Protein 7TOM (pdb70)

Foldseek 3Di:
DKDWDDKFWFADQPPRDIWIWTWIDDPQFIKIWTADPPPGIFIDGQGGGVVVVVVLVVLADFAAWDDWDWEDDPDPPPTFTPYRLFGAAAQEAEAAQKLAAPFQWLADLLLGPDPLWIFHDDPVLVLVLQVLQVPTVPRHQHYEYHHHALVLAPCVLVVLLSNVVSPHNAYEYEHCQQVLLPLVVVVSNVVSPHREYAHEAAAQDQFLCCRGGVGRCNVSVVSNLVSCVVVVQAHYEYEHAAWPPTCLLGLLVVVLVCLVSLSRYLEYEYEDRAPFHRHDPCRVVHTGDAQVNSQVSNCVNLVNLRHPVQKHFQSLCQLLQVLLCLVPVGHGRGRNAGSRFKIKWKWAQAPVRRTHTPVQFFVSVVLSVLSVVVSVVRDDCSLVVSLVCRVVRGHPVRDGPPDDPVLLSVLVSVVSNVPVVSVVVNSSRIYMYMYGYQYESSNGGSVRQSHANYWYRASVGGTHHPNCCSHPNVVVRSVVRIDRNVVQPVVAPSNSHD

Solvent-accessible surface area: 20817 Å² total

B-factor: mean 27.18, std 16.02, range [5.34, 131.53]

Nearest PDB structures (foldseek):
  7tom-assembly1_A  TM=1.002E+00  e=0.000E+00  Methanocaldococcus jannaschii
  7tol-assembly1_A  TM=9.954E-01  e=1.431E-102  Methanocaldococcus jannaschii
  1tv7-assembly1_B  TM=7.716E-01  e=1.392E-09  Staphylococcus aureus
  8hzv-assembly1_D  TM=6.331E-01  e=1.168E-07  Homo sapiens
  8hzy-assembly1_A  TM=6.184E-01  e=1.316E-06  Homo sapiens

Radius of gyration: 22.12 Å; Cα contacts (8 Å, |Δi|>4): 1072; chains: 1; bounding box: 54×65×56 Å

Sequence (498 aa):
GSHMEKKTLSLCPICLKRIPATILEEDGKIIIIKKTCPEHGEFKDIYWGDAELYKKFDKYEFIGKIEVTNTKVKNGCPYDCGLCPNHKSTTILANIDVTNRCNLNCPICFANANKSGKVYEPSFEDIKRMMENLRKEIPPTPAIQFAGGEPTVRSDLPELIKLARDMGFLHVQLATNGIKLKNINYLKKLKEAGLSTIYLQFDGISEKPYLVARGKNLLPIKQKVIENCKKVGFDSVVLVPTLVRGVNDNEVGGIIRYAAENVDVVRGINFQPVSFTGRVDEKTLLEGRITIPDFIKLVEEQTDGEITEEDFYPVPSVAPISVLVEKLTNDRKPTLSSHQHCGTSTYVFVDEDGKLIPITRFIDVEGFLEIVKEKIEEIDVKVLGEIALKLPSLIDLDKAPKSVNIKKIIDLILSVLKSDYSALAELHYHMLMISCMHFMDAYNFDVKRVMRCCCIIHYATPDDRIIPFCTYNTLHRQEVEEKFSSIPLEEWKRMHKIGGED

Secondary structure (DSSP, 8-state):
--EEEEEEEEE-TTT--EEEEEEEEETTEEEEEEEETTTEEEEEEEES-HHHHHHHHTT---------SS--SS-TTSS-BS-TT-----SEEEEE--S--S---SSBTT-TT-SSEEE---HHHHHHHHHHHHTSSSPP-EEEEESS-GGGSTTHHHHHHHHHHTT-SEEEEEE--GGGGSHHHHHHHHHHT--EEEEE---SSHHHHHHHHSS--HHHHHHHHHHHHHHT---EEEE-EE-TTTTGGGHHHHHHHHHHTTTTEEEEEEEE---SSB--HHHHHH----HHHHHHHHHHHTTTSS-GGG-EEGGGGHHHHHHHHHHHTS--------TTSEEEEEEEE-TT--EEEHHHHB-HHHHHHHHHHHHHT--TTHHHHHHHHHHHHB-TTSS-TTS-HHHHHHHHHHHHTT-HHHHHHHHHHSEEEEEE----TTT--HHHHTT--EEEE-TTS-EEEHHHIIIIIHHHHHHHTEEEHHHHHHHS-TTS--

Structure (mmCIF, N/CA/C/O backbone):
data_7TOM
#
_entry.id   7TOM
#
_cell.length_a   55.609
_cell.length_b   77.158
_cell.length_c   112.817
_cell.angle_alpha   90.000
_cell.angle_beta   90.000
_cell.angle_gamma   90.000
#
_symmetry.space_group_name_H-M   'P 21 21 21'
#
loop_
_entity.id
_entity.type
_entity.pdbx_description
1 polymer 'glycerol dibiphytanyl glycerol tetraether - macrocyclic archaeol synthase'
2 non-polymer 'FE (III) ION'
3 non-polymer 'IRON/SULFUR CLUSTER'
4 non-polymer "5'-DEOXYADENOSINE"
5 non-polymer METHIONINE
6 non-polymer 'THIOCYANATE ION'
7 non-polymer '2-(HEXADECANOYLOXY)-1-[(PHOSPHONOOXY)METHYL]ETHYL HEXADECANOATE'
8 water water
#
loop_
_atom_site.group_PDB
_atom_site.id
_atom_site.type_symbol
_atom_site.label_atom_id
_atom_site.label_alt_id
_atom_site.label_comp_id
_atom_site.label_asym_id
_atom_site.label_entity_id
_atom_site.label_seq_id
_atom_site.pdbx_PDB_ins_code
_atom_site.Cartn_x
_atom_site.Cartn_y
_atom_site.Cartn_z
_atom_site.occupancy
_atom_site.B_iso_or_equiv
_atom_site.auth_seq_id
_atom_site.auth_comp_id
_atom_site.auth_asym_id
_atom_site.auth_atom_id
_atom_site.pdbx_PDB_model_num
ATOM 1 N N . GLY A 1 18 ? 11.316 26.232 10.508 1.00 44.43 -2 GLY A N 1
ATOM 2 C CA . GLY A 1 18 ? 11.750 27.619 10.562 1.00 55.61 -2 GLY A CA 1
ATOM 3 C C . GLY A 1 18 ? 11.363 28.316 11.857 1.00 46.50 -2 GLY A C 1
ATOM 4 O O . GLY A 1 18 ? 11.965 28.100 12.909 1.00 51.14 -2 GLY A O 1
ATOM 5 N N . SER A 1 19 ? 10.354 29.168 11.769 1.00 37.85 -1 SER A N 1
ATOM 6 C CA . SER A 1 19 ? 9.832 29.886 12.921 1.00 33.40 -1 SER A CA 1
ATOM 7 C C . SER A 1 19 ? 8.786 29.047 13.641 1.00 35.57 -1 SER A C 1
ATOM 8 O O . SER A 1 19 ? 8.169 28.149 13.072 1.00 30.88 -1 SER A O 1
ATOM 11 N N . HIS A 1 20 ? 8.595 29.333 14.920 1.00 38.63 0 HIS A N 1
ATOM 12 C CA . HIS A 1 20 ? 7.432 28.759 15.572 1.00 37.45 0 HIS A CA 1
ATOM 13 C C . HIS A 1 20 ? 6.938 29.744 16.616 1.00 25.99 0 HIS A C 1
ATOM 14 O O . HIS A 1 20 ? 7.733 30.353 17.344 1.00 22.04 0 HIS A O 1
ATOM 21 N N . MET A 1 21 ? 5.628 29.945 16.619 1.00 24.46 1 MET A N 1
ATOM 22 C CA . MET A 1 21 ? 5.015 30.936 17.485 1.00 25.96 1 MET A CA 1
ATOM 23 C C . MET A 1 21 ? 5.177 30.554 18.951 1.00 25.44 1 MET A C 1
ATOM 24 O O . MET A 1 21 ? 4.942 29.401 19.343 1.00 22.62 1 MET A O 1
ATOM 29 N N . GLU A 1 22 ? 5.579 31.534 19.768 1.00 17.84 2 GLU A N 1
ATOM 30 C CA . GLU A 1 22 ? 5.629 31.388 21.213 1.00 19.55 2 GLU A CA 1
ATOM 31 C C . GLU A 1 22 ? 4.372 31.936 21.891 1.00 19.54 2 GLU A C 1
ATOM 32 O O . GLU A 1 22 ? 3.795 31.272 22.761 1.00 17.47 2 GLU A O 1
ATOM 38 N N . LYS A 1 23 ? 3.944 33.147 21.522 1.00 14.62 3 LYS A N 1
ATOM 39 C CA . LYS A 1 23 ? 2.847 33.857 22.185 1.00 17.20 3 LYS A CA 1
ATOM 40 C C . LYS A 1 23 ? 2.172 34.794 21.191 1.00 15.00 3 LYS A C 1
ATOM 41 O O . LYS A 1 23 ? 2.793 35.253 20.228 1.00 22.70 3 LYS A O 1
ATOM 47 N N . LYS A 1 24 ? 0.917 35.122 21.461 1.00 14.17 4 LYS A N 1
ATOM 48 C CA . LYS A 1 24 ? 0.283 36.298 20.857 1.00 19.48 4 LYS A CA 1
ATOM 49 C C . LYS A 1 24 ? 0.236 37.417 21.876 1.00 15.07 4 LYS A C 1
ATOM 50 O O . LYS A 1 24 ? 0.081 37.161 23.072 1.00 17.07 4 LYS A O 1
ATOM 56 N N . THR A 1 25 ? 0.346 38.666 21.411 1.00 11.53 5 THR A N 1
ATOM 57 C CA . THR A 1 25 ? 0.236 39.775 22.350 1.00 9.73 5 THR A CA 1
ATOM 58 C C . THR A 1 25 ? -0.272 41.021 21.608 1.00 16.57 5 THR A C 1
ATOM 59 O O . THR A 1 25 ? -0.780 40.951 20.478 1.00 14.20 5 THR A O 1
ATOM 63 N N . LEU A 1 26 ? -0.146 42.156 22.258 1.00 13.79 6 LEU A N 1
ATOM 64 C CA . LEU A 1 26 ? -0.513 43.443 21.691 1.00 12.24 6 LEU A CA 1
ATOM 65 C C . LEU A 1 26 ? 0.708 44.345 21.817 1.00 18.36 6 LEU A C 1
ATOM 66 O O . LEU A 1 26 ? 1.470 44.237 22.783 1.00 16.10 6 LEU A O 1
ATOM 71 N N . SER A 1 27 ? 0.922 45.201 20.829 1.00 13.68 7 SER A N 1
ATOM 72 C CA . SER A 1 27 ? 2.079 46.065 20.809 1.00 12.07 7 SER A CA 1
ATOM 73 C C . SER A 1 27 ? 1.622 47.447 20.368 1.00 11.78 7 SER A C 1
ATOM 74 O O . SER A 1 27 ? 0.428 47.736 20.322 1.00 13.58 7 SER A O 1
ATOM 77 N N . LEU A 1 28 ? 2.588 48.290 20.006 1.00 17.27 8 LEU A N 1
ATOM 78 C CA . LEU A 1 28 ? 2.307 49.622 19.487 1.00 12.92 8 LEU A CA 1
ATOM 79 C C . LEU A 1 28 ? 2.920 49.782 18.098 1.00 11.83 8 LEU A C 1
ATOM 80 O O . LEU A 1 28 ? 3.994 49.260 17.820 1.00 14.33 8 LEU A O 1
ATOM 85 N N . CYS A 1 29 ? 2.239 50.526 17.229 1.00 17.15 9 CYS A N 1
ATOM 86 C CA . CYS A 1 29 ? 2.883 50.941 15.981 1.00 20.64 9 CYS A CA 1
ATOM 87 C C . CYS A 1 29 ? 3.956 51.986 16.294 1.00 18.17 9 CYS A C 1
ATOM 88 O O . CYS A 1 29 ? 3.670 52.965 16.985 1.00 20.26 9 CYS A O 1
ATOM 91 N N . PRO A 1 30 ? 5.199 51.796 15.857 1.00 14.81 10 PRO A N 1
ATOM 92 C CA . PRO A 1 30 ? 6.236 52.795 16.171 1.00 25.71 10 PRO A CA 1
ATOM 93 C C . PRO A 1 30 ? 6.016 54.126 15.478 1.00 27.90 10 PRO A C 1
ATOM 94 O O . PRO A 1 30 ? 6.637 55.116 15.875 1.00 21.67 10 PRO A O 1
ATOM 98 N N . ILE A 1 31 ? 5.118 54.197 14.503 1.00 25.51 11 ILE A N 1
ATOM 99 C CA . ILE A 1 31 ? 4.867 55.422 13.750 1.00 25.66 11 ILE A CA 1
ATOM 100 C C . ILE A 1 31 ? 3.760 56.232 14.412 1.00 27.16 11 ILE A C 1
ATOM 101 O O . ILE A 1 31 ? 3.957 57.401 14.754 1.00 27.18 11 ILE A O 1
ATOM 106 N N . CYS A 1 32 ? 2.583 55.630 14.601 1.00 20.20 12 CYS A N 1
ATOM 107 C CA . CYS A 1 32 ? 1.438 56.346 15.147 1.00 21.26 12 CYS A CA 1
ATOM 108 C C . CYS A 1 32 ? 1.089 55.958 16.572 1.00 16.15 12 CYS A C 1
ATOM 109 O O . CYS A 1 32 ? 0.155 56.539 17.126 1.00 20.04 12 CYS A O 1
ATOM 112 N N . LEU A 1 33 ? 1.813 55.010 17.182 1.00 15.92 13 LEU A N 1
ATOM 113 C CA . LEU A 1 33 ? 1.618 54.628 18.597 1.00 18.77 13 LEU A CA 1
ATOM 114 C C . LEU A 1 33 ? 0.229 54.046 18.874 1.00 24.31 13 LEU A C 1
ATOM 115 O O . LEU A 1 33 ? -0.249 54.057 20.013 1.00 25.20 13 LEU A O 1
ATOM 120 N N . LYS A 1 34 ? -0.437 53.533 17.857 1.00 19.37 14 LYS A N 1
ATOM 121 C CA . LYS A 1 34 ? -1.692 52.838 18.066 1.00 25.60 14 LYS A CA 1
ATOM 122 C C . LYS A 1 34 ? -1.456 51.396 18.521 1.00 22.88 14 LYS A C 1
ATOM 123 O O . LYS A 1 34 ? -0.438 50.772 18.185 1.00 16.63 14 LYS A O 1
ATOM 129 N N . ARG A 1 35 ? -2.413 50.882 19.300 1.00 20.50 15 ARG A N 1
ATOM 130 C CA . ARG A 1 35 ? -2.380 49.503 19.777 1.00 18.98 15 ARG A CA 1
ATOM 131 C C . ARG A 1 35 ? -2.626 48.556 18.611 1.00 12.91 15 ARG A C 1
ATOM 132 O O . ARG A 1 35 ? -3.606 48.714 17.880 1.00 19.75 15 ARG A O 1
ATOM 140 N N . ILE A 1 36 ? -1.700 47.623 18.381 1.00 16.04 16 ILE A N 1
ATOM 141 C CA . ILE A 1 36 ? -1.794 46.713 17.229 1.00 17.90 16 ILE A CA 1
ATOM 142 C C . ILE A 1 36 ? -1.473 45.291 17.669 1.00 13.86 16 ILE A C 1
ATOM 143 O O . ILE A 1 36 ? -0.735 45.065 18.637 1.00 15.70 16 ILE A O 1
ATOM 148 N N . PRO A 1 37 ? -2.022 44.303 16.964 1.00 14.27 17 PRO A N 1
ATOM 149 C CA . PRO A 1 37 ? -1.713 42.905 17.291 1.00 16.44 17 PRO A CA 1
ATOM 150 C C . PRO A 1 37 ? -0.278 42.537 16.963 1.00 18.60 17 PRO A C 1
ATOM 151 O O . PRO A 1 37 ? 0.314 43.031 16.003 1.00 17.12 17 PRO A O 1
ATOM 155 N N . ALA A 1 38 ? 0.275 41.616 17.756 1.00 14.19 18 ALA A N 1
ATOM 156 C CA . ALA A 1 38 ? 1.670 41.213 17.596 1.00 13.44 18 ALA A CA 1
ATOM 157 C C . ALA A 1 38 ? 1.821 39.729 17.912 1.00 16.55 18 ALA A C 1
ATOM 158 O O . ALA A 1 38 ? 1.017 39.144 18.645 1.00 16.18 18 ALA A O 1
ATOM 160 N N . THR A 1 39 ? 2.845 39.125 17.301 1.00 13.92 19 THR A N 1
ATOM 161 C CA . THR A 1 39 ? 3.209 37.724 17.457 1.00 21.77 19 THR A CA 1
ATOM 162 C C . THR A 1 39 ? 4.649 37.647 17.946 1.00 18.96 19 THR A C 1
ATOM 163 O O . THR A 1 39 ? 5.517 38.337 17.419 1.00 16.21 19 THR A O 1
ATOM 167 N N . ILE A 1 40 ? 4.896 36.807 18.939 1.00 15.47 20 ILE A N 1
ATOM 168 C CA . ILE A 1 40 ? 6.239 36.552 19.437 1.00 11.99 20 ILE A CA 1
ATOM 169 C C . ILE A 1 40 ? 6.620 35.164 18.943 1.00 14.79 20 ILE A C 1
ATOM 170 O O . ILE A 1 40 ? 5.880 34.194 19.158 1.00 16.54 20 ILE A O 1
ATOM 175 N N . LEU A 1 41 ? 7.763 35.066 18.258 1.00 15.49 21 LEU A N 1
ATOM 176 C CA . LEU A 1 41 ? 8.134 33.855 17.535 1.00 15.11 21 LEU A CA 1
ATOM 177 C C . LEU A 1 41 ? 9.589 33.507 17.821 1.00 20.73 21 LEU A C 1
ATOM 178 O O . LEU A 1 41 ? 10.429 34.394 17.988 1.00 17.07 21 LEU A O 1
ATOM 183 N N . GLU A 1 42 ? 9.881 32.213 17.840 1.00 19.40 22 GLU A N 1
ATOM 184 C CA . GLU A 1 42 ? 11.259 31.758 17.860 1.00 19.97 22 GLU A CA 1
ATOM 185 C C . GLU A 1 42 ? 11.730 31.588 16.429 1.00 23.53 22 GLU A C 1
ATOM 186 O O . GLU A 1 42 ? 11.049 30.956 15.615 1.00 24.76 22 GLU A O 1
ATOM 192 N N . GLU A 1 43 ? 12.893 32.157 16.128 1.00 25.52 23 GLU A N 1
ATOM 193 C CA . GLU A 1 43 ? 13.420 32.168 14.766 1.00 33.63 23 GLU A CA 1
ATOM 194 C C . GLU A 1 43 ? 14.936 32.152 14.878 1.00 32.95 23 GLU A C 1
ATOM 195 O O . GLU A 1 43 ? 15.516 33.127 15.362 1.00 27.88 23 GLU A O 1
ATOM 201 N N . ASP A 1 44 ? 15.578 31.058 14.447 1.00 36.97 24 ASP A N 1
ATOM 202 C CA . ASP A 1 44 ? 17.046 30.981 14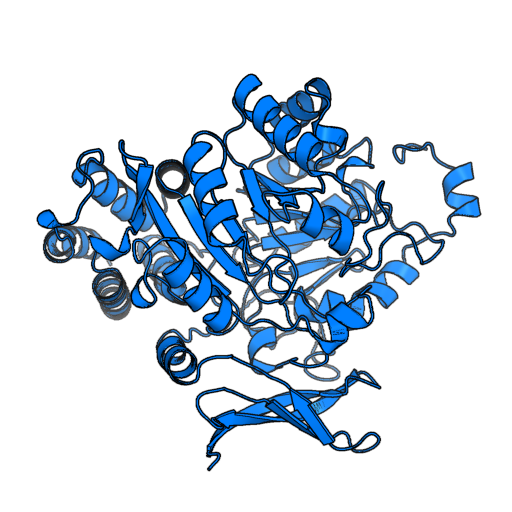.420 1.00 28.56 24 ASP A CA 1
ATOM 203 C C . ASP A 1 44 ? 17.653 31.288 15.793 1.00 17.83 24 ASP A C 1
ATOM 204 O O . ASP A 1 44 ? 18.578 32.091 15.922 1.00 27.37 24 ASP A O 1
ATOM 209 N N . GLY A 1 45 ? 17.103 30.652 16.823 1.00 20.87 25 GLY A N 1
ATOM 210 C CA . GLY A 1 45 ? 17.622 30.732 18.177 1.00 26.72 25 GLY A CA 1
ATOM 211 C C . GLY A 1 45 ? 17.333 32.023 18.907 1.00 22.19 25 GLY A C 1
ATOM 212 O O . GLY A 1 45 ? 17.809 32.202 20.042 1.00 19.45 25 GLY A O 1
ATOM 213 N N . LYS A 1 46 ? 16.589 32.931 18.299 1.00 17.66 26 LYS A N 1
ATOM 214 C CA . LYS A 1 46 ? 16.256 34.219 18.904 1.00 16.10 26 LYS A CA 1
ATOM 215 C C . LYS A 1 46 ? 14.744 34.349 19.004 1.00 19.19 26 LYS A C 1
ATOM 216 O O . LYS A 1 46 ? 14.000 33.625 18.345 1.00 20.32 26 LYS A O 1
ATOM 222 N N . ILE A 1 47 ? 14.300 35.318 19.807 1.00 17.65 27 ILE A N 1
ATOM 223 C CA . ILE A 1 47 ? 12.884 35.621 19.962 1.00 15.16 27 ILE A CA 1
ATOM 224 C C . ILE A 1 47 ? 12.636 36.952 19.269 1.00 16.61 27 ILE A C 1
ATOM 225 O O . ILE A 1 47 ? 13.248 37.972 19.625 1.00 15.87 27 ILE A O 1
ATOM 230 N N . ILE A 1 48 ? 11.735 36.931 18.285 1.00 15.16 28 ILE A N 1
ATOM 231 C CA A ILE A 1 48 ? 11.370 38.081 17.474 0.27 14.46 28 ILE A CA 1
ATOM 232 C CA B ILE A 1 48 ? 11.390 38.134 17.545 0.73 14.29 28 ILE A CA 1
ATOM 233 C C . ILE A 1 48 ? 9.930 38.478 17.792 1.00 16.50 28 ILE A C 1
ATOM 234 O O . ILE A 1 48 ? 9.106 37.651 18.201 1.00 17.23 28 ILE A O 1
ATOM 243 N N . ILE A 1 49 ? 9.608 39.737 17.543 1.00 12.42 29 ILE A N 1
ATOM 244 C CA . ILE A 1 49 ? 8.227 40.186 17.609 1.00 10.76 29 ILE A CA 1
ATOM 245 C C . ILE A 1 49 ? 7.868 40.784 16.255 1.00 15.16 29 ILE A C 1
ATOM 246 O O . ILE A 1 49 ? 8.619 41.600 15.716 1.00 16.93 29 ILE A O 1
ATOM 251 N N . LYS A 1 50 ? 6.762 40.308 15.677 1.00 16.36 30 LYS A N 1
ATOM 252 C CA . LYS A 1 50 ? 6.220 40.789 14.410 1.00 18.26 30 LYS A CA 1
ATOM 253 C C . LYS A 1 50 ? 4.872 41.428 14.690 1.00 23.68 30 LYS A C 1
ATOM 254 O O . LYS A 1 50 ? 4.107 40.922 15.515 1.00 18.70 30 LYS A O 1
ATOM 260 N N . LYS A 1 51 ? 4.574 42.526 13.997 1.00 12.02 31 LYS A N 1
ATOM 261 C CA . LYS A 1 51 ? 3.304 43.195 14.239 1.00 14.18 31 LYS A CA 1
ATOM 262 C C . LYS A 1 51 ? 2.889 43.910 12.961 1.00 21.57 31 LYS A C 1
ATOM 263 O O . LYS A 1 51 ? 3.713 44.154 12.076 1.00 17.75 31 LYS A O 1
ATOM 269 N N . THR A 1 52 ? 1.601 44.243 12.878 1.00 22.08 32 THR A N 1
ATOM 270 C CA . THR A 1 52 ? 1.017 44.865 11.694 1.00 24.01 32 THR A CA 1
ATOM 271 C C . THR A 1 52 ? 0.169 46.040 12.139 1.00 18.62 32 THR A C 1
ATOM 272 O O . THR A 1 52 ? -0.749 45.868 12.947 1.00 16.92 32 THR A O 1
ATOM 276 N N . CYS A 1 53 ? 0.479 47.221 11.613 1.00 17.95 33 CYS A N 1
ATOM 277 C CA . CYS A 1 53 ? -0.390 48.381 11.767 1.00 18.30 33 CYS A CA 1
ATOM 278 C C . CYS A 1 53 ? -1.324 48.474 10.562 1.00 24.81 33 CYS A C 1
ATOM 279 O O . CYS A 1 53 ? -0.848 48.384 9.419 1.00 22.99 33 CYS A O 1
ATOM 282 N N . PRO A 1 54 ? -2.645 48.622 10.775 1.00 25.67 34 PRO A N 1
ATOM 283 C CA . PRO A 1 54 ? -3.566 48.759 9.632 1.00 29.63 34 PRO A CA 1
ATOM 284 C C . PRO A 1 54 ? -3.145 49.849 8.654 1.00 28.52 34 PRO A C 1
ATOM 285 O O . PRO A 1 54 ? -3.334 49.689 7.443 1.00 32.68 34 PRO A O 1
ATOM 289 N N . GLU A 1 55 ? -2.559 50.937 9.143 1.00 28.44 35 GLU A N 1
ATOM 290 C CA . GLU A 1 55 ? -2.091 52.024 8.301 1.00 25.18 35 GLU A CA 1
ATOM 291 C C . GLU A 1 55 ? -0.642 51.846 7.871 1.00 29.03 35 GLU A C 1
ATOM 292 O O . GLU A 1 55 ? -0.324 52.054 6.701 1.00 32.72 35 GLU A O 1
ATOM 298 N N . HIS A 1 56 ? 0.273 51.499 8.781 1.00 26.93 36 HIS A N 1
ATOM 299 C CA . HIS A 1 56 ? 1.690 51.616 8.427 1.00 18.29 36 HIS A CA 1
ATOM 300 C C . HIS A 1 56 ? 2.370 50.283 8.111 1.00 28.39 36 HIS A C 1
ATOM 301 O O . HIS A 1 56 ? 3.563 50.278 7.773 1.00 23.32 36 HIS A O 1
ATOM 308 N N . GLY A 1 57 ? 1.637 49.165 8.158 1.00 21.97 37 GLY A N 1
ATOM 309 C CA . GLY A 1 57 ? 2.137 47.895 7.640 1.00 25.13 37 GLY A CA 1
ATOM 310 C C . GLY A 1 57 ? 2.949 47.047 8.608 1.00 25.59 37 GLY A C 1
ATOM 311 O O . GLY A 1 57 ? 2.749 47.115 9.827 1.00 20.46 37 GLY A O 1
ATOM 312 N N . GLU A 1 58 ? 3.901 46.276 8.090 1.00 21.62 38 GLU A N 1
ATOM 313 C CA . GLU A 1 58 ? 4.559 45.253 8.893 1.00 19.52 38 GLU A CA 1
ATOM 314 C C . GLU A 1 58 ? 5.792 45.793 9.615 1.00 27.68 38 GLU A C 1
ATOM 315 O O . GLU A 1 58 ? 6.512 46.658 9.109 1.00 21.65 38 GLU A O 1
ATOM 321 N N . PHE A 1 59 ? 6.038 45.250 10.815 1.00 21.76 39 PHE A N 1
ATOM 322 C CA . PHE A 1 59 ? 7.200 45.599 11.620 1.00 17.96 39 PHE A CA 1
ATOM 323 C C . PHE A 1 59 ? 7.770 44.319 12.202 1.00 24.62 39 PHE A C 1
ATOM 324 O O . PHE A 1 59 ? 7.037 43.362 12.468 1.00 19.24 39 PHE A O 1
ATOM 332 N N . LYS A 1 60 ? 9.091 44.284 12.334 1.00 17.33 40 LYS A N 1
ATOM 333 C CA . LYS A 1 60 ? 9.787 43.142 12.911 1.00 21.32 40 LYS A CA 1
ATOM 334 C C . LYS A 1 60 ? 10.907 43.684 13.797 1.00 30.33 40 LYS A C 1
ATOM 335 O O . LYS A 1 60 ? 11.657 44.550 13.354 1.00 28.45 40 LYS A O 1
ATOM 341 N N . ASP A 1 61 ? 11.010 43.213 15.046 1.00 19.34 41 ASP A N 1
ATOM 342 C CA . ASP A 1 61 ? 12.076 43.652 15.954 1.00 22.11 41 ASP A CA 1
ATOM 343 C C . ASP A 1 61 ? 12.612 42.461 16.742 1.00 22.25 41 ASP A C 1
ATOM 344 O O . ASP A 1 61 ? 11.943 41.443 16.887 1.00 16.49 41 ASP A O 1
ATOM 349 N N . ILE A 1 62 ? 13.831 42.600 17.274 1.00 16.46 42 ILE A N 1
ATOM 350 C CA . ILE A 1 62 ? 14.330 41.633 18.248 1.00 18.57 42 ILE A CA 1
ATOM 351 C C . ILE A 1 62 ? 13.606 41.833 19.570 1.00 14.49 42 ILE A C 1
ATOM 352 O O . ILE A 1 62 ? 13.537 42.950 20.087 1.00 24.58 42 ILE A O 1
ATOM 357 N N . TYR A 1 63 ? 13.054 40.758 20.121 1.00 14.49 43 TYR A N 1
ATOM 358 C CA . TYR A 1 63 ? 12.444 40.779 21.447 1.00 16.95 43 TYR A CA 1
ATOM 359 C C . TYR A 1 63 ? 13.429 40.295 22.510 1.00 16.27 43 TYR A C 1
ATOM 360 O O . TYR A 1 63 ? 13.689 41.012 23.482 1.00 15.05 43 TYR A O 1
ATOM 369 N N . TRP A 1 64 ? 13.976 39.077 22.343 1.00 14.08 44 TRP A N 1
ATOM 370 C CA . TRP A 1 64 ? 15.012 38.509 23.211 1.00 14.46 44 TRP A CA 1
ATOM 371 C C . TRP A 1 64 ? 16.070 37.845 22.342 1.00 18.64 44 TRP A C 1
ATOM 372 O O . TRP A 1 64 ? 15.736 37.111 21.410 1.00 16.59 44 TRP A O 1
ATOM 383 N N . GLY A 1 65 ? 17.351 38.063 22.677 1.00 17.01 45 GLY A N 1
ATOM 384 C CA . GLY A 1 65 ? 18.429 37.490 21.878 1.00 16.49 45 GLY A CA 1
ATOM 385 C C . GLY A 1 65 ? 18.621 35.973 22.002 1.00 23.03 45 GLY A C 1
ATOM 386 O O . GLY A 1 65 ? 19.375 35.406 21.202 1.00 24.67 45 GLY A O 1
ATOM 387 N N . ASP A 1 66 ? 17.998 35.297 22.962 1.00 19.09 46 ASP A N 1
ATOM 388 C CA . ASP A 1 66 ? 18.276 33.865 23.150 1.00 21.52 46 ASP A CA 1
ATOM 389 C C . ASP A 1 66 ? 16.986 33.126 23.462 1.00 19.58 46 ASP A C 1
ATOM 390 O O . ASP A 1 66 ? 16.393 33.341 24.527 1.00 21.97 46 ASP A O 1
ATOM 395 N N . ALA A 1 67 ? 16.560 32.245 22.551 1.00 17.32 47 ALA A N 1
ATOM 396 C CA . ALA A 1 67 ? 15.271 31.578 22.732 1.00 17.84 47 ALA A CA 1
ATOM 397 C C . ALA A 1 67 ? 15.295 30.586 23.893 1.00 20.94 47 ALA A C 1
ATOM 398 O O . ALA A 1 67 ? 14.268 30.373 24.553 1.00 18.71 47 ALA A O 1
ATOM 400 N N . GLU A 1 68 ? 16.454 29.995 24.189 1.00 18.37 48 GLU A N 1
ATOM 401 C CA . GLU A 1 68 ? 16.500 29.009 25.264 1.00 20.28 48 GLU A CA 1
ATOM 402 C C . GLU A 1 68 ? 16.313 29.673 26.626 1.00 21.28 48 GLU A C 1
ATOM 403 O O . GLU A 1 68 ? 15.521 29.206 27.462 1.00 18.26 48 GLU A O 1
ATOM 409 N N . LEU A 1 69 ? 17.040 30.759 26.875 1.00 18.02 49 LEU A N 1
ATOM 410 C CA . LEU A 1 69 ? 16.867 31.469 28.141 1.00 16.90 49 LEU A CA 1
ATOM 411 C C . LEU A 1 69 ? 15.472 32.091 28.247 1.00 17.21 49 LEU A C 1
ATOM 412 O O . LEU A 1 69 ? 14.891 32.152 29.346 1.00 17.06 49 LEU A O 1
ATOM 417 N N . TYR A 1 70 ? 14.920 32.545 27.115 1.00 14.80 50 TYR A N 1
ATOM 418 C CA . TYR A 1 70 ? 13.554 33.070 27.102 1.00 11.55 50 TYR A CA 1
ATOM 419 C C . TYR A 1 70 ? 12.558 32.045 27.648 1.00 14.76 50 TYR A C 1
ATOM 420 O O . TYR A 1 70 ? 11.707 32.353 28.498 1.00 15.14 50 TYR A O 1
ATOM 429 N N . LYS A 1 71 ? 12.649 30.809 27.168 1.00 14.65 51 LYS A N 1
ATOM 430 C CA . LYS A 1 71 ? 11.745 29.770 27.625 1.00 14.65 51 LYS A CA 1
ATOM 431 C C . LYS A 1 71 ? 12.031 29.384 29.069 1.00 13.28 51 LYS A C 1
ATOM 432 O O . LYS A 1 71 ? 11.100 29.145 29.846 1.00 17.17 51 LYS A O 1
ATOM 438 N N . LYS A 1 72 ? 13.308 29.355 29.450 1.00 16.93 52 LYS A N 1
ATOM 439 C CA . LYS A 1 72 ? 13.662 29.042 30.831 1.00 18.75 52 LYS A CA 1
ATOM 440 C C . LYS A 1 72 ? 13.012 30.019 31.811 1.00 22.39 52 LYS A C 1
ATOM 441 O O . LYS A 1 72 ? 12.508 29.610 32.861 1.00 17.01 52 LYS A O 1
ATOM 447 N N . PHE A 1 73 ? 12.978 31.309 31.464 1.00 14.23 53 PHE A N 1
ATOM 448 C CA . PHE A 1 73 ? 12.430 32.312 32.386 1.00 17.11 53 PHE A CA 1
ATOM 449 C C . PHE A 1 73 ? 10.901 32.252 32.495 1.00 18.08 53 PHE A C 1
ATOM 450 O O . PHE A 1 73 ? 10.339 32.713 33.501 1.00 14.63 53 PHE A O 1
ATOM 458 N N . ASP A 1 74 ? 10.200 31.701 31.490 1.00 19.53 54 ASP A N 1
ATOM 459 C CA . ASP A 1 74 ? 8.741 31.591 31.579 1.00 19.50 54 ASP A CA 1
ATOM 460 C C . ASP A 1 74 ? 8.282 30.845 32.829 1.00 23.83 54 ASP A C 1
ATOM 461 O O . ASP A 1 74 ? 7.153 31.050 33.297 1.00 26.00 54 ASP A O 1
ATOM 466 N N . LYS A 1 75 ? 9.108 29.960 33.371 1.00 19.21 55 LYS A N 1
ATOM 467 C CA . LYS A 1 75 ? 8.637 29.199 34.516 1.00 22.33 55 LYS A CA 1
ATOM 468 C C . LYS A 1 75 ? 8.492 30.047 35.767 1.00 29.24 55 LYS A C 1
ATOM 469 O O . LYS A 1 75 ? 7.869 29.581 36.732 1.00 20.52 55 LYS A O 1
ATOM 475 N N . TYR A 1 76 ? 9.020 31.275 35.787 1.00 18.23 56 TYR A N 1
ATOM 476 C CA . TYR A 1 76 ? 8.920 32.090 36.993 1.00 17.24 56 TYR A CA 1
ATOM 477 C C . TYR A 1 76 ? 7.816 33.118 36.921 1.00 18.50 56 TYR A C 1
ATOM 478 O O . TYR A 1 76 ? 7.785 34.041 37.749 1.00 17.41 56 TYR A O 1
ATOM 487 N N . GLU A 1 77 ? 6.919 32.983 35.954 1.00 17.86 57 GLU A N 1
ATOM 488 C CA . GLU A 1 77 ? 5.755 33.846 35.848 1.00 16.02 57 GLU A CA 1
ATOM 489 C C . GLU A 1 77 ? 4.994 33.920 37.176 1.00 26.51 57 GLU A C 1
ATOM 490 O O . GLU A 1 77 ? 4.708 32.893 37.813 1.00 16.08 57 GLU A O 1
ATOM 496 N N . PHE A 1 78 ? 4.673 35.140 37.599 1.00 15.28 58 PHE A N 1
ATOM 497 C CA . PHE A 1 78 ? 3.897 35.351 38.817 1.00 18.71 58 PHE A CA 1
ATOM 498 C C . PHE A 1 78 ? 2.937 36.503 38.579 1.00 22.09 58 PHE A C 1
ATOM 499 O O . PHE A 1 78 ? 3.381 37.608 38.252 1.00 15.06 58 PHE A O 1
ATOM 507 N N . ILE A 1 79 ? 1.628 36.256 38.728 1.00 19.52 59 ILE A N 1
ATOM 508 C CA . ILE A 1 79 ? 0.601 37.282 38.517 1.00 20.32 59 ILE A CA 1
ATOM 509 C C . ILE A 1 79 ? 0.186 37.872 39.861 1.00 26.07 59 ILE A C 1
ATOM 510 O O . ILE A 1 79 ? -0.297 37.152 40.748 1.00 15.08 59 ILE A O 1
ATOM 515 N N . GLY A 1 80 ? 0.367 39.187 40.003 1.00 18.94 60 GLY A N 1
ATOM 516 C CA . GLY A 1 80 ? 0.035 39.885 41.227 1.00 20.46 60 GLY A CA 1
ATOM 517 C C . GLY A 1 80 ? -1.410 40.337 41.230 1.00 17.50 60 GLY A C 1
ATOM 518 O O . GLY A 1 80 ? -2.207 39.988 40.354 1.00 15.82 60 GLY A O 1
ATOM 519 N N . LYS A 1 81 ? -1.741 41.174 42.218 1.00 17.37 61 LYS A N 1
ATOM 520 C CA . LYS A 1 81 ? -3.078 41.756 42.278 1.00 27.68 61 LYS A CA 1
ATOM 521 C C . LYS A 1 81 ? -3.016 43.167 42.846 1.00 19.20 61 LYS A C 1
ATOM 522 O O . LYS A 1 81 ? -2.106 43.509 43.614 1.00 24.13 61 LYS A O 1
ATOM 528 N N . ILE A 1 82 ? -3.961 44.008 42.456 1.00 14.62 62 ILE A N 1
ATOM 529 C CA . ILE A 1 82 ? -4.007 45.322 43.096 1.00 17.09 62 ILE A CA 1
ATOM 530 C C . ILE A 1 82 ? -5.377 45.514 43.726 1.00 17.66 62 ILE A C 1
ATOM 531 O O . ILE A 1 82 ? -6.352 44.882 43.340 1.00 24.77 62 ILE A O 1
ATOM 536 N N . GLU A 1 83 ? -5.438 46.391 44.710 1.00 19.15 63 GLU A N 1
ATOM 537 C CA . GLU A 1 83 ? -6.727 46.731 45.298 1.00 26.38 63 GLU A CA 1
ATOM 538 C C . GLU A 1 83 ? -7.090 48.197 45.178 1.00 23.01 63 GLU A C 1
ATOM 539 O O . GLU A 1 83 ? -8.272 48.506 45.075 1.00 31.25 63 GLU A O 1
ATOM 545 N N . VAL A 1 84 ? -6.113 49.099 45.175 1.00 15.38 64 VAL A N 1
ATOM 546 C CA . VAL A 1 84 ? -6.350 50.541 45.123 1.00 15.63 64 VAL A CA 1
ATOM 547 C C . VAL A 1 84 ? -6.048 51.020 43.707 1.00 24.14 64 VAL A C 1
ATOM 548 O O . VAL A 1 84 ? -4.939 50.812 43.204 1.00 15.39 64 VAL A O 1
ATOM 552 N N . THR A 1 85 ? -7.045 51.605 43.034 1.00 15.38 65 THR A N 1
ATOM 553 C CA . THR A 1 85 ? -6.899 52.074 41.654 1.00 15.60 65 THR A CA 1
ATOM 554 C C . THR A 1 85 ? -7.128 53.576 41.579 1.00 23.65 65 THR A C 1
ATOM 555 O O . THR A 1 85 ? -7.804 54.164 42.421 1.00 22.33 65 THR A O 1
ATOM 559 N N . ASN A 1 86 ? -6.645 54.182 40.504 1.00 16.37 66 ASN A N 1
ATOM 560 C CA . ASN A 1 86 ? -6.727 55.622 40.353 1.00 20.40 66 ASN A CA 1
ATOM 561 C C . ASN A 1 86 ? -7.470 56.046 39.115 1.00 22.04 66 ASN A C 1
ATOM 562 O O . ASN A 1 86 ? -7.920 57.197 39.053 1.00 20.37 66 ASN A O 1
ATOM 567 N N . THR A 1 87 ? -7.601 55.163 38.128 1.00 13.90 67 THR A N 1
ATOM 568 C CA . THR A 1 87 ? -8.269 55.456 36.864 1.00 17.04 67 THR A CA 1
ATOM 569 C C . THR A 1 87 ? -9.212 54.302 36.552 1.00 18.02 67 THR A C 1
ATOM 570 O O . THR A 1 87 ? -9.103 53.224 37.128 1.00 15.77 67 THR A O 1
ATOM 574 N N . LYS A 1 88 ? -10.132 54.534 35.623 1.00 15.36 68 LYS A N 1
ATOM 575 C CA . LYS A 1 88 ? -11.106 53.548 35.200 1.00 16.05 68 LYS A CA 1
ATOM 576 C C . LYS A 1 88 ? -10.733 52.985 33.828 1.00 20.80 68 LYS A C 1
ATOM 577 O O . LYS A 1 88 ? -9.932 53.559 33.090 1.00 18.98 68 LYS A O 1
ATOM 583 N N . VAL A 1 89 ? -11.320 51.839 33.509 1.00 16.50 69 VAL A N 1
ATOM 584 C CA . VAL A 1 89 ? -11.234 51.291 32.163 1.00 20.78 69 VAL A CA 1
ATOM 585 C C . VAL A 1 89 ? -11.969 52.221 31.205 1.00 23.12 69 VAL A C 1
ATOM 586 O O . VAL A 1 89 ? -13.115 52.614 31.450 1.00 26.94 69 VAL A O 1
ATOM 590 N N . LYS A 1 90 ? -11.319 52.584 30.110 1.00 20.06 70 LYS A N 1
ATOM 591 C CA . LYS A 1 90 ? -11.946 53.477 29.144 1.00 22.81 70 LYS A CA 1
ATOM 592 C C . LYS A 1 90 ? -11.573 53.061 27.737 1.00 23.38 70 LYS A C 1
ATOM 593 O O . LYS A 1 90 ? -12.440 52.767 26.915 1.00 22.68 70 LYS A O 1
ATOM 599 N N . ASN A 1 91 ? -10.272 53.034 27.449 1.00 18.29 71 ASN A N 1
ATOM 600 C CA . ASN A 1 91 ? -9.791 52.686 26.123 1.00 27.39 71 ASN A CA 1
ATOM 601 C C . ASN A 1 91 ? -9.009 51.381 26.093 1.00 23.35 71 ASN A C 1
ATOM 602 O O . ASN A 1 91 ? -8.546 50.975 25.026 1.00 23.00 71 ASN A O 1
ATOM 607 N N . GLY A 1 92 ? -8.894 50.698 27.214 1.00 21.14 72 GLY A N 1
ATOM 608 C CA . GLY A 1 92 ? -8.119 49.488 27.291 1.00 14.90 72 GLY A CA 1
ATOM 609 C C . GLY A 1 92 ? -6.635 49.779 27.417 1.00 12.79 72 GLY A C 1
ATOM 610 O O . GLY A 1 92 ? -6.152 50.883 27.160 1.00 16.76 72 GLY A O 1
ATOM 611 N N . CYS A 1 93 ? -5.903 48.748 27.809 1.00 15.36 73 CYS A N 1
ATOM 612 C CA . CYS A 1 93 ? -4.465 48.871 27.953 1.00 11.33 73 CYS A CA 1
ATOM 613 C C . CYS A 1 93 ? -3.807 49.050 26.581 1.00 15.56 73 CYS A C 1
ATOM 614 O O . CYS A 1 93 ? -4.208 48.395 25.604 1.00 18.32 73 CYS A O 1
ATOM 617 N N . PRO A 1 94 ? -2.741 49.876 26.474 1.00 15.43 74 PRO A N 1
ATOM 618 C CA . PRO A 1 94 ? -1.998 50.623 27.494 1.00 17.36 74 PRO A CA 1
ATOM 619 C C . PRO A 1 94 ? -2.416 52.092 27.565 1.00 16.61 74 PRO A C 1
ATOM 620 O O . PRO A 1 94 ? -1.581 52.968 27.792 1.00 17.33 74 PRO A O 1
ATOM 624 N N . TYR A 1 95 ? -3.699 52.373 27.352 1.00 12.19 75 TYR A N 1
ATOM 625 C CA . TYR A 1 95 ? -4.151 53.756 27.271 1.00 12.66 75 TYR A CA 1
ATOM 626 C C . TYR A 1 95 ? -4.821 54.259 28.535 1.00 16.34 75 TYR A C 1
ATOM 627 O O . TYR A 1 95 ? -5.182 55.434 28.586 1.00 18.69 75 TYR A O 1
ATOM 636 N N . ASP A 1 96 ? -5.058 53.405 29.521 1.00 11.94 76 ASP A N 1
ATOM 637 C CA . ASP A 1 96 ? -5.879 53.789 30.661 1.00 14.64 76 ASP A CA 1
ATOM 638 C C . ASP A 1 96 ? -5.045 54.043 31.910 1.00 16.57 76 ASP A C 1
ATOM 639 O O . ASP A 1 96 ? -5.614 54.077 33.006 1.00 18.08 76 ASP A O 1
ATOM 644 N N . CYS A 1 97 ? -3.722 54.199 31.783 1.00 10.25 77 CYS A N 1
ATOM 645 C CA . CYS A 1 97 ? -2.869 54.371 32.968 1.00 9.80 77 CYS A CA 1
ATOM 646 C C . CYS A 1 97 ? -3.220 55.659 33.715 1.00 11.29 77 CYS A C 1
ATOM 647 O O . CYS A 1 97 ? -3.501 56.691 33.107 1.00 13.80 77 CYS A O 1
ATOM 650 N N . GLY A 1 98 ? -3.234 55.611 35.038 1.00 10.34 78 GLY A N 1
ATOM 651 C CA . GLY A 1 98 ? -3.194 54.403 35.834 1.00 12.21 78 GLY A CA 1
ATOM 652 C C . GLY A 1 98 ? -3.286 54.864 37.295 1.00 16.47 78 GLY A C 1
ATOM 653 O O . GLY A 1 98 ? -3.301 56.061 37.595 1.00 12.89 78 GLY A O 1
ATOM 654 N N . LEU A 1 99 ? -3.321 53.921 38.211 1.00 9.33 79 LEU A N 1
ATOM 655 C CA . LEU A 1 99 ? -3.463 52.500 37.867 1.00 11.70 79 LEU A CA 1
ATOM 656 C C . LEU A 1 99 ? -4.922 52.167 37.586 1.00 11.57 79 LEU A C 1
ATOM 657 O O . LEU A 1 99 ? -5.786 52.492 38.406 1.00 14.53 79 LEU A O 1
ATOM 662 N N . CYS A 1 100 ? -5.213 51.500 36.463 1.00 12.55 80 CYS A N 1
ATOM 663 C CA . CYS A 1 100 ? -6.583 51.071 36.163 1.00 10.71 80 CYS A CA 1
ATOM 664 C C . CYS A 1 100 ? -6.855 49.721 36.809 1.00 12.48 80 CYS A C 1
ATOM 665 O O . CYS A 1 100 ? -5.948 49.066 37.346 1.00 12.95 80 CYS A O 1
ATOM 668 N N . PRO A 1 101 ? -8.118 49.276 36.810 1.00 15.92 81 PRO A N 1
ATOM 669 C CA . PRO A 1 101 ? -8.467 48.042 37.535 1.00 18.15 81 PRO A CA 1
ATOM 670 C C . PRO A 1 101 ? -7.828 46.796 36.974 1.00 13.84 81 PRO A C 1
ATOM 671 O O . PRO A 1 101 ? -7.821 45.767 37.652 1.00 16.63 81 PRO A O 1
ATOM 675 N N . ASN A 1 102 ? -7.318 46.843 35.756 1.00 12.92 82 ASN A N 1
ATOM 676 C CA . ASN A 1 102 ? -6.705 45.680 35.152 1.00 13.17 82 ASN A CA 1
ATOM 677 C C . ASN A 1 102 ? -5.195 45.604 35.361 1.00 15.98 82 ASN A C 1
ATOM 678 O O . ASN A 1 102 ? -4.594 44.617 34.934 1.00 13.23 82 ASN A O 1
ATOM 683 N N . HIS A 1 103 ? -4.571 46.569 36.032 1.00 13.19 83 HIS A N 1
ATOM 684 C CA . HIS A 1 103 ? -3.141 46.439 36.285 1.00 13.64 83 HIS A CA 1
ATOM 685 C C . HIS A 1 103 ? -2.895 45.309 37.289 1.00 17.57 83 HIS A C 1
ATOM 686 O O . HIS A 1 103 ? -3.723 45.027 38.147 1.00 15.42 83 HIS A O 1
ATOM 693 N N . LYS A 1 104 ? -1.752 44.630 37.171 1.00 9.61 84 LYS A N 1
ATOM 694 C CA . LYS A 1 104 ? -1.562 43.390 37.936 1.00 12.59 84 LYS A CA 1
ATOM 695 C C . LYS A 1 104 ? -0.475 43.471 39.001 1.00 15.85 84 LYS A C 1
ATOM 696 O O . LYS A 1 104 ? -0.105 42.429 39.551 1.00 13.22 84 LYS A O 1
ATOM 702 N N . SER A 1 105 ? 0.081 44.655 39.276 1.00 13.22 85 SER A N 1
ATOM 703 C CA . SER A 1 105 ? 1.159 44.811 40.248 1.00 11.76 85 SER A CA 1
ATOM 704 C C . SER A 1 105 ? 0.989 46.134 40.982 1.00 12.69 85 SER A C 1
ATOM 705 O O . SER A 1 105 ? 0.639 47.141 40.359 1.00 16.53 85 SER A O 1
ATOM 708 N N . THR A 1 106 ? 1.255 46.151 42.289 1.00 9.70 86 THR A N 1
ATOM 709 C CA . THR A 1 106 ? 1.258 47.458 42.944 1.00 12.39 86 THR A CA 1
ATOM 710 C C . THR A 1 106 ? 2.619 48.123 42.745 1.00 14.94 86 THR A C 1
ATOM 711 O O . THR A 1 106 ? 3.561 47.519 42.206 1.00 9.20 86 THR A O 1
ATOM 715 N N . THR A 1 107 ? 2.723 49.397 43.167 1.00 11.24 87 THR A N 1
ATOM 716 C CA . THR A 1 107 ? 3.992 50.108 43.027 1.00 14.63 87 THR A CA 1
ATOM 717 C C . THR A 1 107 ? 5.033 49.545 44.002 1.00 12.41 87 THR A C 1
ATOM 718 O O . THR A 1 107 ? 4.847 49.598 45.220 1.00 13.47 87 THR A O 1
ATOM 722 N N . ILE A 1 108 ? 6.130 49.028 43.474 1.00 7.40 88 ILE A N 1
ATOM 723 C CA . ILE A 1 108 ? 7.254 48.644 44.318 1.00 10.36 88 ILE A CA 1
ATOM 724 C C . ILE A 1 108 ? 8.251 49.777 44.421 1.00 11.22 88 ILE A C 1
ATOM 725 O O . ILE A 1 108 ? 8.644 50.168 45.521 1.00 10.93 88 ILE A O 1
ATOM 730 N N . LEU A 1 109 ? 8.668 50.334 43.278 1.00 10.05 89 LEU A N 1
ATOM 731 C CA . LEU A 1 109 ? 9.485 51.545 43.257 1.00 11.66 89 LEU A CA 1
ATOM 732 C C . LEU A 1 109 ? 8.739 52.634 42.504 1.00 11.23 89 LEU A C 1
ATOM 733 O O . LEU A 1 109 ? 8.433 52.479 41.310 1.00 9.94 89 LEU A O 1
ATOM 738 N N . ALA A 1 110 ? 8.430 53.718 43.201 1.00 10.45 90 ALA A N 1
ATOM 739 C CA . ALA A 1 110 ? 7.851 54.898 42.577 1.00 12.24 90 ALA A CA 1
ATOM 740 C C . ALA A 1 110 ? 8.957 55.801 42.058 1.00 9.09 90 ALA A C 1
ATOM 741 O O . ALA A 1 110 ? 10.045 55.874 42.638 1.00 11.35 90 ALA A O 1
ATOM 743 N N . ASN A 1 111 ? 8.652 56.510 40.977 1.00 10.21 91 ASN A N 1
ATOM 744 C CA . ASN A 1 111 ? 9.456 57.600 40.450 1.00 11.45 91 ASN A CA 1
ATOM 745 C C . ASN A 1 111 ? 8.651 58.881 40.608 1.00 11.19 91 ASN A C 1
ATOM 746 O O . ASN A 1 111 ? 7.465 58.916 40.263 1.00 9.92 91 ASN A O 1
ATOM 751 N N . ILE A 1 112 ? 9.281 59.929 41.095 1.00 9.09 92 ILE A N 1
ATOM 752 C CA . ILE A 1 112 ? 8.707 61.261 40.970 1.00 10.46 92 ILE A CA 1
ATOM 753 C C . ILE A 1 112 ? 9.699 62.114 40.189 1.00 9.90 92 ILE A C 1
ATOM 754 O O . ILE A 1 112 ? 10.836 62.325 40.639 1.00 13.23 92 ILE A O 1
ATOM 759 N N . ASP A 1 113 ? 9.286 62.608 39.029 1.00 12.11 93 ASP A N 1
ATOM 760 C CA . ASP A 1 113 ? 10.134 63.563 38.313 1.00 9.76 93 ASP A CA 1
ATOM 761 C C . ASP A 1 113 ? 10.020 64.918 38.992 1.00 10.84 93 ASP A C 1
ATOM 762 O O . ASP A 1 113 ? 8.978 65.571 38.905 1.00 15.10 93 ASP A O 1
ATOM 767 N N . VAL A 1 114 ? 11.105 65.366 39.635 1.00 10.64 94 VAL A N 1
ATOM 768 C CA . VAL A 1 114 ? 11.053 66.636 40.368 1.00 11.53 94 VAL A CA 1
ATOM 769 C C . VAL A 1 114 ? 11.373 67.825 39.450 1.00 13.58 94 VAL A C 1
ATOM 770 O O . VAL A 1 114 ? 11.119 68.970 39.830 1.00 14.54 94 VAL A O 1
ATOM 774 N N . THR A 1 115 ? 11.862 67.579 38.236 1.00 11.58 95 THR A N 1
ATOM 775 C CA . THR A 1 115 ? 12.155 68.645 37.296 1.00 10.66 95 THR A CA 1
ATOM 776 C C . THR A 1 115 ? 12.317 68.052 35.909 1.00 10.46 95 THR A C 1
ATOM 777 O O . THR A 1 115 ? 12.669 66.879 35.755 1.00 13.88 95 THR A O 1
ATOM 781 N N . ASN A 1 116 ? 12.106 68.874 34.884 1.00 12.02 96 ASN A N 1
ATOM 782 C CA . ASN A 1 116 ? 12.630 68.481 33.578 1.00 13.87 96 ASN A CA 1
ATOM 783 C C . ASN A 1 116 ? 13.857 69.288 33.172 1.00 14.15 96 ASN A C 1
ATOM 784 O O . ASN A 1 116 ? 14.337 69.141 32.035 1.00 15.50 96 ASN A O 1
ATOM 789 N N . ARG A 1 117 ? 14.374 70.152 34.047 1.00 14.58 97 ARG A N 1
ATOM 790 C CA . ARG A 1 117 ? 15.653 70.812 33.770 1.00 20.05 97 ARG A CA 1
ATOM 791 C C . ARG A 1 117 ? 16.809 69.845 33.990 1.00 21.23 97 ARG A C 1
ATOM 792 O O . ARG A 1 117 ? 16.735 68.937 34.814 1.00 13.87 97 ARG A O 1
ATOM 800 N N . CYS A 1 118 ? 17.900 70.072 33.270 1.00 13.81 98 CYS A N 1
ATOM 801 C CA . CYS A 1 118 ? 19.088 69.262 33.456 1.00 15.77 98 CYS A CA 1
ATOM 802 C C . CYS A 1 118 ? 20.301 70.126 33.208 1.00 21.48 98 CYS A C 1
ATOM 803 O O . CYS A 1 118 ? 20.274 70.983 32.325 1.00 19.73 98 CYS A O 1
ATOM 806 N N . ASN A 1 119 ? 21.383 69.847 33.942 1.00 18.51 99 ASN A N 1
ATOM 807 C CA . ASN A 1 119 ? 22.669 70.500 33.693 1.00 20.52 99 ASN A CA 1
ATOM 808 C C . ASN A 1 119 ? 23.536 69.762 32.661 1.00 23.93 99 ASN A C 1
ATOM 809 O O . ASN A 1 119 ? 24.715 70.093 32.522 1.00 23.41 99 ASN A O 1
ATOM 814 N N . LEU A 1 120 ? 23.009 68.752 31.980 1.00 15.61 100 LEU A N 1
ATOM 815 C CA . LEU A 1 120 ? 23.648 68.110 30.825 1.00 16.72 100 LEU A CA 1
ATOM 816 C C . LEU A 1 120 ? 22.719 68.199 29.622 1.00 22.53 100 LEU A C 1
ATOM 817 O O . LEU A 1 120 ? 21.578 68.655 29.731 1.00 21.21 100 LEU A O 1
ATOM 822 N N . ASN A 1 121 ? 23.201 67.710 28.472 1.00 21.89 101 ASN A N 1
ATOM 823 C CA . ASN A 1 121 ? 22.401 67.626 27.250 1.00 21.36 101 ASN A CA 1
ATOM 824 C C . ASN A 1 121 ? 22.695 66.311 26.500 1.00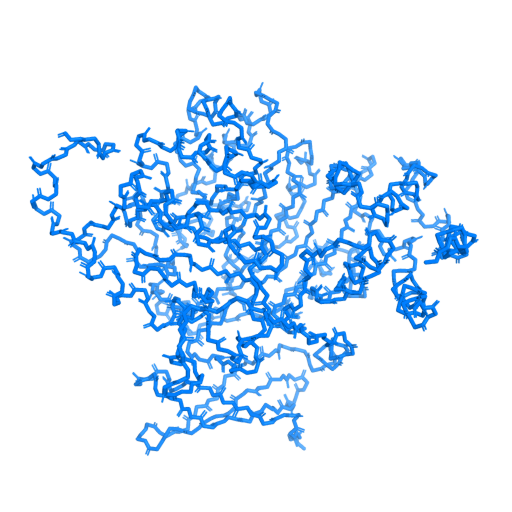 26.36 101 ASN A C 1
ATOM 825 O O . ASN A 1 121 ? 23.022 66.297 25.317 1.00 22.07 101 ASN A O 1
ATOM 830 N N . CYS A 1 122 ? 22.518 65.164 27.181 1.00 23.18 102 CYS A N 1
ATOM 831 C CA . CYS A 1 122 ? 23.017 63.879 26.667 1.00 16.56 102 CYS A CA 1
ATOM 832 C C . CYS A 1 122 ? 22.410 63.510 25.315 1.00 15.61 102 CYS A C 1
ATOM 833 O O . CYS A 1 122 ? 21.196 63.614 25.140 1.00 19.34 102 CYS A O 1
ATOM 836 N N . PRO A 1 123 ? 23.219 63.075 24.344 1.00 18.85 103 PRO A N 1
ATOM 837 C CA . PRO A 1 123 ? 22.652 62.511 23.100 1.00 20.07 103 PRO A CA 1
ATOM 838 C C . PRO A 1 123 ? 21.679 61.347 23.313 1.00 20.31 103 PRO A C 1
ATOM 839 O O . PRO A 1 123 ? 20.803 61.146 22.473 1.00 20.07 103 PRO A O 1
ATOM 843 N N . ILE A 1 124 ? 21.828 60.543 24.373 1.00 15.20 104 ILE A N 1
ATOM 844 C CA . ILE A 1 124 ? 20.882 59.474 24.700 1.00 17.20 104 ILE A CA 1
ATOM 845 C C . ILE A 1 124 ? 20.181 59.878 25.984 1.00 21.46 104 ILE A C 1
ATOM 846 O O . ILE A 1 124 ? 20.802 59.897 27.062 1.00 16.33 104 ILE A O 1
ATOM 851 N N . CYS A 1 125 ? 18.890 60.185 25.885 1.00 16.72 105 CYS A N 1
ATOM 852 C CA . CYS A 1 125 ? 18.149 60.637 27.065 1.00 19.10 105 CYS A CA 1
ATOM 853 C C . CYS A 1 125 ? 16.695 60.220 26.903 1.00 20.00 105 CYS A C 1
ATOM 854 O O . CYS A 1 125 ? 15.962 60.829 26.108 1.00 17.21 105 CYS A O 1
ATOM 857 N N . PHE A 1 126 ? 16.268 59.195 27.661 1.00 13.15 106 PHE A N 1
ATOM 858 C CA . PHE A 1 126 ? 14.908 58.690 27.467 1.00 18.75 106 PHE A CA 1
ATOM 859 C C . PHE A 1 126 ? 13.853 59.747 27.824 1.00 20.32 106 PHE A C 1
ATOM 860 O O . PHE A 1 126 ? 12.694 59.632 27.386 1.00 18.76 106 PHE A O 1
ATOM 868 N N . ALA A 1 127 ? 14.222 60.780 28.594 1.00 16.89 107 ALA A N 1
ATOM 869 C CA . ALA A 1 127 ? 13.286 61.832 28.994 1.00 17.69 107 ALA A CA 1
ATOM 870 C C . ALA A 1 127 ? 13.264 63.008 28.016 1.00 23.20 107 ALA A C 1
ATOM 871 O O . ALA A 1 127 ? 12.442 63.925 28.181 1.00 19.11 107 ALA A O 1
ATOM 873 N N . ASN A 1 128 ? 14.144 62.988 27.011 1.00 21.89 108 ASN A N 1
ATOM 874 C CA . ASN A 1 128 ? 14.385 64.104 26.079 1.00 21.78 108 ASN A CA 1
ATOM 875 C C . ASN A 1 128 ? 14.488 65.456 26.810 1.00 32.30 108 ASN A C 1
ATOM 876 O O . ASN A 1 128 ? 13.887 66.456 26.410 1.00 23.93 108 ASN A O 1
ATOM 881 N N . ALA A 1 129 ? 15.287 65.490 27.881 1.00 22.80 109 ALA A N 1
ATOM 882 C CA . ALA A 1 129 ? 15.378 66.681 28.720 1.00 25.16 109 ALA A CA 1
ATOM 883 C C . ALA A 1 129 ? 15.918 67.876 27.935 1.00 30.10 109 ALA A C 1
ATOM 884 O O . ALA A 1 129 ? 16.723 67.722 27.007 1.00 24.01 109 ALA A O 1
ATOM 886 N N . ASN A 1 130 ? 15.474 69.087 28.319 1.00 28.66 110 ASN A N 1
ATOM 887 C CA . ASN A 1 130 ? 16.044 70.357 27.794 1.00 26.93 110 ASN A CA 1
ATOM 888 C C . ASN A 1 130 ? 15.756 70.597 26.314 1.00 52.89 110 ASN A C 1
ATOM 889 O O . ASN A 1 130 ? 16.603 71.141 25.593 1.00 44.10 110 ASN A O 1
ATOM 894 N N . LYS A 1 131 ? 14.581 70.202 25.843 1.00 35.32 111 LYS A N 1
ATOM 895 C CA . LYS A 1 131 ? 14.222 70.496 24.464 1.00 39.82 111 LYS A CA 1
ATOM 896 C C . LYS A 1 131 ? 12.854 71.136 24.312 1.00 45.38 111 LYS A C 1
ATOM 897 O O . LYS A 1 131 ? 12.588 71.715 23.255 1.00 39.94 111 LYS A O 1
ATOM 903 N N . SER A 1 132 ? 11.981 71.060 25.309 1.00 37.62 112 SER A N 1
ATOM 904 C CA . SER A 1 132 ? 10.647 71.608 25.132 1.00 36.92 112 SER A CA 1
ATOM 905 C C . SER A 1 132 ? 10.605 73.127 25.237 1.00 39.60 112 SER A C 1
ATOM 906 O O . SER A 1 132 ? 9.586 73.726 24.876 1.00 36.17 112 SER A O 1
ATOM 909 N N . GLY A 1 133 ? 11.664 73.764 25.728 1.00 33.01 113 GLY A N 1
ATOM 910 C CA . GLY A 1 133 ? 11.557 75.171 26.056 1.00 31.98 113 GLY A CA 1
ATOM 911 C C . GLY A 1 133 ? 10.623 75.498 27.202 1.00 42.28 113 GLY A C 1
ATOM 912 O O . GLY A 1 133 ? 10.320 76.681 27.411 1.00 34.15 113 GLY A O 1
ATOM 913 N N . LYS A 1 134 ? 10.148 74.490 27.952 1.00 27.88 114 LYS A N 1
ATOM 914 C CA . LYS A 1 134 ? 9.229 74.693 29.068 1.00 23.84 114 LYS A CA 1
ATOM 915 C C . LYS A 1 134 ? 9.779 73.998 30.304 1.00 29.03 114 LYS A C 1
ATOM 916 O O . LYS A 1 134 ? 10.527 73.026 30.203 1.00 28.85 114 LYS A O 1
ATOM 922 N N . VAL A 1 135 ? 9.419 74.510 31.476 1.00 17.75 115 VAL A N 1
ATOM 923 C CA . VAL A 1 135 ? 9.965 74.002 32.727 1.00 15.23 115 VAL A CA 1
ATOM 924 C C . VAL A 1 135 ? 8.834 73.361 33.506 1.00 22.10 115 VAL A C 1
ATOM 925 O O . VAL A 1 135 ? 7.820 74.016 33.821 1.00 15.11 115 VAL A O 1
ATOM 929 N N . TYR A 1 136 ? 9.029 72.076 33.811 1.00 14.98 116 TYR A N 1
ATOM 930 C CA . TYR A 1 136 ? 8.143 71.271 34.629 1.00 15.80 116 TYR A CA 1
ATOM 931 C C . TYR A 1 136 ? 8.829 71.121 35.983 1.00 23.31 116 TYR A C 1
ATOM 932 O O . TYR A 1 136 ? 9.898 70.511 36.074 1.00 18.08 116 TYR A O 1
ATOM 941 N N . GLU A 1 137 ? 8.225 71.673 37.035 1.00 16.44 117 GLU A N 1
ATOM 942 C CA . GLU A 1 137 ? 8.818 71.611 38.366 1.00 14.59 117 GLU A CA 1
ATOM 943 C C . GLU A 1 137 ? 7.720 71.667 39.414 1.00 20.34 117 GLU A C 1
ATOM 944 O O . GLU A 1 137 ? 7.285 72.750 39.825 1.00 19.81 117 GLU A O 1
ATOM 950 N N . PRO A 1 138 ? 7.222 70.507 39.852 1.00 19.47 118 PRO A N 1
ATOM 951 C CA . PRO A 1 138 ? 6.168 70.482 40.865 1.00 17.30 118 PRO A CA 1
ATOM 952 C C . PRO A 1 138 ? 6.608 71.130 42.176 1.00 20.00 118 PRO A C 1
ATOM 953 O O . PRO A 1 138 ? 7.771 71.057 42.572 1.00 21.51 118 PRO A O 1
ATOM 957 N N . SER A 1 139 ? 5.657 71.766 42.854 1.00 21.67 119 SER A N 1
ATOM 958 C CA . SER A 1 139 ? 5.936 72.367 44.154 1.00 17.20 119 SER A CA 1
ATOM 959 C C . SER A 1 139 ? 6.148 71.280 45.213 1.00 22.82 119 SER A C 1
ATOM 960 O O . SER A 1 139 ? 5.759 70.118 45.039 1.00 15.92 119 SER A O 1
ATOM 963 N N . PHE A 1 140 ? 6.776 71.681 46.325 1.00 19.47 120 PHE A N 1
ATOM 964 C CA . PHE A 1 140 ? 6.891 70.807 47.492 1.00 22.54 120 PHE A CA 1
ATOM 965 C C . PHE A 1 140 ? 5.538 70.193 47.857 1.00 22.37 120 PHE A C 1
ATOM 966 O O . PHE A 1 140 ? 5.458 69.001 48.168 1.00 20.10 120 PHE A O 1
ATOM 974 N N . GLU A 1 141 ? 4.451 70.979 47.781 1.00 21.86 121 GLU A N 1
ATOM 975 C CA . GLU A 1 141 ? 3.136 70.453 48.165 1.00 27.52 121 GLU A CA 1
ATOM 976 C C . GLU A 1 141 ? 2.592 69.460 47.148 1.00 18.33 121 GLU A C 1
ATOM 977 O O . GLU A 1 141 ? 1.892 68.509 47.525 1.00 16.77 121 GLU A O 1
ATOM 983 N N . ASP A 1 142 ? 2.828 69.709 45.856 1.00 17.36 122 ASP A N 1
ATOM 984 C CA . ASP A 1 142 ? 2.437 68.750 44.817 1.00 16.74 122 ASP A CA 1
ATOM 985 C C . ASP A 1 142 ? 3.120 67.401 45.032 1.00 16.03 122 ASP A C 1
ATOM 986 O O . ASP A 1 142 ? 2.519 66.338 44.817 1.00 14.22 122 ASP A O 1
ATOM 991 N N . ILE A 1 143 ? 4.407 67.435 45.391 1.00 16.83 123 ILE A N 1
ATOM 992 C CA . ILE A 1 143 ? 5.173 66.204 45.581 1.00 16.15 123 ILE A CA 1
ATOM 993 C C . ILE A 1 143 ? 4.700 65.462 46.828 1.00 18.48 123 ILE A C 1
ATOM 994 O O . ILE A 1 143 ? 4.626 64.229 46.834 1.00 15.03 123 ILE A O 1
ATOM 999 N N . LYS A 1 144 ? 4.393 66.190 47.910 1.00 14.24 124 LYS A N 1
ATOM 1000 C CA . LYS A 1 144 ? 3.803 65.524 49.071 1.00 14.98 124 LYS A CA 1
ATOM 1001 C C . LYS A 1 144 ? 2.510 64.806 48.702 1.00 14.82 124 LYS A C 1
ATOM 1002 O O . LYS A 1 144 ? 2.268 63.680 49.151 1.00 17.37 124 LYS A O 1
ATOM 1008 N N . ARG A 1 145 ? 1.683 65.426 47.865 1.00 15.86 125 ARG A N 1
ATOM 1009 C CA . ARG A 1 145 ? 0.428 64.803 47.457 1.00 20.78 125 ARG A CA 1
ATOM 1010 C C . ARG A 1 145 ? 0.670 63.590 46.576 1.00 15.09 125 ARG A C 1
ATOM 1011 O O . ARG A 1 145 ? -0.023 62.577 46.705 1.00 14.42 125 ARG A O 1
ATOM 1019 N N . MET A 1 146 ? 1.626 63.670 45.649 1.00 12.97 126 MET A N 1
ATOM 1020 C CA . MET A 1 146 ? 1.985 62.472 44.889 1.00 14.07 126 MET A CA 1
ATOM 1021 C C . MET A 1 146 ? 2.456 61.339 45.807 1.00 18.51 126 MET A C 1
ATOM 1022 O O . MET A 1 146 ? 2.060 60.177 45.635 1.00 14.28 126 MET A O 1
ATOM 1027 N N . MET A 1 147 ? 3.272 61.661 46.807 1.00 11.27 127 MET A N 1
ATOM 1028 C CA . MET A 1 147 ? 3.678 60.657 47.779 1.00 17.26 127 MET A CA 1
ATOM 1029 C C . MET A 1 147 ? 2.490 60.061 48.539 1.00 16.47 127 MET A C 1
ATOM 1030 O O . MET A 1 147 ? 2.451 58.847 48.774 1.00 16.69 127 MET A O 1
ATOM 1035 N N . GLU A 1 148 ? 1.542 60.896 48.977 1.00 18.83 128 GLU A N 1
ATOM 1036 C CA . GLU A 1 148 ? 0.342 60.374 49.640 1.00 21.76 128 GLU A CA 1
ATOM 1037 C C . GLU A 1 148 ? -0.381 59.351 48.769 1.00 18.98 128 GLU A C 1
ATOM 1038 O O . GLU A 1 148 ? -0.826 58.309 49.270 1.00 15.44 128 GLU A O 1
ATOM 1044 N N . ASN A 1 149 ? -0.535 59.651 47.472 1.00 17.05 129 ASN A N 1
ATOM 1045 C CA . ASN A 1 149 ? -1.182 58.718 46.551 1.00 16.55 129 ASN A CA 1
ATOM 1046 C C . ASN A 1 149 ? -0.447 57.391 46.498 1.00 12.38 129 ASN A C 1
ATOM 1047 O O . ASN A 1 149 ? -1.080 56.330 46.516 1.00 15.75 129 ASN A O 1
ATOM 1052 N N . LEU A 1 150 ? 0.889 57.429 46.438 1.00 9.95 130 LEU A N 1
ATOM 1053 C CA . LEU A 1 150 ? 1.676 56.197 46.466 1.00 15.05 130 LEU A CA 1
ATOM 1054 C C . LEU A 1 150 ? 1.485 55.442 47.774 1.00 19.30 130 LEU A C 1
ATOM 1055 O O . LEU A 1 150 ? 1.447 54.205 47.796 1.00 13.05 130 LEU A O 1
ATOM 1060 N N . ARG A 1 151 ? 1.434 56.169 48.874 1.00 20.17 131 ARG A N 1
ATOM 1061 C CA . ARG A 1 151 ? 1.345 55.543 50.186 1.00 20.74 131 ARG A CA 1
ATOM 1062 C C . ARG A 1 151 ? -0.058 55.048 50.497 1.00 19.81 131 ARG A C 1
ATOM 1063 O O . ARG A 1 151 ? -0.225 54.299 51.465 1.00 20.59 131 ARG A O 1
ATOM 1071 N N . LYS A 1 152 ? -1.068 55.454 49.707 1.00 19.20 132 LYS A N 1
ATOM 1072 C CA . LYS A 1 152 ? -2.433 54.971 49.865 1.00 23.66 132 LYS A CA 1
ATOM 1073 C C . LYS A 1 152 ? -2.671 53.607 49.237 1.00 19.12 132 LYS A C 1
ATOM 1074 O O . LYS A 1 152 ? -3.740 53.036 49.456 1.00 15.84 132 LYS A O 1
ATOM 1080 N N . GLU A 1 153 ? -1.705 53.067 48.490 1.00 15.08 133 GLU A N 1
ATOM 1081 C CA . GLU A 1 153 ? -1.826 51.744 47.909 1.00 16.61 133 GLU A CA 1
ATOM 1082 C C . GLU A 1 153 ? -1.871 50.679 49.005 1.00 13.54 133 GLU A C 1
ATOM 1083 O O . GLU A 1 153 ? -1.421 50.890 50.122 1.00 17.30 133 GLU A O 1
ATOM 1089 N N . ILE A 1 154 ? -2.390 49.509 48.652 1.00 18.55 134 ILE A N 1
ATOM 1090 C CA . ILE A 1 154 ? -2.355 48.348 49.546 1.00 17.10 134 ILE A CA 1
ATOM 1091 C C . ILE A 1 154 ? -1.510 47.284 48.866 1.00 15.18 134 ILE A C 1
ATOM 1092 O O . ILE A 1 154 ? -1.904 46.815 47.786 1.00 17.11 134 ILE A O 1
ATOM 1097 N N . PRO A 1 155 ? -0.323 46.917 49.401 1.00 11.91 135 PRO A N 1
ATOM 1098 C CA . PRO A 1 155 ? 0.361 47.570 50.517 1.00 15.22 135 PRO A CA 1
ATOM 1099 C C . PRO A 1 155 ? 0.935 48.914 50.079 1.00 16.81 135 PRO A C 1
ATOM 1100 O O . PRO A 1 155 ? 1.050 49.122 48.876 1.00 16.81 135 PRO A O 1
ATOM 1104 N N . PRO A 1 156 ? 1.310 49.768 51.031 1.00 15.66 136 PRO A N 1
ATOM 1105 C CA . PRO A 1 156 ? 1.910 51.056 50.675 1.00 16.88 136 PRO A CA 1
ATOM 1106 C C . PRO A 1 156 ? 3.175 50.885 49.856 1.00 13.74 136 PRO A C 1
ATOM 1107 O O . PRO A 1 156 ? 3.975 49.986 50.103 1.00 14.32 136 PRO A O 1
ATOM 1111 N N . THR A 1 157 ? 3.362 51.784 48.893 1.00 16.50 137 THR A N 1
ATOM 1112 C CA . THR A 1 157 ? 4.580 51.815 48.094 1.00 13.93 137 THR A CA 1
ATOM 1113 C C . THR A 1 157 ? 5.799 51.928 49.011 1.00 14.29 137 THR A C 1
ATOM 1114 O O . THR A 1 157 ? 5.911 52.907 49.767 1.00 16.44 137 THR A O 1
ATOM 1118 N N . PRO A 1 158 ? 6.719 50.965 48.975 1.00 10.98 138 PRO A N 1
ATOM 1119 C CA . PRO A 1 158 ? 7.828 50.973 49.939 1.00 14.81 138 PRO A CA 1
ATOM 1120 C C . PRO A 1 158 ? 9.016 51.817 49.530 1.00 14.54 138 PRO A C 1
ATOM 1121 O O . PRO A 1 158 ? 9.765 52.238 50.422 1.00 14.72 138 PRO A O 1
ATOM 1125 N N . ALA A 1 159 ? 9.207 52.104 48.234 1.00 12.70 139 ALA A N 1
ATOM 1126 C CA . ALA A 1 159 ? 10.418 52.759 47.755 1.00 12.28 139 ALA A CA 1
ATOM 1127 C C . ALA A 1 159 ? 10.075 53.887 46.782 1.00 11.17 139 ALA A C 1
ATOM 1128 O O . ALA A 1 159 ? 9.119 53.796 46.000 1.00 13.33 139 ALA A O 1
ATOM 1130 N N . ILE A 1 160 ? 10.853 54.959 46.826 1.00 9.42 140 ILE A N 1
ATOM 1131 C CA . ILE A 1 160 ? 10.621 56.087 45.924 1.00 10.38 140 ILE A CA 1
ATOM 1132 C C . ILE A 1 160 ? 11.948 56.607 45.402 1.00 10.27 140 ILE A C 1
ATOM 1133 O O . ILE A 1 160 ? 12.950 56.638 46.127 1.00 14.49 140 ILE A O 1
ATOM 1138 N N . GLN A 1 161 ? 11.973 56.996 44.128 1.00 11.13 141 GLN A N 1
ATOM 1139 C CA . GLN A 1 161 ? 13.177 57.563 43.535 1.00 9.33 141 GLN A CA 1
ATOM 1140 C C . GLN A 1 161 ? 12.861 58.930 42.951 1.00 11.89 141 GLN A C 1
ATOM 1141 O O . GLN A 1 161 ? 11.849 59.084 42.269 1.00 13.00 141 GLN A O 1
ATOM 1147 N N . PHE A 1 162 ? 13.715 59.921 43.230 1.00 9.74 142 PHE A N 1
ATOM 1148 C CA . PHE A 1 162 ? 13.621 61.216 42.566 1.00 10.49 142 PHE A CA 1
ATOM 1149 C C . PHE A 1 162 ? 14.394 61.149 41.259 1.00 11.74 142 PHE A C 1
ATOM 1150 O O . PHE A 1 162 ? 15.550 60.713 41.248 1.00 9.03 142 PHE A O 1
ATOM 1158 N N . ALA A 1 163 ? 13.740 61.541 40.164 1.00 10.15 143 ALA A N 1
ATOM 1159 C CA . ALA A 1 163 ? 14.328 61.491 38.836 1.00 11.43 143 ALA A CA 1
ATOM 1160 C C . ALA A 1 163 ? 13.933 62.770 38.098 1.00 10.28 143 ALA A C 1
ATOM 1161 O O . ALA A 1 163 ? 13.455 63.735 38.696 1.00 11.41 143 ALA A O 1
ATOM 1163 N N . GLY A 1 164 ? 14.081 62.762 36.785 1.00 10.58 144 GLY A N 1
ATOM 1164 C CA . GLY A 1 164 ? 13.802 63.922 35.938 1.00 10.85 144 GLY A CA 1
ATOM 1165 C C . GLY A 1 164 ? 14.302 63.636 34.526 1.00 19.66 144 GLY A C 1
ATOM 1166 O O . GLY A 1 164 ? 14.155 62.494 34.063 1.00 14.98 144 GLY A O 1
ATOM 1167 N N . GLY A 1 165 ? 14.971 64.594 33.858 1.00 12.07 145 GLY A N 1
ATOM 1168 C CA . GLY A 1 165 ? 15.567 65.773 34.482 1.00 12.70 145 GLY A CA 1
ATOM 1169 C C . GLY A 1 165 ? 16.707 65.375 35.446 1.00 11.86 145 GLY A C 1
ATOM 1170 O O . GLY A 1 165 ? 16.914 64.188 35.742 1.00 11.34 145 GLY A O 1
ATOM 1171 N N . GLU A 1 166 ? 17.459 66.350 35.914 1.00 12.75 146 GLU A N 1
ATOM 1172 C CA . GLU A 1 166 ? 18.481 66.097 36.926 1.00 11.97 146 GLU A CA 1
ATOM 1173 C C . GLU A 1 166 ? 17.972 66.618 38.265 1.00 9.81 146 GLU A C 1
ATOM 1174 O O . GLU A 1 166 ? 17.817 67.839 38.433 1.00 11.98 146 GLU A O 1
ATOM 1180 N N . PRO A 1 167 ? 17.707 65.749 39.250 1.00 11.36 147 PRO A N 1
ATOM 1181 C CA . PRO A 1 167 ? 17.045 66.231 40.478 1.00 10.99 147 PRO A CA 1
ATOM 1182 C C . PRO A 1 167 ? 17.901 67.188 41.244 1.00 12.35 147 PRO A C 1
ATOM 1183 O O . PRO A 1 167 ? 17.356 68.085 41.906 1.00 12.86 147 PRO A O 1
ATOM 1187 N N . THR A 1 168 ? 19.234 67.019 41.177 1.00 13.79 148 THR A N 1
ATOM 1188 C CA . THR A 1 168 ? 20.131 67.903 41.936 1.00 18.08 148 THR A CA 1
ATOM 1189 C C . THR A 1 168 ? 20.106 69.357 41.462 1.00 16.88 148 THR A C 1
ATOM 1190 O O . THR A 1 168 ? 20.654 70.213 42.167 1.00 18.27 148 THR A O 1
ATOM 1194 N N . VAL A 1 169 ? 19.478 69.695 40.330 1.00 16.80 149 VAL A N 1
ATOM 1195 C CA . VAL A 1 169 ? 19.392 71.119 39.981 1.00 17.90 149 VAL A CA 1
ATOM 1196 C C . VAL A 1 169 ? 18.314 71.873 40.759 1.00 26.76 149 VAL A C 1
ATOM 1197 O O . VAL A 1 169 ? 18.250 73.103 40.651 1.00 22.77 149 VAL A O 1
ATOM 1201 N N . ARG A 1 170 ? 17.485 71.194 41.561 1.00 12.66 150 ARG A N 1
ATOM 1202 C CA . ARG A 1 170 ? 16.553 71.850 42.476 1.00 19.69 150 ARG A CA 1
ATOM 1203 C C . ARG A 1 170 ? 17.226 72.097 43.809 1.00 23.80 150 ARG A C 1
ATOM 1204 O O . ARG A 1 170 ? 17.723 71.156 44.429 1.00 24.30 150 ARG A O 1
ATOM 1212 N N . SER A 1 171 ? 17.158 73.338 44.306 1.00 20.45 151 SER A N 1
ATOM 1213 C CA . SER A 1 171 ? 17.817 73.612 45.576 1.00 23.04 151 SER A CA 1
ATOM 1214 C C . SER A 1 171 ? 17.110 72.935 46.744 1.00 22.73 151 SER A C 1
ATOM 1215 O O . SER A 1 171 ? 17.730 72.737 47.797 1.00 30.62 151 SER A O 1
ATOM 1218 N N . ASP A 1 172 ? 15.851 72.545 46.589 1.00 20.00 152 ASP A N 1
ATOM 1219 C CA . ASP A 1 172 ? 15.136 71.937 47.707 1.00 20.33 152 ASP A CA 1
ATOM 1220 C C . ASP A 1 172 ? 15.233 70.401 47.745 1.00 23.42 152 ASP A C 1
ATOM 1221 O O . ASP A 1 172 ? 14.559 69.778 48.568 1.00 22.49 152 ASP A O 1
ATOM 1226 N N . LEU A 1 173 ? 16.075 69.782 46.917 1.00 19.47 153 LEU A N 1
ATOM 1227 C CA . LEU A 1 173 ? 16.179 68.324 46.937 1.00 19.34 153 LEU A CA 1
ATOM 1228 C C . LEU A 1 173 ? 16.448 67.727 48.334 1.00 21.29 153 LEU A C 1
ATOM 1229 O O . LEU A 1 173 ? 15.792 66.730 48.680 1.00 18.94 153 LEU A O 1
ATOM 1234 N N . PRO A 1 174 ? 17.315 68.283 49.194 1.00 22.00 154 PRO A N 1
ATOM 1235 C CA . PRO A 1 174 ? 17.465 67.667 50.530 1.00 28.03 154 PRO A CA 1
ATOM 1236 C C . PRO A 1 174 ? 16.179 67.702 51.351 1.00 28.71 154 PRO A C 1
ATOM 1237 O O . PRO A 1 174 ? 15.880 66.730 52.058 1.00 22.57 154 PRO A O 1
ATOM 1241 N N . GLU A 1 175 ? 15.393 68.780 51.246 1.00 19.67 155 GLU A N 1
ATOM 1242 C CA . GLU A 1 175 ? 14.080 68.799 51.885 1.00 24.95 155 GLU A CA 1
ATOM 1243 C C . GLU A 1 175 ? 13.130 67.771 51.274 1.00 25.46 155 GLU A C 1
ATOM 1244 O O . GLU A 1 175 ? 12.277 67.246 51.983 1.00 20.26 155 GLU A O 1
ATOM 1250 N N . LEU A 1 176 ? 13.224 67.495 49.969 1.00 19.45 156 LEU A N 1
ATOM 1251 C CA . LEU A 1 176 ? 12.356 66.458 49.408 1.00 19.23 156 LEU A CA 1
ATOM 1252 C C . LEU A 1 176 ? 12.748 65.078 49.904 1.00 18.56 156 LEU A C 1
ATOM 1253 O O . LEU A 1 176 ? 11.888 64.190 50.013 1.00 19.04 156 LEU A O 1
ATOM 1258 N N . ILE A 1 177 ? 14.040 64.867 50.162 1.00 16.38 157 ILE A N 1
ATOM 1259 C CA . ILE A 1 177 ? 14.502 63.592 50.684 1.00 20.20 157 ILE A CA 1
ATOM 1260 C C . ILE A 1 177 ? 13.992 63.395 52.108 1.00 23.91 157 ILE A C 1
ATOM 1261 O O . ILE A 1 177 ? 13.507 62.309 52.466 1.00 17.30 157 ILE A O 1
ATOM 1266 N N . LYS A 1 178 ? 14.071 64.444 52.932 1.00 18.42 158 LYS A N 1
ATOM 1267 C CA . LYS A 1 178 ? 13.519 64.375 54.284 1.00 22.92 158 LYS A CA 1
ATOM 1268 C C . LYS A 1 178 ? 12.033 64.075 54.240 1.00 20.31 158 LYS A C 1
ATOM 1269 O O . LYS A 1 178 ? 11.539 63.239 55.008 1.00 19.65 158 LYS A O 1
ATOM 1275 N N . LEU A 1 179 ? 11.312 64.779 53.349 1.00 16.84 159 LEU A N 1
ATOM 1276 C CA . LEU A 1 179 ? 9.877 64.569 53.148 1.00 19.08 159 LEU A CA 1
ATOM 1277 C C . LEU A 1 179 ? 9.556 63.115 52.837 1.00 22.02 159 LEU A C 1
ATOM 1278 O O . LEU A 1 179 ? 8.631 62.541 53.425 1.00 18.71 159 LEU A O 1
ATOM 1283 N N . ALA A 1 180 ? 10.319 62.490 51.916 1.00 21.48 160 ALA A N 1
ATOM 1284 C CA . ALA A 1 180 ? 10.073 61.078 51.600 1.00 18.72 160 ALA A CA 1
ATOM 1285 C C . ALA A 1 180 ? 10.238 60.199 52.837 1.00 18.51 160 ALA A C 1
ATOM 1286 O O . ALA A 1 180 ? 9.434 59.289 53.077 1.00 20.48 160 ALA A O 1
ATOM 1288 N N . ARG A 1 181 ? 11.277 60.456 53.639 1.00 14.89 161 ARG A N 1
ATOM 1289 C CA . ARG A 1 181 ? 11.435 59.685 54.875 1.00 23.74 161 ARG A CA 1
ATOM 1290 C C . ARG A 1 181 ? 10.245 59.908 55.799 1.00 23.91 161 ARG A C 1
ATOM 1291 O O . ARG A 1 181 ? 9.651 58.948 56.312 1.00 20.87 161 ARG A O 1
ATOM 1299 N N . ASP A 1 182 ? 9.854 61.175 55.973 1.00 24.24 162 ASP A N 1
ATOM 1300 C CA . ASP A 1 182 ? 8.718 61.530 56.828 1.00 23.77 162 ASP A CA 1
ATOM 1301 C C . ASP A 1 182 ? 7.424 60.862 56.388 1.00 30.66 162 ASP A C 1
ATOM 1302 O O . ASP A 1 182 ? 6.536 60.626 57.217 1.00 35.68 162 ASP A O 1
ATOM 1307 N N . MET A 1 183 ? 7.256 60.638 55.088 1.00 25.87 163 MET A N 1
ATOM 1308 C CA . MET A 1 183 ? 6.051 60.018 54.559 1.00 26.99 163 MET A CA 1
ATOM 1309 C C . MET A 1 183 ? 6.039 58.495 54.750 1.00 22.70 163 MET A C 1
ATOM 1310 O O . MET A 1 183 ? 5.037 57.852 54.404 1.00 29.35 163 MET A O 1
ATOM 1315 N N . GLY A 1 184 ? 7.125 57.905 55.265 1.00 23.33 164 GLY A N 1
ATOM 1316 C CA . GLY A 1 184 ? 7.191 56.482 55.557 1.00 20.65 164 GLY A CA 1
ATOM 1317 C C . GLY A 1 184 ? 7.878 55.576 54.545 1.00 23.21 164 GLY A C 1
ATOM 1318 O O . GLY A 1 184 ? 7.860 54.358 54.744 1.00 18.38 164 GLY A O 1
ATOM 1319 N N . PHE A 1 185 ? 8.473 56.104 53.469 1.00 14.91 165 PHE A N 1
ATOM 1320 C CA . PHE A 1 185 ? 9.193 55.235 52.535 1.00 15.86 165 PHE A CA 1
ATOM 1321 C C . PHE A 1 185 ? 10.407 54.587 53.200 1.00 19.55 165 PHE A C 1
ATOM 1322 O O . PHE A 1 185 ? 11.213 55.264 53.847 1.00 23.55 165 PHE A O 1
ATOM 1330 N N . LEU A 1 186 ? 10.549 53.269 53.011 1.00 15.61 166 LEU A N 1
ATOM 1331 C CA . LEU A 1 186 ? 11.703 52.555 53.571 1.00 24.39 166 LEU A CA 1
ATOM 1332 C C . LEU A 1 186 ? 12.999 52.828 52.814 1.00 28.19 166 LEU A C 1
ATOM 1333 O O . LEU A 1 186 ? 14.094 52.603 53.343 1.00 25.12 166 LEU A O 1
ATOM 1338 N N . HIS A 1 187 ? 12.898 53.266 51.571 1.00 20.52 167 HIS A N 1
ATOM 1339 C CA . HIS A 1 187 ? 14.038 53.345 50.684 1.00 13.57 167 HIS A CA 1
ATOM 1340 C C . HIS A 1 187 ? 13.832 54.598 49.868 1.00 16.01 167 HIS A C 1
ATOM 1341 O O . HIS A 1 187 ? 12.802 54.711 49.204 1.00 17.28 167 HIS A O 1
ATOM 1348 N N . VAL A 1 188 ? 14.774 55.537 49.934 1.00 15.36 168 VAL A N 1
ATOM 1349 C CA . VAL A 1 188 ? 14.695 56.786 49.180 1.00 18.22 168 VAL A CA 1
ATOM 1350 C C . VAL A 1 188 ? 15.900 56.849 48.259 1.00 22.38 168 VAL A C 1
ATOM 1351 O O . VAL A 1 188 ? 17.049 56.790 48.718 1.00 14.95 168 VAL A O 1
ATOM 1355 N N . GLN A 1 189 ? 15.643 56.936 46.950 1.00 12.57 169 GLN A N 1
ATOM 1356 C CA . GLN A 1 189 ? 16.699 56.796 45.967 1.00 12.46 169 GLN A CA 1
ATOM 1357 C C . GLN A 1 189 ? 16.805 58.059 45.107 1.00 10.65 169 GLN A C 1
ATOM 1358 O O .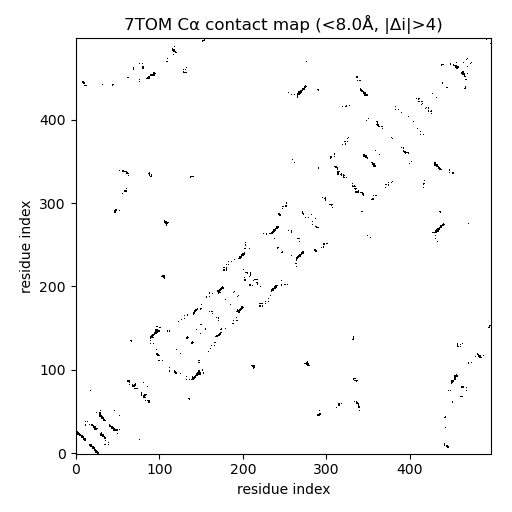 GLN A 1 189 ? 15.812 58.766 44.888 1.00 11.72 169 GLN A O 1
ATOM 1364 N N . LEU A 1 190 ? 18.020 58.366 44.661 1.00 13.51 170 LEU A N 1
ATOM 1365 C CA . LEU A 1 190 ? 18.279 59.531 43.811 1.00 11.40 170 LEU A CA 1
ATOM 1366 C C . LEU A 1 190 ? 18.900 59.051 42.504 1.00 11.57 170 LEU A C 1
ATOM 1367 O O . LEU A 1 190 ? 20.013 58.510 42.509 1.00 10.55 170 LEU A O 1
ATOM 1372 N N . ALA A 1 191 ? 18.193 59.247 41.385 1.00 7.63 171 ALA A N 1
ATOM 1373 C CA . ALA A 1 191 ? 18.760 58.963 40.077 1.00 8.59 171 ALA A CA 1
ATOM 1374 C C . ALA A 1 191 ? 19.426 60.255 39.614 1.00 11.58 171 ALA A C 1
ATOM 1375 O O . ALA A 1 191 ? 18.760 61.286 39.527 1.00 12.31 171 ALA A O 1
ATOM 1377 N N . THR A 1 192 ? 20.735 60.215 39.358 1.00 12.48 172 THR A N 1
ATOM 1378 C CA . THR A 1 192 ? 21.480 61.456 39.172 1.00 8.99 172 THR A CA 1
ATOM 1379 C C . THR A 1 192 ? 22.664 61.216 38.237 1.00 10.86 172 THR A C 1
ATOM 1380 O O . THR A 1 192 ? 23.240 60.118 38.193 1.00 9.76 172 THR A O 1
ATOM 1384 N N . ASN A 1 193 ? 23.009 62.248 37.463 1.00 12.00 173 ASN A N 1
ATOM 1385 C CA . ASN A 1 193 ? 24.255 62.191 36.704 1.00 10.01 173 ASN A CA 1
ATOM 1386 C C . ASN A 1 193 ? 25.460 62.445 37.594 1.00 11.84 173 ASN A C 1
ATOM 1387 O O . ASN A 1 193 ? 26.599 62.283 37.133 1.00 13.61 173 ASN A O 1
ATOM 1392 N N . GLY A 1 194 ? 25.235 62.816 38.863 1.00 10.87 174 GLY A N 1
ATOM 1393 C CA . GLY A 1 194 ? 26.306 62.940 39.832 1.00 14.35 174 GLY A CA 1
ATOM 1394 C C . GLY A 1 194 ? 27.152 64.203 39.755 1.00 14.61 174 GLY A C 1
ATOM 1395 O O . GLY A 1 194 ? 28.048 64.376 40.586 1.00 14.43 174 GLY A O 1
ATOM 1396 N N . ILE A 1 195 ? 26.932 65.082 38.779 1.00 12.05 175 ILE A N 1
ATOM 1397 C CA . ILE A 1 195 ? 27.874 66.185 38.578 1.00 12.76 175 ILE A CA 1
ATOM 1398 C C . ILE A 1 195 ? 27.949 67.064 39.821 1.00 22.17 175 ILE A C 1
ATOM 1399 O O . ILE A 1 195 ? 29.036 67.449 40.270 1.00 18.22 175 ILE A O 1
ATOM 1404 N N . LYS A 1 196 ? 26.800 67.380 40.411 1.00 15.39 176 LYS A N 1
ATOM 1405 C CA . LYS A 1 196 ? 26.845 68.228 41.596 1.00 22.33 176 LYS A CA 1
ATOM 1406 C C . LYS A 1 196 ? 27.432 67.513 42.790 1.00 20.22 176 LYS A C 1
ATOM 1407 O O . LYS A 1 196 ? 27.888 68.185 43.724 1.00 18.61 176 LYS A O 1
ATOM 1413 N N . LEU A 1 197 ? 27.432 66.178 42.781 1.00 15.54 177 LEU A N 1
ATOM 1414 C CA . LEU A 1 197 ? 27.998 65.400 43.880 1.00 17.39 177 LEU A CA 1
ATOM 1415 C C . LEU A 1 197 ? 29.520 65.406 43.861 1.00 17.38 177 LEU A C 1
ATOM 1416 O O . LEU A 1 197 ? 30.129 64.933 44.819 1.00 22.81 177 LEU A O 1
ATOM 1421 N N . LYS A 1 198 ? 30.156 65.918 42.794 1.00 21.47 178 LYS A N 1
ATOM 1422 C CA . LYS A 1 198 ? 31.605 66.118 42.848 1.00 22.46 178 LYS A CA 1
ATOM 1423 C C . LYS A 1 198 ? 32.004 67.120 43.927 1.00 26.36 178 LYS A C 1
ATOM 1424 O O . LYS A 1 198 ? 33.169 67.143 44.338 1.00 28.44 178 LYS A O 1
ATOM 1430 N N . ASN A 1 199 ? 31.065 67.930 44.400 1.00 22.91 179 ASN A N 1
ATOM 1431 C CA . ASN A 1 199 ? 31.283 68.821 45.528 1.00 27.43 179 ASN A CA 1
ATOM 1432 C C . ASN A 1 199 ? 30.927 68.065 46.801 1.00 25.78 179 ASN A C 1
ATOM 1433 O O . ASN A 1 199 ? 29.757 67.771 47.042 1.00 25.37 179 ASN A O 1
ATOM 1438 N N . ILE A 1 200 ? 31.921 67.792 47.646 1.00 24.41 180 ILE A N 1
ATOM 1439 C CA . ILE A 1 200 ? 31.660 66.905 48.777 1.00 23.11 180 ILE A CA 1
ATOM 1440 C C . ILE A 1 200 ? 30.660 67.506 49.772 1.00 18.26 180 ILE A C 1
ATOM 1441 O O . ILE A 1 200 ? 29.892 66.766 50.395 1.00 24.54 180 ILE A O 1
ATOM 1446 N N . ASN A 1 201 ? 30.622 68.837 49.934 1.00 20.77 181 ASN A N 1
ATOM 1447 C CA . ASN A 1 201 ? 29.662 69.423 50.873 1.00 24.61 181 ASN A CA 1
ATOM 1448 C C . ASN A 1 201 ? 28.229 69.211 50.405 1.00 25.09 181 ASN A C 1
ATOM 1449 O O . ASN A 1 201 ? 27.313 69.075 51.222 1.00 24.34 181 ASN A O 1
ATOM 1454 N N . TYR A 1 202 ? 28.009 69.211 49.097 1.00 23.19 182 TYR A N 1
ATOM 1455 C CA . TYR A 1 202 ? 26.677 68.880 48.605 1.00 23.86 182 TYR A CA 1
ATOM 1456 C C . TYR A 1 202 ? 26.331 67.416 48.906 1.00 23.75 182 TYR A C 1
ATOM 1457 O O . TYR A 1 202 ? 25.224 67.120 49.372 1.00 21.25 182 TYR A O 1
ATOM 1466 N N . LEU A 1 203 ? 27.277 66.495 48.677 1.00 20.81 183 LEU A N 1
ATOM 1467 C CA . LEU A 1 203 ? 27.042 65.097 49.017 1.00 21.63 183 LEU A CA 1
ATOM 1468 C C . LEU A 1 203 ? 26.727 64.940 50.494 1.00 27.69 183 LEU A C 1
ATOM 1469 O O . LEU A 1 203 ? 25.859 64.147 50.861 1.00 19.69 183 LEU A O 1
ATOM 1474 N N . LYS A 1 204 ? 27.431 65.687 51.359 1.00 22.12 184 LYS A N 1
ATOM 1475 C CA . LYS A 1 204 ? 27.145 65.633 52.786 1.00 21.99 184 LYS A CA 1
ATOM 1476 C C . LYS A 1 204 ? 25.688 65.988 53.089 1.00 24.95 184 LYS A C 1
ATOM 1477 O O . LYS A 1 204 ? 25.044 65.321 53.899 1.00 20.75 184 LYS A O 1
ATOM 1483 N N . LYS A 1 205 ? 25.140 67.028 52.447 1.00 24.24 185 LYS A N 1
ATOM 1484 C CA . LYS A 1 205 ? 23.757 67.384 52.746 1.00 21.28 185 LYS A CA 1
ATOM 1485 C C . LYS A 1 205 ? 22.776 66.279 52.335 1.00 25.86 185 LYS A C 1
ATOM 1486 O O . LYS A 1 205 ? 21.736 66.101 52.978 1.00 20.76 185 LYS A O 1
ATOM 1492 N N . LEU A 1 206 ? 23.077 65.531 51.270 1.00 20.55 186 LEU A N 1
ATOM 1493 C CA . LEU A 1 206 ? 22.195 64.433 50.876 1.00 19.48 186 LEU A CA 1
ATOM 1494 C C . LEU A 1 206 ? 22.232 63.313 51.899 1.00 22.29 186 LEU A C 1
ATOM 1495 O O . LEU A 1 206 ? 21.191 62.755 52.269 1.00 27.21 186 LEU A O 1
ATOM 1500 N N . LYS A 1 207 ? 23.437 62.928 52.322 1.00 28.30 187 LYS A N 1
ATOM 1501 C CA . LYS A 1 207 ? 23.556 61.914 53.364 1.00 26.04 187 LYS A CA 1
ATOM 1502 C C . LYS A 1 207 ? 22.800 62.352 54.608 1.00 35.95 187 LYS A C 1
ATOM 1503 O O . LYS A 1 207 ? 21.941 61.624 55.119 1.00 29.05 187 LYS A O 1
ATOM 1509 N N . GLU A 1 208 ? 23.070 63.580 55.067 1.00 29.60 188 GLU A N 1
ATOM 1510 C CA . GLU A 1 208 ? 22.440 64.096 56.278 1.00 29.71 188 GLU A CA 1
ATOM 1511 C C . GLU A 1 208 ? 20.927 64.107 56.169 1.00 28.93 188 GLU A C 1
ATOM 1512 O O . GLU A 1 208 ? 20.240 63.872 57.168 1.00 29.24 188 GLU A O 1
ATOM 1518 N N . ALA A 1 209 ? 20.381 64.334 54.959 1.00 24.72 189 ALA A N 1
ATOM 1519 C CA . ALA A 1 209 ? 18.931 64.345 54.775 1.00 27.53 189 ALA A CA 1
ATOM 1520 C C . ALA A 1 209 ? 18.308 62.950 54.804 1.00 28.91 189 ALA A C 1
ATOM 1521 O O . ALA A 1 209 ? 17.074 62.840 54.848 1.00 22.72 189 ALA A O 1
ATOM 1523 N N . GLY A 1 210 ? 19.118 61.900 54.760 1.00 26.47 190 GLY A N 1
ATOM 1524 C CA . GLY A 1 210 ? 18.631 60.547 54.844 1.00 30.36 190 GLY A CA 1
ATOM 1525 C C . GLY A 1 210 ? 18.508 59.796 53.532 1.00 31.20 190 GLY A C 1
ATOM 1526 O O . GLY A 1 210 ? 17.716 58.851 53.458 1.00 28.02 190 GLY A O 1
ATOM 1527 N N . LEU A 1 211 ? 19.267 60.172 52.503 1.00 19.46 191 LEU A N 1
ATOM 1528 C CA . LEU A 1 211 ? 19.219 59.441 51.239 1.00 17.47 191 LEU A CA 1
ATOM 1529 C C . LEU A 1 211 ? 19.653 57.991 51.442 1.00 20.68 191 LEU A C 1
ATOM 1530 O O . LEU A 1 211 ? 20.703 57.730 52.030 1.00 24.33 191 LEU A O 1
ATOM 1535 N N . SER A 1 212 ? 18.848 57.038 50.945 1.00 19.73 192 SER A N 1
ATOM 1536 C CA . SER A 1 212 ? 19.241 55.628 51.025 1.00 17.27 192 SER A CA 1
ATOM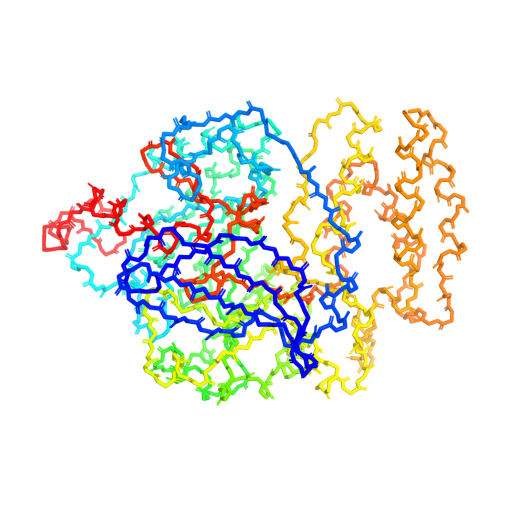 1537 C C . SER A 1 212 ? 20.293 55.273 49.986 1.00 22.86 192 SER A C 1
ATOM 1538 O O . SER A 1 212 ? 21.268 54.579 50.300 1.00 21.81 192 SER A O 1
ATOM 1541 N N . THR A 1 213 ? 20.103 55.699 48.733 1.00 14.96 193 THR A N 1
ATOM 1542 C CA . THR A 1 213 ? 20.905 55.134 47.652 1.00 15.60 193 THR A CA 1
ATOM 1543 C C . THR A 1 213 ? 21.066 56.152 46.541 1.00 13.09 193 THR A C 1
ATOM 1544 O O . THR A 1 213 ? 20.115 56.857 46.210 1.00 13.58 193 THR A O 1
ATOM 1548 N N . ILE A 1 214 ? 22.267 56.224 45.976 1.00 13.96 194 ILE A N 1
ATOM 1549 C CA . ILE A 1 214 ? 22.523 57.040 44.792 1.00 10.70 194 ILE A CA 1
ATOM 1550 C C . ILE A 1 214 ? 22.517 56.092 43.597 1.00 15.29 194 ILE A C 1
ATOM 1551 O O . ILE A 1 214 ? 23.327 55.161 43.534 1.00 13.00 194 ILE A O 1
ATOM 1556 N N . TYR A 1 215 ? 21.646 56.363 42.624 1.00 9.23 195 TYR A N 1
ATOM 1557 C CA . TYR A 1 215 ? 21.486 55.547 41.427 1.00 10.19 195 TYR A CA 1
ATOM 1558 C C . TYR A 1 215 ? 22.227 56.343 40.353 1.00 12.45 195 TYR A C 1
ATOM 1559 O O . TYR A 1 215 ? 21.689 57.270 39.741 1.00 10.43 195 TYR A O 1
ATOM 1568 N N . LEU A 1 216 ? 23.517 56.037 40.187 1.00 11.37 196 LEU A N 1
ATOM 1569 C CA . LEU A 1 216 ? 24.448 56.944 39.527 1.00 11.99 196 LEU A CA 1
ATOM 1570 C C . LEU A 1 216 ? 24.643 56.531 38.075 1.00 11.92 196 LEU A C 1
ATOM 1571 O O . LEU A 1 216 ? 25.157 55.435 37.790 1.00 10.43 196 LEU A O 1
ATOM 1576 N N . GLN A 1 217 ? 24.274 57.422 37.171 1.00 10.36 197 GLN A N 1
ATOM 1577 C CA . GLN A 1 217 ? 24.559 57.223 35.755 1.00 12.85 197 GLN A CA 1
ATOM 1578 C C . GLN A 1 217 ? 26.036 56.875 35.553 1.00 10.20 197 GLN A C 1
ATOM 1579 O O . GLN A 1 217 ? 26.928 57.581 36.034 1.00 11.94 197 GLN A O 1
ATOM 1585 N N . PHE A 1 218 ? 26.314 55.787 34.837 1.00 9.86 198 PHE A N 1
ATOM 1586 C CA . PHE A 1 218 ? 27.725 55.354 34.776 1.00 11.11 198 PHE A CA 1
ATOM 1587 C C . PHE A 1 218 ? 27.903 54.497 33.528 1.00 15.44 198 PHE A C 1
ATOM 1588 O O . PHE A 1 218 ? 27.626 53.300 33.568 1.00 11.51 198 PHE A O 1
ATOM 1596 N N . ASP A 1 219 ? 28.373 55.096 32.451 1.00 13.81 199 ASP A N 1
ATOM 1597 C CA . ASP A 1 219 ? 28.330 54.378 31.178 1.00 18.96 199 ASP A CA 1
ATOM 1598 C C . ASP A 1 219 ? 29.582 53.577 30.830 1.00 18.33 199 ASP A C 1
ATOM 1599 O O . ASP A 1 219 ? 29.551 52.834 29.845 1.00 17.12 199 ASP A O 1
ATOM 1604 N N . GLY A 1 220 ? 30.655 53.635 31.609 1.00 16.91 200 GLY A N 1
ATOM 1605 C CA . GLY A 1 220 ? 31.815 52.838 31.234 1.00 11.03 200 GLY A CA 1
ATOM 1606 C C . GLY A 1 220 ? 33.014 53.118 32.120 1.00 14.21 200 GLY A C 1
ATOM 1607 O O . GLY A 1 220 ? 32.959 53.925 33.046 1.00 13.74 200 GLY A O 1
ATOM 1608 N N . ILE A 1 221 ? 34.103 52.410 31.822 1.00 14.91 201 ILE A N 1
ATOM 1609 C CA . ILE A 1 221 ? 35.375 52.588 32.517 1.00 18.12 201 ILE A CA 1
ATOM 1610 C C . ILE A 1 221 ? 36.442 53.217 31.622 1.00 21.80 201 ILE A C 1
ATOM 1611 O O . ILE A 1 221 ? 37.611 53.264 32.000 1.00 22.66 201 ILE A O 1
ATOM 1616 N N . SER A 1 222 ? 36.071 53.689 30.439 1.00 19.85 202 SER A N 1
ATOM 1617 C CA . SER A 1 222 ? 36.929 54.530 29.613 1.00 24.06 202 SER A CA 1
ATOM 1618 C C . SER A 1 222 ? 36.099 55.722 29.169 1.00 23.08 202 SER A C 1
ATOM 1619 O O . SER A 1 222 ? 34.883 55.769 29.400 1.00 22.06 202 SER A O 1
ATOM 1622 N N . GLU A 1 223 ? 36.747 56.667 28.474 1.00 22.76 203 GLU A N 1
ATOM 1623 C CA . GLU A 1 223 ? 36.090 57.920 28.107 1.00 21.88 203 GLU A CA 1
ATOM 1624 C C . GLU A 1 223 ? 35.095 57.766 26.949 1.00 25.52 203 GLU A C 1
ATOM 1625 O O . GLU A 1 223 ? 34.151 58.560 26.854 1.00 22.87 203 GLU A O 1
ATOM 1631 N N . LYS A 1 224 ? 35.279 56.790 26.052 1.00 21.98 204 LYS A N 1
ATOM 1632 C CA . LYS A 1 224 ? 34.459 56.758 24.835 1.00 22.11 204 LYS A CA 1
ATOM 1633 C C . LYS A 1 224 ? 32.957 56.598 25.087 1.00 23.81 204 LYS A C 1
ATOM 1634 O O . LYS A 1 224 ? 32.167 57.319 24.445 1.00 21.32 204 LYS A O 1
ATOM 1640 N N . PRO A 1 225 ? 32.484 55.664 25.922 1.00 22.45 205 PRO A N 1
ATOM 1641 C CA . PRO A 1 225 ? 31.022 55.579 26.129 1.00 21.48 205 PRO A CA 1
ATOM 1642 C C . PRO A 1 225 ? 30.428 56.879 26.649 1.00 16.77 205 PRO A C 1
ATOM 1643 O O . PRO A 1 225 ? 29.278 57.185 26.333 1.00 20.64 205 PRO A O 1
ATOM 1647 N N . TYR A 1 226 ? 31.184 57.656 27.434 1.00 15.11 206 TYR A N 1
ATOM 1648 C CA . TYR A 1 226 ? 30.675 58.953 27.886 1.00 15.93 206 TYR A CA 1
ATOM 1649 C C . TYR A 1 226 ? 30.600 59.947 26.737 1.00 20.10 206 TYR A C 1
ATOM 1650 O O . TYR A 1 226 ? 29.625 60.704 26.626 1.00 24.04 206 TYR A O 1
ATOM 1659 N N . LEU A 1 227 ? 31.621 59.973 25.871 1.00 24.18 207 LEU A N 1
ATOM 1660 C CA . LEU A 1 227 ? 31.586 60.909 24.745 1.00 21.47 207 LEU A CA 1
ATOM 1661 C C . LEU A 1 227 ? 30.383 60.638 23.858 1.00 22.17 207 LEU A C 1
ATOM 1662 O O . LEU A 1 227 ? 29.712 61.574 23.414 1.00 23.95 207 LEU A O 1
ATOM 1667 N N . VAL A 1 228 ? 30.060 59.353 23.656 1.00 28.55 208 VAL A N 1
ATOM 1668 C CA . VAL A 1 228 ? 28.963 58.940 22.786 1.00 19.95 208 VAL A CA 1
ATOM 1669 C C . VAL A 1 228 ? 27.613 59.195 23.438 1.00 30.51 208 VAL A C 1
ATOM 1670 O O . VAL A 1 228 ? 26.722 59.804 22.838 1.00 24.11 208 VAL A O 1
ATOM 1674 N N . ALA A 1 229 ? 27.419 58.690 24.660 1.00 22.44 209 ALA A N 1
ATOM 1675 C CA . ALA A 1 229 ? 26.095 58.739 25.265 1.00 17.82 209 ALA A CA 1
ATOM 1676 C C . ALA A 1 229 ? 25.808 60.078 25.918 1.00 18.61 209 ALA A C 1
ATOM 1677 O O . ALA A 1 229 ? 24.636 60.453 26.079 1.00 19.27 209 ALA A O 1
ATOM 1679 N N . ARG A 1 230 ? 26.851 60.777 26.360 1.00 24.13 210 ARG A N 1
ATOM 1680 C CA . ARG A 1 230 ? 26.698 61.952 27.199 1.00 22.60 210 ARG A CA 1
ATOM 1681 C C . ARG A 1 230 ? 27.267 63.210 26.576 1.00 17.84 210 ARG A C 1
ATOM 1682 O O . ARG A 1 230 ? 26.978 64.300 27.076 1.00 26.99 210 ARG A O 1
ATOM 1690 N N . GLY A 1 231 ? 28.106 63.100 25.551 1.00 23.34 211 GLY A N 1
ATOM 1691 C CA . GLY A 1 231 ? 28.640 64.285 24.913 1.00 22.73 211 GLY A CA 1
ATOM 1692 C C . GLY A 1 231 ? 29.924 64.845 25.485 1.00 35.27 211 GLY A C 1
ATOM 1693 O O . GLY A 1 231 ? 30.447 65.817 24.930 1.00 27.10 211 GLY A O 1
ATOM 1694 N N . LYS A 1 232 ? 30.453 64.286 26.572 1.00 24.44 212 LYS A N 1
ATOM 1695 C CA . LYS A 1 232 ? 31.724 64.760 27.107 1.00 29.62 212 LYS A CA 1
ATOM 1696 C C . LYS A 1 232 ? 32.253 63.695 28.042 1.00 27.44 212 LYS A C 1
ATOM 1697 O O . LYS A 1 232 ? 31.518 62.790 28.434 1.00 24.60 212 LYS A O 1
ATOM 1703 N N . ASN A 1 233 ? 33.537 63.809 28.389 1.00 23.36 213 ASN A N 1
ATOM 1704 C CA . ASN A 1 233 ? 34.191 62.784 29.204 1.00 21.24 213 ASN A CA 1
ATOM 1705 C C . ASN A 1 233 ? 33.872 63.028 30.663 1.00 22.44 213 ASN A C 1
ATOM 1706 O O . ASN A 1 233 ? 34.571 63.764 31.359 1.00 22.99 213 ASN A O 1
ATOM 1711 N N . LEU A 1 234 ? 32.816 62.365 31.146 1.00 18.72 214 LEU A N 1
ATOM 1712 C CA . LEU A 1 234 ? 32.412 62.451 32.542 1.00 18.91 214 LEU A CA 1
ATOM 1713 C C . LEU A 1 234 ? 33.119 61.456 33.443 1.00 17.03 214 LEU A C 1
ATOM 1714 O O . LEU A 1 234 ? 32.873 61.462 34.652 1.00 18.95 214 LEU A O 1
ATOM 1719 N N . LEU A 1 235 ? 33.942 60.561 32.895 1.00 17.39 215 LEU A N 1
ATOM 1720 C CA . LEU A 1 235 ? 34.555 59.530 33.734 1.00 20.31 215 LEU A CA 1
ATOM 1721 C C . LEU A 1 235 ? 35.271 60.094 34.951 1.00 23.27 215 LEU A C 1
ATOM 1722 O O . LEU A 1 235 ? 35.037 59.591 36.065 1.00 16.47 215 LEU A O 1
ATOM 1727 N N . PRO A 1 236 ? 36.131 61.116 34.835 1.00 19.86 216 PRO A N 1
ATOM 1728 C CA . PRO A 1 236 ? 36.769 61.644 36.047 1.00 25.13 216 PRO A CA 1
ATOM 1729 C C . PRO A 1 236 ? 35.775 62.149 37.063 1.00 18.23 216 PRO A C 1
ATOM 1730 O O . PRO A 1 236 ? 36.009 62.000 38.267 1.00 17.66 216 PRO A O 1
ATOM 1734 N N . ILE A 1 237 ? 34.645 62.696 36.625 1.00 18.60 217 ILE A N 1
ATOM 1735 C CA . ILE A 1 237 ? 33.652 63.174 37.573 1.00 20.87 217 ILE A CA 1
ATOM 1736 C C . ILE A 1 237 ? 32.976 62.013 38.283 1.00 19.22 217 ILE A C 1
ATOM 1737 O O . ILE A 1 237 ? 32.719 62.080 39.491 1.00 17.52 217 ILE A O 1
ATOM 1742 N N . LYS A 1 238 ? 32.642 60.943 37.545 1.00 16.32 218 LYS A N 1
ATOM 1743 C CA . LYS A 1 238 ? 32.093 59.757 38.193 1.00 16.80 218 LYS A CA 1
ATOM 1744 C C . LYS A 1 238 ? 33.054 59.219 39.236 1.00 18.23 218 LYS A C 1
ATOM 1745 O O . LYS A 1 238 ? 32.642 58.848 40.336 1.00 19.26 218 LYS A O 1
ATOM 1751 N N . GLN A 1 239 ? 34.343 59.165 38.888 1.00 14.88 219 GLN A N 1
ATOM 1752 C CA . GLN A 1 239 ? 35.360 58.689 39.817 1.00 22.23 219 GLN A CA 1
ATOM 1753 C C . GLN A 1 239 ? 35.424 59.577 41.052 1.00 23.51 219 GLN A C 1
ATOM 1754 O O . GLN A 1 239 ? 35.533 59.076 42.182 1.00 21.58 219 GLN A O 1
ATOM 1760 N N . LYS A 1 240 ? 35.326 60.901 40.858 1.00 19.54 220 LYS A N 1
ATOM 1761 C CA . LYS A 1 240 ? 35.313 61.818 41.994 1.00 19.27 220 LYS A CA 1
ATOM 1762 C C . LYS A 1 240 ? 34.127 61.532 42.901 1.00 18.27 220 LYS A C 1
ATOM 1763 O O . LYS A 1 240 ? 34.262 61.527 44.137 1.00 18.08 220 LYS A O 1
ATOM 1769 N N . VAL A 1 241 ? 32.951 61.294 42.310 1.00 21.15 221 VAL A N 1
ATOM 1770 C CA . VAL A 1 241 ? 31.768 61.026 43.126 1.00 13.80 221 VAL A CA 1
ATOM 1771 C C . VAL A 1 241 ? 31.994 59.789 43.969 1.00 18.31 221 VAL A C 1
ATOM 1772 O O . VAL A 1 241 ? 31.610 59.740 45.149 1.00 17.46 221 VAL A O 1
ATOM 1776 N N . ILE A 1 242 ? 32.597 58.755 43.371 1.00 13.87 222 ILE A N 1
ATOM 1777 C CA . ILE A 1 242 ? 32.864 57.532 44.122 1.00 14.96 222 ILE A CA 1
ATOM 1778 C C . ILE A 1 242 ? 33.852 57.816 45.261 1.00 13.84 222 ILE A C 1
ATOM 1779 O O . ILE A 1 242 ? 33.627 57.422 46.410 1.00 18.29 222 ILE A O 1
ATOM 1784 N N . GLU A 1 243 ? 34.937 58.537 44.958 1.00 21.70 223 GLU A N 1
ATOM 1785 C CA . GLU A 1 243 ? 35.908 58.895 45.997 1.00 22.00 223 GLU A CA 1
ATOM 1786 C C . GLU A 1 243 ? 35.270 59.761 47.082 1.00 27.06 223 GLU A C 1
ATOM 1787 O O . GLU A 1 243 ? 35.556 59.571 48.271 1.00 25.32 223 GLU A O 1
ATOM 1793 N N . ASN A 1 244 ? 34.364 60.685 46.703 1.00 20.75 224 ASN A N 1
ATOM 1794 C CA . ASN A 1 244 ? 33.645 61.471 47.715 1.00 24.94 224 ASN A CA 1
ATOM 1795 C C . ASN A 1 244 ? 32.777 60.579 48.605 1.00 21.35 224 ASN A C 1
ATOM 1796 O O . ASN A 1 244 ? 32.691 60.802 49.817 1.00 26.76 224 ASN A O 1
ATOM 1801 N N . CYS A 1 245 ? 32.096 59.578 48.024 1.00 19.91 225 CYS A N 1
ATOM 1802 C CA . CYS A 1 245 ? 31.302 58.670 48.848 1.00 20.21 225 CYS A CA 1
ATOM 1803 C C . CYS A 1 245 ? 32.185 57.928 49.851 1.00 18.44 225 CYS A C 1
ATOM 1804 O O . CYS A 1 245 ? 31.798 57.747 51.011 1.00 22.96 225 CYS A O 1
ATOM 1807 N N . LYS A 1 246 ? 33.370 57.503 49.427 1.00 20.57 226 LYS A N 1
ATOM 1808 C CA . LYS A 1 246 ? 34.298 56.881 50.370 1.00 27.31 226 LYS A CA 1
ATOM 1809 C C . LYS A 1 246 ? 34.681 57.856 51.483 1.00 37.27 226 LYS A C 1
ATOM 1810 O O . LYS A 1 246 ? 34.665 57.488 52.661 1.00 32.58 226 LYS A O 1
ATOM 1816 N N . LYS A 1 247 ? 34.985 59.118 51.136 1.00 36.96 227 LYS A N 1
ATOM 1817 C CA . LYS A 1 247 ? 35.405 60.079 52.165 1.00 31.89 227 LYS A CA 1
ATOM 1818 C C . LYS A 1 247 ? 34.322 60.302 53.217 1.00 40.90 227 LYS A C 1
ATOM 1819 O O . LYS A 1 247 ? 34.633 60.411 54.406 1.00 46.26 227 LYS A O 1
ATOM 1825 N N . VAL A 1 248 ? 33.051 60.383 52.817 1.00 24.21 228 VAL A N 1
ATOM 1826 C CA . VAL A 1 248 ? 31.992 60.693 53.771 1.00 24.24 228 VAL A CA 1
ATOM 1827 C C . VAL A 1 248 ? 31.314 59.442 54.316 1.00 29.35 228 VAL A C 1
ATOM 1828 O O . VAL A 1 248 ? 30.300 59.561 55.011 1.00 28.92 228 VAL A O 1
ATOM 1832 N N . GLY A 1 249 ? 31.811 58.249 53.975 1.00 30.11 229 GLY A N 1
ATOM 1833 C CA . GLY A 1 249 ? 31.176 57.000 54.376 1.00 26.96 229 GLY A CA 1
ATOM 1834 C C . GLY A 1 249 ? 29.777 56.753 53.837 1.00 36.94 229 GLY A C 1
ATOM 1835 O O . GLY A 1 249 ? 28.950 56.156 54.534 1.00 32.87 229 GLY A O 1
ATOM 1836 N N . PHE A 1 250 ? 29.474 57.209 52.617 1.00 33.30 230 PHE A N 1
ATOM 1837 C CA . PHE A 1 250 ? 28.201 56.904 51.977 1.00 26.81 230 PHE A CA 1
ATOM 1838 C C . PHE A 1 250 ? 28.411 55.633 51.172 1.00 26.73 230 PHE A C 1
ATOM 1839 O O . PHE A 1 250 ? 29.167 55.633 50.197 1.00 24.39 230 PHE A O 1
ATOM 1847 N N . ASP A 1 251 ? 27.767 54.545 51.580 1.00 23.90 231 ASP A N 1
ATOM 1848 C CA . ASP A 1 251 ? 28.164 53.217 51.107 1.00 22.36 231 ASP A CA 1
ATOM 1849 C C . ASP A 1 251 ? 27.074 52.524 50.299 1.00 24.91 231 ASP A C 1
ATOM 1850 O O . ASP A 1 251 ? 27.014 51.294 50.265 1.00 21.56 231 ASP A O 1
ATOM 1855 N N . SER A 1 252 ? 26.200 53.286 49.623 1.00 20.33 232 SER A N 1
ATOM 1856 C CA . SER A 1 252 ? 25.115 52.656 48.885 1.00 17.25 232 SER A CA 1
ATOM 1857 C C . SER A 1 252 ? 24.942 53.351 47.521 1.00 21.68 232 SER A C 1
ATOM 1858 O O . SER A 1 252 ? 24.020 54.142 47.321 1.00 18.52 232 SER A O 1
ATOM 1861 N N . VAL A 1 253 ? 25.836 53.036 46.587 1.00 16.78 233 VAL A N 1
ATOM 1862 C CA . VAL A 1 253 ? 25.797 53.568 45.221 1.00 16.76 233 VAL A CA 1
ATOM 1863 C C . VAL A 1 253 ? 25.488 52.396 44.306 1.00 16.19 233 VAL A C 1
ATOM 1864 O O . VAL A 1 253 ? 26.081 51.317 44.452 1.00 16.95 233 VAL A O 1
ATOM 1868 N N . VAL A 1 254 ? 24.574 52.606 43.372 1.00 11.02 234 VAL A N 1
ATOM 1869 C CA . VAL A 1 254 ? 24.327 51.669 42.284 1.00 10.42 234 VAL A CA 1
ATOM 1870 C C . VAL A 1 254 ? 24.774 52.349 40.992 1.00 11.48 234 VAL A C 1
ATOM 1871 O O . VAL A 1 254 ? 24.392 53.491 40.727 1.00 11.97 234 VAL A O 1
ATOM 1875 N N . LEU A 1 255 ? 25.650 51.687 40.247 1.00 12.84 235 LEU A N 1
ATOM 1876 C CA . LEU A 1 255 ? 26.113 52.224 38.978 1.00 11.91 235 LEU A CA 1
ATOM 1877 C C . LEU A 1 255 ? 25.102 51.833 37.913 1.00 9.58 235 LEU A C 1
ATOM 1878 O O . LEU A 1 255 ? 24.601 50.700 37.917 1.00 11.23 235 LEU A O 1
ATOM 1883 N N . VAL A 1 256 ? 24.803 52.763 37.006 1.00 11.39 236 VAL A N 1
ATOM 1884 C CA . VAL A 1 256 ? 23.701 52.539 36.051 1.00 13.34 236 VAL A CA 1
ATOM 1885 C C . VAL A 1 256 ? 24.199 52.784 34.635 1.00 9.90 236 VAL A C 1
ATOM 1886 O O . VAL A 1 256 ? 24.167 53.934 34.169 1.00 9.42 236 VAL A O 1
ATOM 1890 N N . PRO A 1 257 ? 24.699 51.758 33.945 1.00 10.51 237 PRO A N 1
ATOM 1891 C CA . PRO A 1 257 ? 25.137 51.937 32.560 1.00 10.49 237 PRO A CA 1
ATOM 1892 C C . PRO A 1 257 ? 23.967 51.844 31.608 1.00 12.40 237 PRO A C 1
ATOM 1893 O O . PRO A 1 257 ? 23.159 50.925 31.703 1.00 11.85 237 PRO A O 1
ATOM 1897 N N . THR A 1 258 ? 23.921 52.758 30.654 1.00 7.50 238 THR A N 1
ATOM 1898 C CA . THR A 1 258 ? 23.029 52.628 29.502 1.00 8.32 238 THR A CA 1
ATOM 1899 C C . THR A 1 258 ? 23.772 51.786 28.455 1.00 13.42 238 THR A C 1
ATOM 1900 O O . THR A 1 258 ? 24.767 52.231 27.876 1.00 12.48 238 THR A O 1
ATOM 1904 N N . LEU A 1 259 ? 23.329 50.552 28.262 1.00 9.83 239 LEU A N 1
ATOM 1905 C CA . LEU A 1 259 ? 24.102 49.559 27.509 1.00 10.52 239 LEU A CA 1
ATOM 1906 C C . LEU A 1 259 ? 23.708 49.652 26.040 1.00 14.36 239 LEU A C 1
ATOM 1907 O O . LEU A 1 259 ? 22.538 49.482 25.702 1.00 14.48 239 LEU A O 1
ATOM 1912 N N . VAL A 1 260 ? 24.685 49.929 25.177 1.00 16.51 240 VAL A N 1
ATOM 1913 C CA . VAL A 1 260 ? 24.469 50.209 23.766 1.00 19.00 240 VAL A CA 1
ATOM 1914 C C . VAL A 1 260 ? 25.409 49.316 22.972 1.00 19.49 240 VAL A C 1
ATOM 1915 O O . VAL A 1 260 ? 26.636 49.390 23.147 1.00 15.36 240 VAL A O 1
ATOM 1919 N N . ARG A 1 261 ? 24.847 48.472 22.116 1.00 18.72 241 ARG A N 1
ATOM 1920 C CA . ARG A 1 261 ? 25.700 47.641 21.274 1.00 25.06 241 ARG A CA 1
ATOM 1921 C C . ARG A 1 261 ? 26.609 48.520 20.438 1.00 19.57 241 ARG A C 1
ATOM 1922 O O . ARG A 1 261 ? 26.156 49.449 19.768 1.00 22.07 241 ARG A O 1
ATOM 1930 N N . GLY A 1 262 ? 27.899 48.211 20.469 1.00 27.58 242 GLY A N 1
ATOM 1931 C CA . GLY A 1 262 ? 28.874 48.975 19.729 1.00 23.57 242 GLY A CA 1
ATOM 1932 C C . GLY A 1 262 ? 29.517 50.107 20.496 1.00 29.36 242 GLY A C 1
ATOM 1933 O O . GLY A 1 262 ? 30.367 50.800 19.940 1.00 25.16 242 GLY A O 1
ATOM 1934 N N . VAL A 1 263 ? 29.137 50.323 21.752 1.00 17.08 243 VAL A N 1
ATOM 1935 C CA . VAL A 1 263 ? 29.639 51.469 22.502 1.00 23.42 243 VAL A CA 1
ATOM 1936 C C . VAL A 1 263 ? 30.244 50.988 23.808 1.00 19.99 243 VAL A C 1
ATOM 1937 O O . VAL A 1 263 ? 31.417 51.257 24.094 1.00 24.76 243 VAL A O 1
ATOM 1941 N N . ASN A 1 264 ? 29.454 50.276 24.619 1.00 13.63 244 ASN A N 1
ATOM 1942 C CA . ASN A 1 264 ? 30.007 49.799 25.881 1.00 12.40 244 ASN A CA 1
ATOM 1943 C C . ASN A 1 264 ? 29.622 48.355 26.169 1.00 15.01 244 ASN A C 1
ATOM 1944 O O . ASN A 1 264 ? 29.767 47.907 27.306 1.00 16.29 244 ASN A O 1
ATOM 1949 N N . ASP A 1 265 ? 29.158 47.597 25.164 1.00 12.62 245 ASP A N 1
ATOM 1950 C CA . ASP A 1 265 ? 28.991 46.157 25.352 1.00 16.15 245 ASP A CA 1
ATOM 1951 C C . ASP A 1 265 ? 30.317 45.463 25.607 1.00 22.66 245 ASP A C 1
ATOM 1952 O O . ASP A 1 265 ? 30.344 44.404 26.255 1.00 20.89 245 ASP A O 1
ATOM 1957 N N . ASN A 1 266 ? 31.419 46.068 25.158 1.00 16.46 246 ASN A N 1
ATOM 1958 C CA . ASN A 1 266 ? 32.752 45.550 25.459 1.00 17.18 246 ASN A CA 1
ATOM 1959 C C . ASN A 1 266 ? 33.247 45.919 26.858 1.00 20.82 246 ASN A C 1
ATOM 1960 O O . ASN A 1 266 ? 34.338 45.490 27.236 1.00 20.79 246 ASN A O 1
ATOM 1965 N N . GLU A 1 267 ? 32.496 46.699 27.642 1.00 17.12 247 GLU A N 1
ATOM 1966 C CA . GLU A 1 267 ? 32.955 47.134 28.959 1.00 17.74 247 GLU A CA 1
ATOM 1967 C C . GLU A 1 267 ? 32.091 46.589 30.091 1.00 16.07 247 GLU A C 1
ATOM 1968 O O . GLU A 1 267 ? 32.184 47.082 31.217 1.00 16.39 247 GLU A O 1
ATOM 1974 N N . VAL A 1 268 ? 31.256 45.587 29.807 1.00 13.37 248 VAL A N 1
ATOM 1975 C CA . VAL A 1 268 ? 30.396 44.996 30.831 1.00 12.64 248 VAL A CA 1
ATOM 1976 C C . VAL A 1 268 ? 31.237 44.415 31.948 1.00 15.98 248 VAL A C 1
ATOM 1977 O O . VAL A 1 268 ? 31.031 44.736 33.124 1.00 13.10 248 VAL A O 1
ATOM 1981 N N . GLY A 1 269 ? 32.215 43.565 31.600 1.00 12.96 249 GLY A N 1
ATOM 1982 C CA . GLY A 1 269 ? 33.089 43.017 32.625 1.00 17.28 249 GLY A CA 1
ATOM 1983 C C . GLY A 1 269 ? 33.885 44.096 33.340 1.00 18.47 249 GLY A C 1
ATOM 1984 O O . GLY A 1 269 ? 34.029 44.071 34.569 1.00 18.57 249 GLY A O 1
ATOM 1985 N N . GLY A 1 270 ? 34.382 45.074 32.584 1.00 16.45 250 GLY A N 1
ATOM 1986 C CA . GLY A 1 270 ? 35.147 46.157 33.187 1.00 22.29 250 GLY A CA 1
ATOM 1987 C C . GLY A 1 270 ? 34.359 46.950 34.210 1.00 20.70 250 GLY A C 1
ATOM 1988 O O . GLY A 1 270 ? 34.885 47.297 35.265 1.00 14.09 250 GLY A O 1
ATOM 1989 N N . ILE A 1 271 ? 33.086 47.257 33.910 1.00 14.00 251 ILE A N 1
ATOM 1990 C CA . ILE A 1 271 ? 32.241 47.955 34.874 1.00 18.89 251 ILE A CA 1
ATOM 1991 C C . ILE A 1 271 ? 32.050 47.110 36.122 1.00 16.69 251 ILE A C 1
ATOM 1992 O O . ILE A 1 271 ? 32.073 47.614 37.256 1.00 13.80 251 ILE A O 1
ATOM 1997 N N . ILE A 1 272 ? 31.839 45.812 35.932 1.00 13.53 252 ILE A N 1
ATOM 1998 C CA . ILE A 1 272 ? 31.615 44.935 37.069 1.00 16.41 252 ILE A CA 1
ATOM 1999 C C . ILE A 1 272 ? 32.873 44.869 37.927 1.00 19.21 252 ILE A C 1
ATOM 2000 O O . ILE A 1 272 ? 32.811 44.980 39.158 1.00 17.10 252 ILE A O 1
ATOM 2005 N N . ARG A 1 273 ? 34.034 44.743 37.286 1.00 13.14 253 ARG A N 1
ATOM 2006 C CA . ARG A 1 273 ? 35.289 44.726 38.039 1.00 18.14 253 ARG A CA 1
ATOM 2007 C C . ARG A 1 273 ? 35.492 46.036 38.793 1.00 21.53 253 ARG A C 1
ATOM 2008 O O . ARG A 1 273 ? 35.990 46.037 39.922 1.00 20.67 253 ARG A O 1
ATOM 2016 N N . TYR A 1 274 ? 35.129 47.167 38.179 1.00 16.08 254 TYR A N 1
ATOM 2017 C CA . TYR A 1 274 ? 35.289 48.441 38.880 1.00 16.73 254 TYR A CA 1
ATOM 2018 C C . TYR A 1 274 ? 34.380 48.519 40.109 1.00 17.26 254 TYR A C 1
ATOM 2019 O O . TYR A 1 274 ? 34.803 48.983 41.179 1.00 17.50 254 TYR A O 1
ATOM 2028 N N . ALA A 1 275 ? 33.135 48.054 39.981 1.00 16.69 255 ALA A N 1
ATOM 2029 C CA . ALA A 1 275 ? 32.252 47.987 41.134 1.00 12.45 255 ALA A CA 1
ATOM 2030 C C . ALA A 1 275 ? 32.831 47.083 42.213 1.00 16.58 255 ALA A C 1
ATOM 2031 O O . ALA A 1 275 ? 32.788 47.421 43.405 1.00 20.88 255 ALA A O 1
ATOM 2033 N N . ALA A 1 276 ? 33.366 45.925 41.824 1.00 12.77 256 ALA A N 1
ATOM 2034 C CA . ALA A 1 276 ? 33.904 44.994 42.819 1.00 18.09 256 ALA A CA 1
ATOM 2035 C C . ALA A 1 276 ? 35.116 45.583 43.542 1.00 20.57 256 ALA A C 1
ATOM 2036 O O . ALA A 1 276 ? 35.278 45.379 44.754 1.00 17.47 256 ALA A O 1
ATOM 2038 N N . GLU A 1 277 ? 35.986 46.290 42.811 1.00 19.07 257 GLU A N 1
ATOM 2039 C CA . GLU A 1 277 ? 37.090 47.041 43.410 1.00 23.81 257 GLU A CA 1
ATOM 2040 C C . GLU A 1 277 ? 36.614 48.121 44.367 1.00 29.22 257 GLU A C 1
ATOM 2041 O O . GLU A 1 277 ? 37.391 48.571 45.219 1.00 22.70 257 GLU A O 1
ATOM 2047 N N . ASN A 1 278 ? 35.362 48.555 44.243 1.00 19.09 258 ASN A N 1
ATOM 2048 C CA . ASN A 1 278 ? 34.830 49.647 45.044 1.00 18.29 258 ASN A CA 1
ATOM 2049 C C . ASN A 1 278 ? 33.611 49.195 45.820 1.00 24.98 258 ASN A C 1
ATOM 2050 O O . ASN A 1 278 ? 32.700 49.980 46.101 1.00 20.39 258 ASN A O 1
ATOM 2055 N N . VAL A 1 279 ? 33.595 47.912 46.173 1.00 21.94 259 VAL A N 1
ATOM 2056 C CA . VAL A 1 279 ? 32.430 47.313 46.793 1.00 19.26 259 VAL A CA 1
ATOM 2057 C C . VAL A 1 279 ? 32.154 47.898 48.171 1.00 20.98 259 VAL A C 1
ATOM 2058 O O . VAL A 1 279 ? 31.056 47.728 48.706 1.00 23.46 259 VAL A O 1
ATOM 2062 N N . ASP A 1 280 ? 33.110 48.632 48.746 1.00 23.59 260 ASP A N 1
ATOM 2063 C CA . ASP A 1 280 ? 32.841 49.302 50.016 1.00 21.05 260 ASP A CA 1
ATOM 2064 C C . ASP A 1 280 ? 31.745 50.365 49.886 1.00 28.76 260 ASP A C 1
ATOM 2065 O O . ASP A 1 280 ? 31.015 50.632 50.852 1.00 30.63 260 ASP A O 1
ATOM 2070 N N . VAL A 1 281 ? 31.587 50.970 48.713 1.00 21.42 261 VAL A N 1
ATOM 2071 C CA . VAL A 1 281 ? 30.505 51.926 48.520 1.00 19.37 261 VAL A CA 1
ATOM 2072 C C . VAL A 1 281 ? 29.525 51.534 47.423 1.00 15.16 261 VAL A C 1
ATOM 2073 O O . VAL A 1 281 ? 28.407 52.064 47.421 1.00 17.43 261 VAL A O 1
ATOM 2077 N N . VAL A 1 282 ? 29.904 50.680 46.469 1.00 19.83 262 VAL A N 1
ATOM 2078 C CA . VAL A 1 282 ? 29.022 50.294 45.362 1.00 17.88 262 VAL A CA 1
ATOM 2079 C C . VAL A 1 282 ? 28.310 48.997 45.734 1.00 17.12 262 VAL A C 1
ATOM 2080 O O . VAL A 1 282 ? 28.951 47.964 45.976 1.00 20.94 262 VAL A O 1
ATOM 2084 N N . ARG A 1 283 ? 26.994 49.058 45.811 1.00 13.70 263 ARG A N 1
ATOM 2085 C CA . ARG A 1 283 ? 26.153 47.916 46.164 1.00 15.87 263 ARG A CA 1
ATOM 2086 C C . ARG A 1 283 ? 25.612 47.174 44.944 1.00 16.72 263 ARG A C 1
ATOM 2087 O O . ARG A 1 283 ? 25.096 46.057 45.087 1.00 16.34 263 ARG A O 1
ATOM 2095 N N . GLY A 1 284 ? 25.700 47.751 43.761 1.00 13.21 264 GLY A N 1
ATOM 2096 C CA . GLY A 1 284 ? 25.126 47.098 42.598 1.00 13.69 264 GLY A CA 1
ATOM 2097 C C . GLY A 1 284 ? 25.458 47.821 41.311 1.00 13.72 264 GLY A C 1
ATOM 2098 O O . GLY A 1 284 ? 25.912 48.972 41.302 1.00 10.39 264 GLY A O 1
ATOM 2099 N N . ILE A 1 285 ? 25.278 47.102 40.214 1.00 12.74 265 ILE A N 1
ATOM 2100 C CA . ILE A 1 285 ? 25.251 47.699 38.885 1.00 10.42 265 ILE A CA 1
ATOM 2101 C C . ILE A 1 285 ? 23.932 47.283 38.251 1.00 13.23 265 ILE A C 1
ATOM 2102 O O . ILE A 1 285 ? 23.633 46.081 38.170 1.00 18.44 265 ILE A O 1
ATOM 2107 N N . ASN A 1 286 ? 23.175 48.238 37.760 1.00 9.99 266 ASN A N 1
ATOM 2108 C CA . ASN A 1 286 ? 21.899 47.922 37.115 1.00 9.68 266 ASN A CA 1
ATOM 2109 C C . ASN A 1 286 ? 22.032 48.364 35.660 1.00 13.81 266 ASN A C 1
ATOM 2110 O O . ASN A 1 286 ? 21.861 49.539 35.343 1.00 10.86 266 ASN A O 1
ATOM 2115 N N . PHE A 1 287 ? 22.353 47.423 34.786 1.00 8.24 267 PHE A N 1
ATOM 2116 C CA . PHE A 1 287 ? 22.490 47.730 33.377 1.00 11.54 267 PHE A CA 1
ATOM 2117 C C . PHE A 1 287 ? 21.129 47.986 32.754 1.00 11.63 267 PHE A C 1
ATOM 2118 O O . PHE A 1 287 ? 20.157 47.269 33.011 1.00 10.82 267 PHE A O 1
ATOM 2126 N N . GLN A 1 288 ? 21.062 48.993 31.888 1.00 6.43 268 GLN A N 1
ATOM 2127 C CA . GLN A 1 288 ? 19.820 49.364 31.213 1.00 6.27 268 GLN A CA 1
ATOM 2128 C C . GLN A 1 288 ? 20.087 49.312 29.722 1.00 9.89 268 GLN A C 1
ATOM 2129 O O . GLN A 1 288 ? 20.554 50.298 29.144 1.00 9.18 268 GLN A O 1
ATOM 2135 N N . PRO A 1 289 ? 19.810 48.186 29.065 1.00 11.95 269 PRO A N 1
ATOM 2136 C CA . PRO A 1 289 ? 19.874 48.159 27.599 1.00 16.14 269 PRO A CA 1
ATOM 2137 C C . PRO A 1 289 ? 19.114 49.343 27.041 1.00 13.93 269 PRO A C 1
ATOM 2138 O O . PRO A 1 289 ? 17.996 49.664 27.483 1.00 12.67 269 PRO A O 1
ATOM 2142 N N . VAL A 1 290 ? 19.736 50.008 26.077 1.00 11.32 270 VAL A N 1
ATOM 2143 C CA . VAL A 1 290 ? 19.182 51.264 25.603 1.00 13.94 270 VAL A CA 1
ATOM 2144 C C . VAL A 1 290 ? 17.743 51.076 25.106 1.00 24.78 270 VAL A C 1
ATOM 2145 O O . VAL A 1 290 ? 17.398 50.081 24.448 1.00 13.78 270 VAL A O 1
ATOM 2149 N N . SER A 1 291 ? 16.889 52.026 25.478 1.00 19.91 271 SER A N 1
ATOM 2150 C CA . SER A 1 291 ? 15.467 52.022 25.161 1.00 15.16 271 SER A CA 1
ATOM 2151 C C . SER A 1 291 ? 15.233 53.150 24.178 1.00 18.81 271 SER A C 1
ATOM 2152 O O . SER A 1 291 ? 15.637 54.293 24.439 1.00 21.04 271 SER A O 1
ATOM 2155 N N . PHE A 1 292 ? 14.646 52.834 23.029 1.00 19.84 272 PHE A N 1
ATOM 2156 C CA . PHE A 1 292 ? 14.516 53.871 22.015 1.00 18.72 272 PHE A CA 1
ATOM 2157 C C . PHE A 1 292 ? 13.290 54.751 22.277 1.00 24.68 272 PHE A C 1
ATOM 2158 O O . PHE A 1 292 ? 12.402 54.874 21.426 1.00 23.39 272 PHE A O 1
ATOM 2166 N N . THR A 1 293 ? 13.217 55.347 23.459 1.00 24.47 273 THR A N 1
ATOM 2167 C CA . THR A 1 293 ? 12.241 56.390 23.768 1.00 22.06 273 THR A CA 1
ATOM 2168 C C . THR A 1 293 ? 12.980 57.713 23.941 1.00 24.25 273 THR A C 1
ATOM 2169 O O . THR A 1 293 ? 14.190 57.740 24.191 1.00 18.76 273 THR A O 1
ATOM 2173 N N . GLY A 1 294 ? 12.240 58.810 23.823 1.00 21.98 274 GLY A N 1
ATOM 2174 C CA . GLY A 1 294 ? 12.838 60.104 24.137 1.00 22.34 274 GLY A CA 1
ATOM 2175 C C . GLY A 1 294 ? 13.817 60.506 23.054 1.00 22.55 274 GLY A C 1
ATOM 2176 O O . GLY A 1 294 ? 13.507 60.457 21.857 1.00 25.60 274 GLY A O 1
ATOM 2177 N N . ARG A 1 295 ? 15.029 60.858 23.465 1.00 17.67 275 ARG A N 1
ATOM 2178 C CA . ARG A 1 295 ? 16.073 61.323 22.548 1.00 18.61 275 ARG A CA 1
ATOM 2179 C C . ARG A 1 295 ? 17.103 60.222 22.301 1.00 22.90 275 ARG A C 1
ATOM 2180 O O . ARG A 1 295 ? 17.739 59.734 23.251 1.00 23.83 275 ARG A O 1
ATOM 2188 N N . VAL A 1 296 ? 17.277 59.832 21.034 1.00 21.29 276 VAL A N 1
ATOM 2189 C CA . VAL A 1 296 ? 18.277 58.836 20.644 1.00 25.96 276 VAL A CA 1
ATOM 2190 C C . VAL A 1 296 ? 18.857 59.261 19.305 1.00 22.00 276 VAL A C 1
ATOM 2191 O O . VAL A 1 296 ? 18.128 59.742 18.436 1.00 27.49 276 VAL A O 1
ATOM 2195 N N . ASP A 1 297 ? 20.168 59.097 19.145 1.00 28.89 277 ASP A N 1
ATOM 2196 C CA . ASP A 1 297 ? 20.788 59.415 17.868 1.00 32.76 277 ASP A CA 1
ATOM 2197 C C . ASP A 1 297 ? 20.574 58.264 16.883 1.00 44.42 277 ASP A C 1
ATOM 2198 O O . ASP A 1 297 ? 20.282 57.128 17.272 1.00 27.72 277 ASP A O 1
ATOM 2203 N N . GLU A 1 298 ? 20.731 58.578 15.591 1.00 33.19 278 GLU A N 1
ATOM 2204 C CA . GLU A 1 298 ? 20.313 57.671 14.524 1.00 39.33 278 GLU A CA 1
ATOM 2205 C C . GLU A 1 298 ? 21.124 56.374 14.516 1.00 29.20 278 GLU A C 1
ATOM 2206 O O . GLU A 1 298 ? 20.589 55.303 14.215 1.00 34.86 278 GLU A O 1
ATOM 2212 N N . LYS A 1 299 ? 22.421 56.452 14.816 1.00 32.39 279 LYS A N 1
ATOM 2213 C CA . LYS A 1 299 ? 23.245 55.244 14.842 1.00 30.54 279 LYS A CA 1
ATOM 2214 C C . LYS A 1 299 ? 22.826 54.319 15.983 1.00 31.38 279 LYS A C 1
ATOM 2215 O O . LYS A 1 299 ? 22.718 53.099 15.799 1.00 26.24 279 LYS A O 1
ATOM 2221 N N . THR A 1 300 ? 22.587 54.884 17.169 1.00 28.84 280 THR A N 1
ATOM 2222 C CA . THR A 1 300 ? 22.050 54.096 18.279 1.00 29.43 280 THR A CA 1
ATOM 2223 C C . THR A 1 300 ? 20.745 53.421 17.890 1.00 31.81 280 THR A C 1
ATOM 2224 O O . THR A 1 300 ? 20.554 52.222 18.134 1.00 26.96 280 THR A O 1
ATOM 2228 N N . LEU A 1 301 ? 19.827 54.174 17.279 1.00 30.26 281 LEU A N 1
ATOM 2229 C CA . LEU A 1 301 ? 18.552 53.589 16.878 1.00 26.39 281 LEU A CA 1
ATOM 2230 C C . LEU A 1 301 ? 18.758 52.392 15.949 1.00 32.62 281 LEU A C 1
ATOM 2231 O O . LEU A 1 301 ? 18.082 51.363 16.078 1.00 29.48 281 LEU A O 1
ATOM 2236 N N . LEU A 1 302 ? 19.699 52.502 15.020 1.00 31.64 282 LEU A N 1
ATOM 2237 C CA . LEU A 1 302 ? 19.844 51.502 13.973 1.00 30.28 282 LEU A CA 1
ATOM 2238 C C . LEU A 1 302 ? 20.698 50.311 14.384 1.00 36.49 282 LEU A C 1
ATOM 2239 O O . LEU A 1 302 ? 20.393 49.184 13.971 1.00 33.41 282 LEU A O 1
ATOM 2244 N N . GLU A 1 303 ? 21.745 50.532 15.204 1.00 26.21 283 GLU A N 1
ATOM 2245 C CA . GLU A 1 303 ? 22.767 49.533 15.474 1.00 26.37 283 GLU A CA 1
ATOM 2246 C C . GLU A 1 303 ? 22.909 49.147 16.941 1.00 24.96 283 GLU A C 1
ATOM 2247 O O . GLU A 1 303 ? 23.663 48.213 17.235 1.00 26.30 283 GLU A O 1
ATOM 2253 N N . GLY A 1 304 ? 22.235 49.827 17.867 1.00 23.47 284 GLY A N 1
ATOM 2254 C CA . GLY A 1 304 ? 22.542 49.679 19.278 1.00 21.33 284 GLY A CA 1
ATOM 2255 C C . GLY A 1 304 ? 21.727 48.687 20.067 1.00 23.44 284 GLY A C 1
ATOM 2256 O O . GLY A 1 304 ? 21.998 48.521 21.263 1.00 22.85 284 GLY A O 1
ATOM 2257 N N . ARG A 1 305 ? 20.749 48.022 19.448 1.00 18.48 285 ARG A N 1
ATOM 2258 C CA . ARG A 1 305 ? 19.791 47.209 20.197 1.00 24.59 285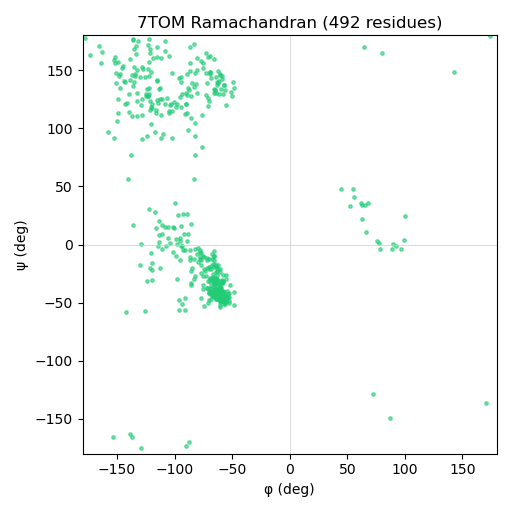 ARG A CA 1
ATOM 2259 C C . ARG A 1 305 ? 20.504 46.041 20.870 1.00 23.86 285 ARG A C 1
ATOM 2260 O O . ARG A 1 305 ? 21.350 45.362 20.262 1.00 18.61 285 ARG A O 1
ATOM 2268 N N . ILE A 1 306 ? 20.198 45.842 22.147 1.00 13.82 286 ILE A N 1
ATOM 2269 C CA . ILE A 1 306 ? 20.793 44.756 22.928 1.00 11.98 286 ILE A CA 1
ATOM 2270 C C . ILE A 1 306 ? 19.763 44.289 23.957 1.00 14.66 286 ILE A C 1
ATOM 2271 O O . ILE A 1 306 ? 18.957 45.086 24.449 1.00 14.15 286 ILE A O 1
ATOM 2276 N N . THR A 1 307 ? 19.738 42.985 24.251 1.00 13.26 287 THR A N 1
ATOM 2277 C CA . THR A 1 307 ? 18.670 42.457 25.109 1.00 13.09 287 THR A CA 1
ATOM 2278 C C . THR A 1 307 ? 19.250 41.787 26.358 1.00 10.52 287 THR A C 1
ATOM 2279 O O . THR A 1 307 ? 20.456 41.539 26.459 1.00 10.86 287 THR A O 1
ATOM 2283 N N . ILE A 1 308 ? 18.350 41.488 27.312 1.00 11.82 288 ILE A N 1
ATOM 2284 C CA . ILE A 1 308 ? 18.747 40.820 28.560 1.00 15.14 288 ILE A CA 1
ATOM 2285 C C . ILE A 1 308 ? 19.635 39.594 28.329 1.00 13.22 288 ILE A C 1
ATOM 2286 O O . ILE A 1 308 ? 20.717 39.522 28.924 1.00 16.06 288 ILE A O 1
ATOM 2291 N N . PRO A 1 309 ? 19.267 38.629 27.490 1.00 12.93 289 PRO A N 1
ATOM 2292 C CA . PRO A 1 309 ? 20.159 37.479 27.333 1.00 12.73 289 PRO A CA 1
ATOM 2293 C C . PRO A 1 309 ? 21.454 37.820 26.609 1.00 17.74 289 PRO A C 1
ATOM 2294 O O . PRO A 1 309 ? 22.462 37.139 26.822 1.00 16.20 289 PRO A O 1
ATOM 2298 N N . ASP A 1 310 ? 21.460 38.815 25.722 1.00 14.22 290 ASP A N 1
ATOM 2299 C CA . ASP A 1 310 ? 22.742 39.286 25.200 1.00 11.67 290 ASP A CA 1
ATOM 2300 C C . ASP A 1 310 ? 23.624 39.793 26.325 1.00 11.82 290 ASP A C 1
ATOM 2301 O O . ASP A 1 310 ? 24.838 39.547 26.343 1.00 17.38 290 ASP A O 1
ATOM 2306 N N . PHE A 1 311 ? 23.027 40.533 27.270 1.00 13.28 291 PHE A N 1
ATOM 2307 C CA . PHE A 1 311 ? 23.790 41.044 28.397 1.00 10.37 291 PHE A CA 1
ATOM 2308 C C . PHE A 1 311 ? 24.333 39.907 29.239 1.00 14.83 291 PHE A C 1
ATOM 2309 O O . PHE A 1 311 ? 25.486 39.946 29.670 1.00 16.66 291 PHE A O 1
ATOM 2317 N N . ILE A 1 312 ? 23.514 38.886 29.483 1.00 15.00 292 ILE A N 1
ATOM 2318 C CA . ILE A 1 312 ? 23.969 37.766 30.306 1.00 14.63 292 ILE A CA 1
ATOM 2319 C C . ILE A 1 312 ? 25.173 37.105 29.650 1.00 13.09 292 ILE A C 1
ATOM 2320 O O . ILE A 1 312 ? 26.174 36.796 30.314 1.00 17.53 292 ILE A O 1
ATOM 2325 N N . LYS A 1 313 ? 25.123 36.935 28.331 1.00 16.01 293 LYS A N 1
ATOM 2326 C CA . LYS A 1 313 ? 26.260 36.330 27.618 1.00 13.67 293 LYS A CA 1
ATOM 2327 C C . LYS A 1 313 ? 27.530 37.165 27.794 1.00 22.80 293 LYS A C 1
ATOM 2328 O O . LYS A 1 313 ? 28.620 36.618 28.047 1.00 20.96 293 LYS A O 1
ATOM 2334 N N . LEU A 1 314 ? 27.407 38.494 27.660 1.00 18.32 294 LEU A N 1
ATOM 2335 C CA . LEU A 1 314 ? 28.543 39.393 27.874 1.00 15.84 294 LEU A CA 1
ATOM 2336 C C . LEU A 1 314 ? 29.129 39.234 29.271 1.00 21.68 294 LEU A C 1
ATOM 2337 O O . LEU A 1 314 ? 30.359 39.244 29.437 1.00 17.76 294 LEU A O 1
ATOM 2342 N N . VAL A 1 315 ? 28.273 39.117 30.297 1.00 15.55 295 VAL A N 1
ATOM 2343 C CA . VAL A 1 315 ? 28.786 38.950 31.659 1.00 14.47 295 VAL A CA 1
ATOM 2344 C C . VAL A 1 315 ? 29.639 37.686 31.736 1.00 17.05 295 VAL A C 1
ATOM 2345 O O . VAL A 1 315 ? 30.746 37.691 32.281 1.00 19.96 295 VAL A O 1
ATOM 2349 N N . GLU A 1 316 ? 29.126 36.582 31.193 1.00 20.32 296 GLU A N 1
ATOM 2350 C CA . GLU A 1 316 ? 29.875 35.329 31.223 1.00 22.67 296 GLU A CA 1
ATOM 2351 C C . GLU A 1 316 ? 31.200 35.474 30.485 1.00 20.82 296 GLU A C 1
ATOM 2352 O O . GLU A 1 316 ? 32.257 35.088 30.999 1.00 22.83 296 GLU A O 1
ATOM 2358 N N . GLU A 1 317 ? 31.175 36.070 29.303 1.00 19.85 297 GLU A N 1
ATOM 2359 C CA . GLU A 1 317 ? 32.415 36.210 28.540 1.00 25.71 297 GLU A CA 1
ATOM 2360 C C . GLU A 1 317 ? 33.420 37.109 29.240 1.00 28.15 297 GLU A C 1
ATOM 2361 O O . GLU A 1 317 ? 34.627 36.826 29.229 1.00 27.78 297 GLU A O 1
ATOM 2367 N N . GLN A 1 318 ? 32.964 38.194 29.850 1.00 19.74 298 GLN A N 1
ATOM 2368 C CA . GLN A 1 318 ? 33.899 39.221 30.297 1.00 23.08 298 GLN A CA 1
ATOM 2369 C C . GLN A 1 318 ? 34.259 39.129 31.773 1.00 21.87 298 GLN A C 1
ATOM 2370 O O . GLN A 1 318 ? 35.033 39.953 32.258 1.00 28.84 298 GLN A O 1
ATOM 2376 N N . THR A 1 319 ? 33.722 38.155 32.500 1.00 22.11 299 THR A N 1
ATOM 2377 C CA . THR A 1 319 ? 34.228 37.825 33.822 1.00 30.19 299 THR A CA 1
ATOM 2378 C C . THR A 1 319 ? 34.910 36.465 33.825 1.00 35.35 299 THR A C 1
ATOM 2379 O O . THR A 1 319 ? 35.054 35.858 34.889 1.00 28.90 299 THR A O 1
ATOM 2383 N N . ASP A 1 320 ? 35.256 35.950 32.637 1.00 36.39 300 ASP A N 1
ATOM 2384 C CA . ASP A 1 320 ? 35.988 34.692 32.484 1.00 35.66 300 ASP A CA 1
ATOM 2385 C C . ASP A 1 320 ? 35.277 33.526 33.182 1.00 38.45 300 ASP A C 1
ATOM 2386 O O . ASP A 1 320 ? 35.898 32.668 33.816 1.00 33.67 300 ASP A O 1
ATOM 2391 N N . GLY A 1 321 ? 33.960 33.488 33.055 1.00 26.18 301 GLY A N 1
ATOM 2392 C CA . GLY A 1 321 ? 33.192 32.388 33.583 1.00 31.48 301 GLY A CA 1
ATOM 2393 C C . GLY A 1 321 ? 32.963 32.401 35.080 1.00 25.23 301 GLY A C 1
ATOM 2394 O O . GLY A 1 321 ? 32.358 31.445 35.593 1.00 25.63 301 GLY A O 1
ATOM 2395 N N . GLU A 1 322 ? 33.447 33.428 35.800 1.00 26.44 302 GLU A N 1
ATOM 2396 C CA . GLU A 1 322 ? 33.144 33.569 37.232 1.00 23.20 302 GLU A CA 1
ATOM 2397 C C . GLU A 1 322 ? 31.646 33.708 37.475 1.00 21.74 302 GLU A C 1
ATOM 2398 O O . GLU A 1 322 ? 31.121 33.211 38.487 1.00 24.06 302 GLU A O 1
ATOM 2404 N N . ILE A 1 323 ? 30.947 34.413 36.581 1.00 20.30 303 ILE A N 1
ATOM 2405 C CA . ILE A 1 323 ? 29.493 34.518 36.584 1.00 18.03 303 ILE A CA 1
ATOM 2406 C C . ILE A 1 323 ? 28.976 33.858 35.312 1.00 19.57 303 ILE A C 1
ATOM 2407 O O . ILE A 1 323 ? 29.338 34.268 34.205 1.00 25.02 303 ILE A O 1
ATOM 2412 N N . THR A 1 324 ? 28.100 32.891 35.470 1.00 18.14 304 THR A N 1
ATOM 2413 C CA . THR A 1 324 ? 27.598 32.108 34.354 1.00 24.70 304 THR A CA 1
ATOM 2414 C C . THR A 1 324 ? 26.107 32.351 34.170 1.00 30.54 304 THR A C 1
ATOM 2415 O O . THR A 1 324 ? 25.428 32.900 35.036 1.00 18.98 304 THR A O 1
ATOM 2419 N N . GLU A 1 325 ? 25.593 31.845 33.048 1.00 23.21 305 GLU A N 1
ATOM 2420 C CA . GLU A 1 325 ? 24.198 32.066 32.686 1.00 24.40 305 GLU A CA 1
ATOM 2421 C C . GLU A 1 325 ? 23.237 31.598 33.768 1.00 22.61 305 GLU A C 1
ATOM 2422 O O . GLU A 1 325 ? 22.288 32.312 34.098 1.00 20.03 305 GLU A O 1
ATOM 2428 N N . GLU A 1 326 ? 23.482 30.418 34.356 1.00 19.35 306 GLU A N 1
ATOM 2429 C CA . GLU A 1 326 ? 22.614 29.839 35.388 1.00 22.92 306 GLU A CA 1
ATOM 2430 C C . GLU A 1 326 ? 22.598 30.643 36.683 1.00 19.44 306 GLU A C 1
ATOM 2431 O O . GLU A 1 326 ? 21.796 30.340 37.569 1.00 20.91 306 GLU A O 1
ATOM 2437 N N . ASP A 1 327 ? 23.478 31.627 36.833 1.00 15.05 307 ASP A N 1
ATOM 2438 C CA . ASP A 1 327 ? 23.492 32.467 38.036 1.00 11.30 307 ASP A CA 1
ATOM 2439 C C . ASP A 1 327 ? 22.417 33.557 38.002 1.00 14.40 307 ASP A C 1
ATOM 2440 O O . ASP A 1 327 ? 22.096 34.146 39.044 1.00 16.20 307 ASP A O 1
ATOM 2445 N N . PHE A 1 328 ? 21.830 33.821 36.844 1.00 15.01 308 PHE A N 1
ATOM 2446 C CA . PHE A 1 328 ? 20.815 34.867 36.717 1.00 15.07 308 PHE A CA 1
ATOM 2447 C C . PHE A 1 328 ? 19.390 34.321 36.862 1.00 17.41 308 PHE A C 1
ATOM 2448 O O . PHE A 1 328 ? 19.055 33.254 36.332 1.00 16.10 308 PHE A O 1
ATOM 2456 N N . TYR A 1 329 ? 18.542 35.078 37.565 1.00 12.48 309 TYR A N 1
ATOM 2457 C CA . TYR A 1 329 ? 17.127 34.780 37.732 1.00 11.57 309 TYR A CA 1
ATOM 2458 C C . TYR A 1 329 ? 16.273 35.980 37.347 1.00 13.89 309 TYR A C 1
ATOM 2459 O O . TYR A 1 329 ? 16.706 37.127 37.509 1.00 13.66 309 TYR A O 1
ATOM 2468 N N . PRO A 1 330 ? 15.046 35.746 36.881 1.00 11.16 310 PRO A N 1
ATOM 2469 C CA . PRO A 1 330 ? 14.138 36.857 36.577 1.00 13.24 310 PRO A CA 1
ATOM 2470 C C . PRO A 1 330 ? 13.581 37.439 37.858 1.00 14.94 310 PRO A C 1
ATOM 2471 O O . PRO A 1 330 ? 13.510 36.793 38.903 1.00 12.80 310 PRO A O 1
ATOM 2475 N N . VAL A 1 331 ? 13.185 38.682 37.766 1.00 13.61 311 VAL A N 1
ATOM 2476 C CA . VAL A 1 331 ? 12.743 39.396 38.964 1.00 10.91 311 VAL A CA 1
ATOM 2477 C C . VAL A 1 331 ? 11.615 38.671 39.692 1.00 11.06 311 VAL A C 1
ATOM 2478 O O . VAL A 1 331 ? 11.719 38.489 40.917 1.00 18.08 311 VAL A O 1
ATOM 2482 N N . PRO A 1 332 ? 10.541 38.213 39.032 1.00 10.46 312 PRO A N 1
ATOM 2483 C CA . PRO A 1 332 ? 9.453 37.580 39.808 1.00 7.99 312 PRO A CA 1
ATOM 2484 C C . PRO A 1 332 ? 9.854 36.275 40.470 1.00 14.83 312 PRO A C 1
ATOM 2485 O O . PRO A 1 332 ? 9.024 35.718 41.181 1.00 15.18 312 PRO A O 1
ATOM 2489 N N . SER A 1 333 ? 11.063 35.737 40.245 1.00 16.04 313 SER A N 1
ATOM 2490 C CA . SER A 1 333 ? 11.420 34.514 40.972 1.00 12.53 313 SER A CA 1
ATOM 2491 C C . SER A 1 333 ? 11.339 34.736 42.479 1.00 15.07 313 SER A C 1
ATOM 2492 O O . SER A 1 333 ? 11.116 33.783 43.232 1.00 16.41 313 SER A O 1
ATOM 2495 N N . VAL A 1 334 ? 11.506 35.980 42.949 1.00 14.26 314 VAL A N 1
ATOM 2496 C CA . VAL A 1 334 ? 11.393 36.228 44.384 1.00 16.06 314 VAL A CA 1
ATOM 2497 C C . VAL A 1 334 ? 10.005 36.693 44.803 1.00 15.42 314 VAL A C 1
ATOM 2498 O O . VAL A 1 334 ? 9.810 36.962 45.992 1.00 16.56 314 VAL A O 1
ATOM 2502 N N . ALA A 1 335 ? 9.030 36.782 43.893 1.00 13.14 315 ALA A N 1
ATOM 2503 C CA . ALA A 1 335 ? 7.667 37.090 44.358 1.00 15.85 315 ALA A CA 1
ATOM 2504 C C . ALA A 1 335 ? 7.172 36.152 45.470 1.00 22.32 315 ALA A C 1
ATOM 2505 O O . ALA A 1 335 ? 6.605 36.651 46.469 1.00 16.00 315 ALA A O 1
ATOM 2507 N N . PRO A 1 336 ? 7.357 34.827 45.383 1.00 19.81 316 PRO A N 1
ATOM 2508 C CA . PRO A 1 336 ? 6.864 33.938 46.452 1.00 14.13 316 PRO A CA 1
ATOM 2509 C C . PRO A 1 336 ? 7.465 34.218 47.816 1.00 19.55 316 PRO A C 1
ATOM 2510 O O . PRO A 1 336 ? 6.847 33.864 48.826 1.00 21.74 316 PRO A O 1
ATOM 2514 N N . ILE A 1 337 ? 8.653 34.826 47.894 1.00 18.30 317 ILE A N 1
ATOM 2515 C CA . ILE A 1 337 ? 9.203 35.171 49.207 1.00 19.47 317 ILE A CA 1
ATOM 2516 C C . ILE A 1 337 ? 8.307 36.180 49.911 1.00 22.73 317 ILE A C 1
ATOM 2517 O O . ILE A 1 337 ? 8.035 36.058 51.118 1.00 20.71 317 ILE A O 1
ATOM 2522 N N . SER A 1 338 ? 7.840 37.200 49.181 1.00 19.99 318 SER A N 1
ATOM 2523 C CA . SER A 1 338 ? 6.922 38.174 49.778 1.00 22.51 318 SER A CA 1
ATOM 2524 C C . SER A 1 338 ? 5.614 37.514 50.163 1.00 18.59 318 SER A C 1
ATOM 2525 O O . SER A 1 338 ? 5.030 37.831 51.206 1.00 21.02 318 SER A O 1
ATOM 2528 N N . VAL A 1 339 ? 5.130 36.603 49.331 1.00 19.33 319 VAL A N 1
ATOM 2529 C CA . VAL A 1 339 ? 3.861 35.940 49.623 1.00 19.31 319 VAL A CA 1
ATOM 2530 C C . VAL A 1 339 ? 3.973 35.149 50.925 1.00 23.43 319 VAL A C 1
ATOM 2531 O O . VAL A 1 339 ? 3.096 35.212 51.798 1.00 24.11 319 VAL A O 1
ATOM 2535 N N . LEU A 1 340 ? 5.058 34.381 51.059 1.00 17.49 320 LEU A N 1
ATOM 2536 C CA . LEU A 1 340 ? 5.270 33.593 52.266 1.00 17.49 320 LEU A CA 1
ATOM 2537 C C . LEU A 1 340 ? 5.349 34.492 53.499 1.00 20.51 320 LEU A C 1
ATOM 2538 O O . LEU A 1 340 ? 4.662 34.251 54.498 1.00 25.14 320 LEU A O 1
ATOM 2543 N N . VAL A 1 341 ? 6.171 35.545 53.439 1.00 19.16 321 VAL A N 1
ATOM 2544 C CA . VAL A 1 341 ? 6.320 36.473 54.563 1.00 24.22 321 VAL A CA 1
ATOM 2545 C C . VAL A 1 341 ? 4.982 37.109 54.936 1.00 26.15 321 VAL A C 1
ATOM 2546 O O . VAL A 1 341 ? 4.647 37.234 56.122 1.00 26.23 321 VAL A O 1
ATOM 2550 N N . GLU A 1 342 ? 4.206 37.530 53.934 1.00 20.64 322 GLU A N 1
ATOM 2551 C CA . GLU A 1 342 ? 2.842 38.011 54.171 1.00 26.38 322 GLU A CA 1
ATOM 2552 C C . GLU A 1 342 ? 1.975 36.985 54.915 1.00 29.61 322 GLU A C 1
ATOM 2553 O O . GLU A 1 342 ? 1.235 37.349 55.845 1.00 25.63 322 GLU A O 1
ATOM 2559 N N . LYS A 1 343 ? 2.018 35.711 54.502 1.00 24.37 323 LYS A N 1
ATOM 2560 C CA . LYS A 1 343 ? 1.220 34.682 55.181 1.00 33.22 323 LYS A CA 1
ATOM 2561 C C . LYS A 1 343 ? 1.714 34.429 56.602 1.00 36.92 323 LYS A C 1
ATOM 2562 O O . LYS A 1 343 ? 0.909 34.242 57.520 1.00 36.53 323 LYS A O 1
ATOM 2568 N N . LEU A 1 344 ? 3.033 34.389 56.799 1.00 25.40 324 LEU A N 1
ATOM 2569 C CA . LEU A 1 344 ? 3.585 34.168 58.132 1.00 30.14 324 LEU A CA 1
ATOM 2570 C C . LEU A 1 344 ? 3.234 35.287 59.113 1.00 38.20 324 LEU A C 1
ATOM 2571 O O . LEU A 1 344 ? 3.130 35.030 60.315 1.00 34.78 324 LEU A O 1
ATOM 2576 N N . THR A 1 345 ? 3.063 36.524 58.645 1.00 27.53 325 THR A N 1
ATOM 2577 C CA . THR A 1 345 ? 2.935 37.674 59.535 1.00 34.26 325 THR A CA 1
ATOM 2578 C C . THR A 1 345 ? 1.570 38.348 59.500 1.00 38.01 325 THR A C 1
ATOM 2579 O O . THR A 1 345 ? 1.377 39.343 60.208 1.00 39.05 325 THR A O 1
ATOM 2583 N N . ASN A 1 346 ? 0.639 37.877 58.671 1.00 33.02 326 ASN A N 1
ATOM 2584 C CA . ASN A 1 346 ? -0.652 38.543 58.484 1.00 42.25 326 ASN A CA 1
ATOM 2585 C C . ASN A 1 346 ? -0.526 40.039 58.142 1.00 34.56 326 ASN A C 1
ATOM 2586 O O . ASN A 1 346 ? -1.388 40.838 58.503 1.00 39.67 326 ASN A O 1
ATOM 2591 N N . ASP A 1 347 ? 0.519 40.450 57.425 1.00 24.39 327 ASP A N 1
ATOM 2592 C CA . ASP A 1 347 ? 0.666 41.848 57.010 1.00 23.52 327 ASP A CA 1
ATOM 2593 C C . ASP A 1 347 ? 1.031 41.889 55.538 1.00 25.89 327 ASP A C 1
ATOM 2594 O O . ASP A 1 347 ? 1.956 41.188 55.118 1.00 24.62 327 ASP A O 1
ATOM 2599 N N . ARG A 1 348 ? 0.309 42.709 54.766 1.00 23.27 328 ARG A N 1
ATOM 2600 C CA . ARG A 1 348 ? 0.478 42.733 53.312 1.00 21.61 328 ARG A CA 1
ATOM 2601 C C . ARG A 1 348 ? 1.876 43.199 52.964 1.00 20.28 328 ARG A C 1
ATOM 2602 O O . ARG A 1 348 ? 2.337 44.233 53.461 1.00 19.84 328 ARG A O 1
ATOM 2610 N N . LYS A 1 349 ? 2.553 42.447 52.098 1.00 22.82 329 LYS A N 1
ATOM 2611 C CA . LYS A 1 349 ? 3.918 42.823 51.759 1.00 18.65 329 LYS A CA 1
ATOM 2612 C C . LYS A 1 349 ? 4.049 43.213 50.292 1.00 18.64 329 LYS A C 1
ATOM 2613 O O . LYS A 1 349 ? 3.462 42.551 49.419 1.00 12.86 329 LYS A O 1
ATOM 2619 N N . PRO A 1 350 ? 4.839 44.243 49.977 1.00 16.95 330 PRO A N 1
ATOM 2620 C CA . PRO A 1 350 ? 5.125 44.526 48.567 1.00 15.97 330 PRO A CA 1
ATOM 2621 C C . PRO A 1 350 ? 5.719 43.286 47.898 1.00 18.69 330 PRO A C 1
ATOM 2622 O O . PRO A 1 350 ? 6.625 42.637 48.434 1.00 18.81 330 PRO A O 1
ATOM 2626 N N . THR A 1 351 ? 5.192 42.953 46.733 1.00 15.62 331 THR A N 1
ATOM 2627 C CA . THR A 1 351 ? 5.555 41.720 46.038 1.00 14.29 331 THR A CA 1
ATOM 2628 C C . THR A 1 351 ? 6.078 42.036 44.642 1.00 14.08 331 THR A C 1
ATOM 2629 O O . THR A 1 351 ? 5.387 42.704 43.864 1.00 11.90 331 THR A O 1
ATOM 2633 N N . LEU A 1 352 ? 7.263 41.511 44.304 1.00 15.01 332 LEU A N 1
ATOM 2634 C CA . LEU A 1 352 ? 7.922 41.831 43.023 1.00 17.13 332 LEU A CA 1
ATOM 2635 C C . LEU A 1 352 ? 7.345 40.969 41.901 1.00 13.66 332 LEU A C 1
ATOM 2636 O O . LEU A 1 352 ? 7.968 40.024 41.418 1.00 18.28 332 LEU A O 1
ATOM 2641 N N . SER A 1 353 ? 6.152 41.343 41.452 1.00 9.80 333 SER A N 1
ATOM 2642 C CA . SER A 1 353 ? 5.353 40.563 40.514 1.00 12.86 333 SER A CA 1
ATOM 2643 C C . SER A 1 353 ? 5.518 41.045 39.062 1.00 11.51 333 SER A C 1
ATOM 2644 O O . SER A 1 353 ? 4.643 40.809 38.233 1.00 11.47 333 SER A O 1
ATOM 2647 N N . SER A 1 354 ? 6.642 41.671 38.737 1.00 8.78 334 SER A N 1
ATOM 2648 C CA . SER A 1 354 ? 6.824 42.123 37.366 1.00 9.54 334 SER A CA 1
ATOM 2649 C C . SER A 1 354 ? 7.000 40.924 36.430 1.00 9.84 334 SER A C 1
ATOM 2650 O O . SER A 1 354 ? 7.291 39.803 36.861 1.00 12.92 334 SER A O 1
ATOM 2653 N N . HIS A 1 355 ? 6.802 41.174 35.140 1.00 9.02 335 HIS A N 1
ATOM 2654 C CA . HIS A 1 355 ? 6.884 40.111 34.133 1.00 11.09 335 HIS A CA 1
ATOM 2655 C C . HIS A 1 355 ? 8.277 39.479 34.105 1.00 11.93 335 HIS A C 1
ATOM 2656 O O . HIS A 1 355 ? 9.293 40.151 34.299 1.00 9.24 335 HIS A O 1
ATOM 2663 N N . GLN A 1 356 ? 8.315 38.166 33.824 1.00 11.44 336 GLN A N 1
ATOM 2664 C CA . GLN A 1 356 ? 9.573 37.435 33.851 1.00 10.55 336 GLN A CA 1
ATOM 2665 C C . GLN A 1 356 ? 10.562 37.872 32.771 1.00 12.61 336 GLN A C 1
ATOM 2666 O O . GLN A 1 356 ? 11.748 37.559 32.886 1.00 12.67 336 GLN A O 1
ATOM 2672 N N . HIS A 1 357 ? 10.118 38.530 31.707 1.00 7.25 337 HIS A N 1
ATOM 2673 C CA . HIS A 1 357 ? 11.036 38.986 30.667 1.00 8.19 337 HIS A CA 1
ATOM 2674 C C . HIS A 1 357 ? 11.363 40.465 30.763 1.00 12.06 337 HIS A C 1
ATOM 2675 O O . HIS A 1 357 ? 11.932 41.016 29.822 1.00 11.60 337 HIS A O 1
ATOM 2682 N N . CYS A 1 358 ? 11.075 41.114 31.889 1.00 11.26 338 CYS A N 1
ATOM 2683 C CA . CYS A 1 358 ? 11.483 42.506 32.041 1.00 7.80 338 CYS A CA 1
ATOM 2684 C C . CYS A 1 358 ? 12.913 42.686 32.557 1.00 12.50 338 CYS A C 1
ATOM 2685 O O . CYS A 1 358 ? 13.581 43.684 32.211 1.00 11.91 338 CYS A O 1
ATOM 2688 N N . GLY A 1 359 ? 13.395 41.782 33.400 1.00 11.48 339 GLY A N 1
ATOM 2689 C CA . GLY A 1 359 ? 14.689 42.044 34.015 1.00 17.97 339 GLY A CA 1
ATOM 2690 C C . GLY A 1 359 ? 15.260 40.802 34.653 1.00 20.02 339 GLY A C 1
ATOM 2691 O O . GLY A 1 359 ? 14.586 39.780 34.795 1.00 19.26 339 GLY A O 1
ATOM 2692 N N . THR A 1 360 ? 16.515 40.915 35.072 1.00 14.48 340 THR A N 1
ATOM 2693 C CA . THR A 1 360 ? 17.198 39.772 35.639 1.00 12.02 340 THR A CA 1
ATOM 2694 C C . THR A 1 360 ? 18.200 40.269 36.664 1.00 14.36 340 THR A C 1
ATOM 2695 O O . THR A 1 360 ? 18.621 41.431 36.647 1.00 10.25 340 THR A O 1
ATOM 2699 N N . SER A 1 361 ? 18.560 39.394 37.596 1.00 12.20 341 SER A N 1
ATOM 2700 C CA . SER A 1 361 ? 19.606 39.799 38.512 1.00 11.35 341 SER A CA 1
ATOM 2701 C C . SER A 1 361 ? 20.340 38.566 39.008 1.00 15.45 341 SER A C 1
ATOM 2702 O O . SER A 1 361 ? 19.819 37.442 38.961 1.00 12.85 341 SER A O 1
ATOM 2705 N N . THR A 1 362 ? 21.562 38.801 39.480 1.00 10.89 342 THR A N 1
ATOM 2706 C CA . THR A 1 362 ? 22.276 37.854 40.325 1.00 10.89 342 THR A CA 1
ATOM 2707 C C . THR A 1 362 ? 22.913 38.669 41.450 1.00 18.08 342 THR A C 1
ATOM 2708 O O . THR A 1 362 ? 22.815 39.905 41.486 1.00 16.39 342 THR A O 1
ATOM 2712 N N . TYR A 1 363 ? 23.540 37.966 42.387 1.00 14.44 343 TYR A N 1
ATOM 2713 C CA . TYR A 1 363 ? 24.262 38.569 43.502 1.00 14.59 343 TYR A CA 1
ATOM 2714 C C . TYR A 1 363 ? 25.587 37.856 43.649 1.00 16.20 343 TYR A C 1
ATOM 2715 O O . TYR A 1 363 ? 25.631 36.627 43.558 1.00 15.59 343 TYR A O 1
ATOM 2724 N N . VAL A 1 364 ? 26.657 38.607 43.927 1.00 16.97 344 VAL A N 1
ATOM 2725 C CA . VAL A 1 364 ? 27.972 37.989 44.053 1.00 18.05 344 VAL A CA 1
ATOM 2726 C C . VAL A 1 364 ? 28.671 38.492 45.304 1.00 22.94 344 VAL A C 1
ATOM 2727 O O . VAL A 1 364 ? 28.425 39.605 45.779 1.00 18.03 344 VAL A O 1
ATOM 2731 N N . PHE A 1 365 ? 29.519 37.633 45.856 1.00 15.34 345 PHE A N 1
ATOM 2732 C CA . PHE A 1 365 ? 30.499 38.006 46.863 1.00 19.10 345 PHE A CA 1
ATOM 2733 C C . PHE A 1 365 ? 31.824 38.318 46.192 1.00 21.75 345 PHE A C 1
ATOM 2734 O O . PHE A 1 365 ? 32.187 37.691 45.198 1.00 22.10 345 PHE A O 1
ATOM 2742 N N . VAL A 1 366 ? 32.539 39.294 46.732 1.00 23.01 346 VAL A N 1
ATOM 2743 C CA . VAL A 1 366 ? 33.872 39.638 46.268 1.00 25.30 346 VAL A CA 1
ATOM 2744 C C . VAL A 1 366 ? 34.854 39.035 47.270 1.00 30.63 346 VAL A C 1
ATOM 2745 O O . VAL A 1 366 ? 34.866 39.428 48.438 1.00 34.21 346 VAL A O 1
ATOM 2749 N N . ASP A 1 367 ? 35.673 38.078 46.852 1.00 37.69 347 ASP A N 1
ATOM 2750 C CA . ASP A 1 367 ? 36.546 37.455 47.843 1.00 55.23 347 ASP A CA 1
ATOM 2751 C C . ASP A 1 367 ? 37.869 38.224 47.922 1.00 52.73 347 ASP A C 1
ATOM 2752 O O . ASP A 1 367 ? 38.030 39.285 47.316 1.00 55.39 347 ASP A O 1
ATOM 2757 N N . GLU A 1 368 ? 38.831 37.693 48.686 1.00 68.55 348 GLU A N 1
ATOM 2758 C CA . GLU A 1 368 ? 40.076 38.421 48.930 1.00 70.99 348 GLU A CA 1
ATOM 2759 C C . GLU A 1 368 ? 40.866 38.623 47.644 1.00 64.66 348 GLU A C 1
ATOM 2760 O O . GLU A 1 368 ? 41.379 39.718 47.385 1.00 60.42 348 GLU A O 1
ATOM 2766 N N . ASP A 1 369 ? 40.976 37.577 46.824 1.00 61.26 349 ASP A N 1
ATOM 2767 C CA . ASP A 1 369 ? 41.654 37.688 45.540 1.00 54.08 349 ASP A CA 1
ATOM 2768 C C . ASP A 1 369 ? 40.913 38.579 44.548 1.00 63.46 349 ASP A C 1
ATOM 2769 O O . ASP A 1 369 ? 41.468 38.882 43.486 1.00 62.85 349 ASP A O 1
ATOM 2774 N N . GLY A 1 370 ? 39.689 39.008 44.861 1.00 48.53 350 GLY A N 1
ATOM 2775 C CA . GLY A 1 370 ? 38.901 39.801 43.949 1.00 37.97 350 GLY A CA 1
ATOM 2776 C C . GLY A 1 370 ? 38.024 38.999 43.011 1.00 49.49 350 GLY A C 1
ATOM 2777 O O . GLY A 1 370 ? 37.318 39.596 42.181 1.00 32.94 350 GLY A O 1
ATOM 2778 N N . LYS A 1 371 ? 38.045 37.670 43.107 1.00 40.32 351 LYS A N 1
ATOM 2779 C CA . LYS A 1 371 ? 37.174 36.844 42.283 1.00 41.15 351 LYS A CA 1
ATOM 2780 C C . LYS A 1 371 ? 35.726 37.020 42.722 1.00 30.90 351 LYS A C 1
ATOM 2781 O O . LYS A 1 371 ? 35.433 37.229 43.901 1.00 28.10 351 LYS A O 1
ATOM 2787 N N . LEU A 1 372 ? 34.822 36.941 41.757 1.00 22.92 352 LEU A N 1
ATOM 2788 C CA . LEU A 1 372 ? 33.403 37.103 42.022 1.00 19.41 352 LEU A CA 1
ATOM 2789 C C . LEU A 1 372 ? 32.807 35.723 42.214 1.00 24.30 352 LEU A C 1
ATOM 2790 O O . LEU A 1 372 ? 32.991 34.846 41.368 1.00 24.19 352 LEU A O 1
ATOM 2795 N N . ILE A 1 373 ? 32.115 35.519 43.322 1.00 20.38 353 ILE A N 1
ATOM 2796 C CA . ILE A 1 373 ? 31.492 34.239 43.610 1.00 20.99 353 ILE A CA 1
ATOM 2797 C C . ILE A 1 373 ? 29.991 34.463 43.761 1.00 17.61 353 ILE A C 1
ATOM 2798 O O . ILE A 1 373 ? 29.533 34.992 44.770 1.00 17.39 353 ILE A O 1
ATOM 2803 N N . PRO A 1 374 ? 29.193 34.101 42.756 1.00 19.57 354 PRO A N 1
ATOM 2804 C CA . PRO A 1 374 ? 27.745 34.303 42.861 1.00 20.53 354 PRO A CA 1
ATOM 2805 C C . PRO A 1 374 ? 27.165 33.465 43.979 1.00 24.95 354 PRO A C 1
ATOM 2806 O O . PRO A 1 374 ? 27.596 32.335 44.219 1.00 20.15 354 PRO A O 1
ATOM 2810 N N . ILE A 1 375 ? 26.164 34.033 44.656 1.00 17.24 355 ILE A N 1
ATOM 2811 C CA . ILE A 1 375 ? 25.524 33.334 45.770 1.00 25.02 355 ILE A CA 1
ATOM 2812 C C . ILE A 1 375 ? 24.897 32.034 45.291 1.00 24.71 355 ILE A C 1
ATOM 2813 O O . ILE A 1 375 ? 24.847 31.045 46.032 1.00 26.44 355 ILE A O 1
ATOM 2818 N N . THR A 1 376 ? 24.444 32.009 44.037 1.00 23.76 356 THR A N 1
ATOM 2819 C CA . THR A 1 376 ? 23.888 30.819 43.399 1.00 25.74 356 THR A CA 1
ATOM 2820 C C . THR A 1 376 ? 24.925 29.743 43.158 1.00 31.84 356 THR A C 1
ATOM 2821 O O . THR A 1 376 ? 24.556 28.585 42.925 1.00 32.89 356 THR A O 1
ATOM 2825 N N . ARG A 1 377 ? 26.210 30.098 43.184 1.00 34.98 357 ARG A N 1
ATOM 2826 C CA . ARG A 1 377 ? 27.256 29.083 43.060 1.00 34.12 357 ARG A CA 1
ATOM 2827 C C . ARG A 1 377 ? 27.286 28.159 44.269 1.00 39.37 357 ARG A C 1
ATOM 2828 O O . ARG A 1 377 ? 27.684 26.996 44.145 1.00 41.66 357 ARG A O 1
ATOM 2836 N N . PHE A 1 378 ? 26.874 28.638 45.445 1.00 31.23 358 PHE A N 1
ATOM 2837 C CA . PHE A 1 378 ? 26.962 27.815 46.640 1.00 25.55 358 PHE A CA 1
ATOM 2838 C C . PHE A 1 378 ? 25.674 27.725 47.453 1.00 39.68 358 PHE A C 1
ATOM 2839 O O . PHE A 1 378 ? 25.660 27.043 48.485 1.00 36.74 358 PHE A O 1
ATOM 2847 N N . ILE A 1 379 ? 24.599 28.370 47.023 1.00 27.35 359 ILE A N 1
ATOM 2848 C CA . ILE A 1 379 ? 23.273 28.169 47.597 1.00 31.56 359 ILE A CA 1
ATOM 2849 C C . ILE A 1 379 ? 22.341 27.734 46.477 1.00 31.90 359 ILE A C 1
ATOM 2850 O O . ILE A 1 379 ? 22.310 28.371 45.419 1.00 24.64 359 ILE A O 1
ATOM 2855 N N . ASP A 1 380 ? 21.596 26.645 46.699 1.00 26.10 360 ASP A N 1
ATOM 2856 C CA . ASP A 1 380 ? 20.658 26.128 45.689 1.00 32.54 360 ASP A CA 1
ATOM 2857 C C . ASP A 1 380 ? 19.420 27.025 45.683 1.00 28.63 360 ASP A C 1
ATOM 2858 O O . ASP A 1 380 ? 18.399 26.732 46.308 1.00 24.66 360 ASP A O 1
ATOM 2863 N N . VAL A 1 381 ? 19.518 28.137 44.943 1.00 29.76 361 VAL A N 1
ATOM 2864 C CA . V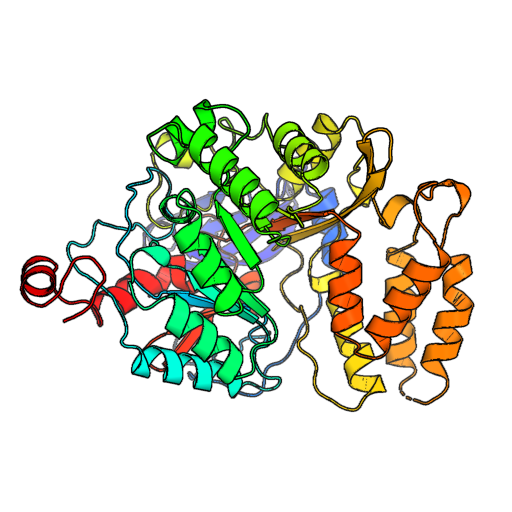AL A 1 381 ? 18.455 29.141 44.962 1.00 24.84 361 VAL A CA 1
ATOM 2865 C C . VAL A 1 381 ? 17.191 28.559 44.360 1.00 29.90 361 VAL A C 1
ATOM 2866 O O . VAL A 1 381 ? 16.081 28.791 44.854 1.00 25.52 361 VAL A O 1
ATOM 2870 N N . GLU A 1 382 ? 17.343 27.771 43.295 1.00 24.43 362 GLU A N 1
ATOM 2871 C CA . GLU A 1 382 ? 16.192 27.096 42.711 1.00 31.19 362 GLU A CA 1
ATOM 2872 C C . GLU A 1 382 ? 15.482 26.237 43.753 1.00 30.95 362 GLU A C 1
ATOM 2873 O O . GLU A 1 382 ? 14.258 26.319 43.924 1.00 30.97 362 GLU A O 1
ATOM 2879 N N . GLY A 1 383 ? 16.247 25.417 44.476 1.00 28.97 363 GLY A N 1
ATOM 2880 C CA . GLY A 1 383 ? 15.654 24.579 45.497 1.00 31.65 363 GLY A CA 1
ATOM 2881 C C . GLY A 1 383 ? 15.068 25.371 46.646 1.00 29.44 363 GLY A C 1
ATOM 2882 O O . GLY A 1 383 ? 14.078 24.944 47.254 1.00 28.35 363 GLY A O 1
ATOM 2883 N N . PHE A 1 384 ? 15.680 26.513 46.975 1.00 23.79 364 PHE A N 1
ATOM 2884 C CA . PHE A 1 384 ? 15.156 27.367 48.039 1.00 29.13 364 PHE A CA 1
ATOM 2885 C C . PHE A 1 384 ? 13.788 27.913 47.660 1.00 23.63 364 PHE A C 1
ATOM 2886 O O . PHE A 1 384 ? 12.835 27.876 48.455 1.00 24.09 364 PHE A O 1
ATOM 2894 N N . LEU A 1 385 ? 13.672 28.415 46.438 1.00 21.35 365 LEU A N 1
ATOM 2895 C CA . LEU A 1 385 ? 12.392 28.941 45.978 1.00 24.61 365 LEU A CA 1
ATOM 2896 C C . LEU A 1 385 ? 11.334 27.855 45.892 1.00 21.71 365 LEU A C 1
ATOM 2897 O O . LEU A 1 385 ? 10.153 28.131 46.130 1.00 26.61 365 LEU A O 1
ATOM 2902 N N . GLU A 1 386 ? 11.731 26.617 45.565 1.00 26.88 366 GLU A N 1
ATOM 2903 C CA . GLU A 1 386 ? 10.772 25.514 45.531 1.00 33.80 366 GLU A CA 1
ATOM 2904 C C . GLU A 1 386 ? 10.201 25.232 46.916 1.00 26.06 366 GLU A C 1
ATOM 2905 O O . GLU A 1 386 ? 8.990 25.036 47.065 1.00 29.30 366 GLU A O 1
ATOM 2911 N N . ILE A 1 387 ? 11.057 25.213 47.944 1.00 26.80 367 ILE A N 1
ATOM 2912 C CA . ILE A 1 387 ? 10.569 24.999 49.305 1.00 27.39 367 ILE A CA 1
ATOM 2913 C C . ILE A 1 387 ? 9.645 26.142 49.712 1.00 29.01 367 ILE A C 1
ATOM 2914 O O . ILE A 1 387 ? 8.612 25.927 50.355 1.00 28.81 367 ILE A O 1
ATOM 2919 N N . VAL A 1 388 ? 10.000 27.376 49.342 1.00 19.20 368 VAL A N 1
ATOM 2920 C CA . VAL A 1 388 ? 9.151 28.511 49.686 1.00 23.84 368 VAL A CA 1
ATOM 2921 C C . VAL A 1 388 ? 7.759 28.338 49.085 1.00 30.53 368 VAL A C 1
ATOM 2922 O O . VAL A 1 388 ? 6.735 28.524 49.764 1.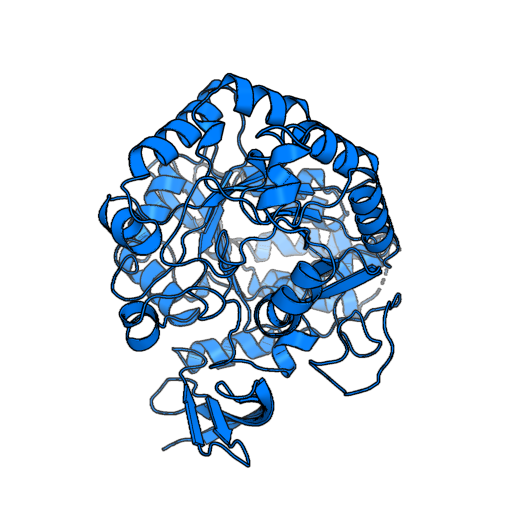00 25.90 368 VAL A O 1
ATOM 2926 N N . LYS A 1 389 ? 7.702 28.003 47.792 1.00 32.61 369 LYS A N 1
ATOM 2927 C CA . LYS A 1 389 ? 6.415 27.808 47.133 1.00 28.94 369 LYS A CA 1
ATOM 2928 C C . LYS A 1 389 ? 5.661 26.629 47.731 1.00 28.23 369 LYS A C 1
ATOM 2929 O O . LYS A 1 389 ? 4.433 26.677 47.847 1.00 38.13 369 LYS A O 1
ATOM 2935 N N . GLU A 1 390 ? 6.374 25.596 48.175 1.00 34.16 370 GLU A N 1
ATOM 2936 C CA . GLU A 1 390 ? 5.698 24.469 48.810 1.00 38.44 370 GLU A CA 1
ATOM 2937 C C . GLU A 1 390 ? 5.083 24.864 50.146 1.00 47.24 370 GLU A C 1
ATOM 2938 O O . GLU A 1 390 ? 3.954 24.461 50.451 1.00 39.66 370 GLU A O 1
ATOM 2944 N N . LYS A 1 391 ? 5.800 25.657 50.959 1.00 36.00 371 LYS A N 1
ATOM 2945 C CA . LYS A 1 391 ? 5.288 25.982 52.291 1.00 38.20 371 LYS A CA 1
ATOM 2946 C C . LYS A 1 391 ? 4.128 26.966 52.225 1.00 38.54 371 LYS A C 1
ATOM 2947 O O . LYS A 1 391 ? 3.292 26.997 53.131 1.00 38.41 371 LYS A O 1
ATOM 2953 N N . ILE A 1 392 ? 4.076 27.795 51.185 1.00 32.67 372 ILE A N 1
ATOM 2954 C CA . ILE A 1 392 ? 2.882 28.596 50.945 1.00 41.73 372 ILE A CA 1
ATOM 2955 C C . ILE A 1 392 ? 1.669 27.691 50.762 1.00 54.33 372 ILE A C 1
ATOM 2956 O O . ILE A 1 392 ? 0.605 27.933 51.344 1.00 39.50 372 ILE A O 1
ATOM 2961 N N . GLU A 1 393 ? 1.815 26.629 49.955 1.00 56.17 373 GLU A N 1
ATOM 2962 C CA . GLU A 1 393 ? 0.735 25.658 49.777 1.00 69.76 373 GLU A CA 1
ATOM 2963 C C . GLU A 1 393 ? 0.323 25.018 51.097 1.00 66.40 373 GLU A C 1
ATOM 2964 O O . GLU A 1 393 ? -0.843 24.650 51.268 1.00 60.60 373 GLU A O 1
ATOM 2970 N N . GLU A 1 394 ? 1.259 24.875 52.037 1.00 72.71 374 GLU A N 1
ATOM 2971 C CA . GLU A 1 394 ? 0.975 24.313 53.352 1.00 70.04 374 GLU A CA 1
ATOM 2972 C C . GLU A 1 394 ? 0.553 25.367 54.366 1.00 74.66 374 GLU A C 1
ATOM 2973 O O . GLU A 1 394 ? 0.764 25.174 55.570 1.00 87.38 374 GLU A O 1
ATOM 2979 N N . ILE A 1 395 ? -0.024 26.479 53.920 1.00 65.33 375 ILE A N 1
ATOM 2980 C CA . ILE A 1 395 ? -0.483 27.514 54.839 1.00 70.18 375 ILE A CA 1
ATOM 2981 C C . ILE A 1 395 ? -1.883 27.957 54.441 1.00 68.81 375 ILE A C 1
ATOM 2982 O O . ILE A 1 395 ? -2.538 27.300 53.635 1.00 76.47 375 ILE A O 1
ATOM 2987 N N . ASP A 1 402 ? 1.294 29.661 60.023 1.00 71.55 382 ASP A N 1
ATOM 2988 C CA . ASP A 1 402 ? 1.474 28.491 60.880 1.00 76.83 382 ASP A CA 1
ATOM 2989 C C . ASP A 1 402 ? 2.836 28.536 61.601 1.00 70.45 382 ASP A C 1
ATOM 2990 O O . ASP A 1 402 ? 3.822 29.052 61.069 1.00 51.36 382 ASP A O 1
ATOM 2995 N N . VAL A 1 403 ? 2.884 27.982 62.814 1.00 59.67 383 VAL A N 1
ATOM 2996 C CA . VAL A 1 403 ? 4.057 28.156 63.668 1.00 72.05 383 VAL A CA 1
ATOM 2997 C C . VAL A 1 403 ? 5.253 27.283 63.269 1.00 64.47 383 VAL A C 1
ATOM 2998 O O . VAL A 1 403 ? 6.389 27.577 63.668 1.00 54.98 383 VAL A O 1
ATOM 3002 N N . LYS A 1 404 ? 5.057 26.233 62.480 1.00 52.90 384 LYS A N 1
ATOM 3003 C CA . LYS A 1 404 ? 6.129 25.273 62.247 1.00 59.69 384 LYS A CA 1
ATOM 3004 C C . LYS A 1 404 ? 6.883 25.490 60.938 1.00 56.52 384 LYS A C 1
ATOM 3005 O O . LYS A 1 404 ? 7.951 24.892 60.756 1.00 44.69 384 LYS A O 1
ATOM 3011 N N . VAL A 1 405 ? 6.384 26.362 60.056 1.00 62.60 385 VAL A N 1
ATOM 3012 C CA . VAL A 1 405 ? 6.952 26.516 58.713 1.00 60.00 385 VAL A CA 1
ATOM 3013 C C . VAL A 1 405 ? 8.414 26.960 58.782 1.00 51.63 385 VAL A C 1
ATOM 3014 O O . VAL A 1 405 ? 9.307 26.325 58.203 1.00 35.96 385 VAL A O 1
ATOM 3018 N N . LEU A 1 406 ? 8.679 28.057 59.499 1.00 54.07 386 LEU A N 1
ATOM 3019 C CA . LEU A 1 406 ? 10.023 28.628 59.533 1.00 48.14 386 LEU A CA 1
ATOM 3020 C C . LEU A 1 406 ? 11.049 27.609 59.994 1.00 49.84 386 LEU A C 1
ATOM 3021 O O . LEU A 1 406 ? 12.095 27.436 59.357 1.00 44.98 386 LEU A O 1
ATOM 3026 N N . GLY A 1 407 ? 10.763 26.925 61.107 1.00 47.12 387 GLY A N 1
ATOM 3027 C CA . GLY A 1 407 ? 11.677 25.911 61.598 1.00 42.23 387 GLY A CA 1
ATOM 3028 C C . GLY A 1 407 ? 11.938 24.819 60.579 1.00 44.68 387 GLY A C 1
ATOM 3029 O O . GLY A 1 407 ? 13.077 24.371 60.415 1.00 39.87 387 GLY A O 1
ATOM 3030 N N . GLU A 1 408 ? 10.881 24.370 59.893 1.00 42.93 388 GLU A N 1
ATOM 3031 C CA . GLU A 1 408 ? 11.032 23.389 58.823 1.00 55.36 388 GLU A CA 1
ATOM 3032 C C . GLU A 1 408 ? 11.972 23.894 57.733 1.00 46.05 388 GLU A C 1
ATOM 3033 O O . GLU A 1 408 ? 12.859 23.163 57.276 1.00 37.92 388 GLU A O 1
ATOM 3039 N N . ILE A 1 409 ? 11.775 25.141 57.283 1.00 38.04 389 ILE A N 1
ATOM 3040 C CA . ILE A 1 409 ? 12.658 25.698 56.261 1.00 38.57 389 ILE A CA 1
ATOM 3041 C C . ILE A 1 409 ? 14.076 25.841 56.805 1.00 48.05 389 ILE A C 1
ATOM 3042 O O . ILE A 1 409 ? 15.054 25.530 56.116 1.00 40.32 389 ILE A O 1
ATOM 3047 N N . ALA A 1 410 ? 14.212 26.304 58.056 1.00 39.77 390 ALA A N 1
ATOM 3048 C CA . ALA A 1 410 ? 15.538 26.366 58.672 1.00 45.75 390 ALA A CA 1
ATOM 3049 C C . ALA A 1 410 ? 16.201 24.991 58.726 1.00 52.31 390 ALA A C 1
ATOM 3050 O O . ALA A 1 410 ? 17.435 24.894 58.641 1.00 39.49 390 ALA A O 1
ATOM 3052 N N . LEU A 1 411 ? 15.403 23.919 58.850 1.00 55.25 391 LEU A N 1
ATOM 3053 C CA . LEU A 1 411 ? 15.960 22.564 58.859 1.00 59.27 391 LEU A CA 1
ATOM 3054 C C . LEU A 1 411 ? 16.519 22.179 57.497 1.00 51.74 391 LEU A C 1
ATOM 3055 O O . LEU A 1 411 ? 17.522 21.460 57.418 1.00 45.22 391 LEU A O 1
ATOM 3060 N N . LYS A 1 412 ? 15.871 22.627 56.417 1.00 54.69 392 LYS A N 1
ATOM 3061 C CA . LYS A 1 412 ? 16.261 22.238 55.068 1.00 60.24 392 LYS A CA 1
ATOM 3062 C C . LYS A 1 412 ? 17.381 23.093 54.483 1.00 53.12 392 LYS A C 1
ATOM 3063 O O . LYS A 1 412 ? 18.060 22.644 53.553 1.00 40.25 392 LYS A O 1
ATOM 3069 N N . LEU A 1 413 ? 17.601 24.297 55.006 1.00 44.21 393 LEU A N 1
ATOM 3070 C CA . LEU A 1 413 ? 18.595 25.180 54.396 1.00 55.89 393 LEU A CA 1
ATOM 3071 C C . LEU A 1 413 ? 19.984 24.550 54.259 1.00 54.89 393 LEU A C 1
ATOM 3072 O O . LEU A 1 413 ? 20.620 24.758 53.210 1.00 37.70 393 LEU A O 1
ATOM 3077 N N . PRO A 1 414 ? 20.507 23.781 55.226 1.00 59.90 394 PRO A N 1
ATOM 3078 C CA . PRO A 1 414 ? 21.854 23.207 55.021 1.00 64.58 394 PRO A CA 1
ATOM 3079 C C . PRO A 1 414 ? 21.964 22.294 53.799 1.00 52.47 394 PRO A C 1
ATOM 3080 O O . PRO A 1 414 ? 22.992 22.319 53.108 1.00 47.79 394 PRO A O 1
ATOM 3084 N N . SER A 1 415 ? 20.926 21.504 53.493 1.00 43.42 395 SER A N 1
ATOM 3085 C CA . SER A 1 415 ? 20.957 20.651 52.304 1.00 45.37 395 SER A CA 1
ATOM 3086 C C . SER A 1 415 ? 21.032 21.461 51.013 1.00 47.85 395 SER A C 1
ATOM 3087 O O . SER A 1 415 ? 21.421 20.927 49.968 1.00 46.75 395 SER A O 1
ATOM 3090 N N . LEU A 1 416 ? 20.668 22.732 51.063 1.00 45.17 396 LEU A N 1
ATOM 3091 C CA . LEU A 1 416 ? 20.696 23.589 49.892 1.00 48.72 396 LEU A CA 1
ATOM 3092 C C . LEU A 1 416 ? 22.052 24.245 49.668 1.00 42.37 396 LEU A C 1
ATOM 3093 O O . LEU A 1 416 ? 22.289 24.796 48.588 1.00 37.53 396 LEU A O 1
ATOM 3098 N N . ILE A 1 417 ? 22.942 24.202 50.650 1.00 35.59 397 ILE A N 1
ATOM 3099 C CA . ILE A 1 417 ? 24.229 24.882 50.582 1.00 46.36 397 ILE A CA 1
ATOM 3100 C C . ILE A 1 417 ? 25.299 23.908 50.109 1.00 50.61 397 ILE A C 1
ATOM 3101 O O . ILE A 1 417 ? 25.285 22.729 50.479 1.00 44.19 397 ILE A O 1
ATOM 3106 N N . ASP A 1 418 ? 26.240 24.404 49.306 1.00 51.74 398 ASP A N 1
ATOM 3107 C CA . ASP A 1 418 ? 27.442 23.661 48.916 1.00 52.22 398 ASP A CA 1
ATOM 3108 C C . ASP A 1 418 ? 28.636 24.328 49.603 1.00 55.78 398 ASP A C 1
ATOM 3109 O O . ASP A 1 418 ? 29.191 25.308 49.096 1.00 47.88 398 ASP A O 1
ATOM 3114 N N . LEU A 1 419 ? 29.033 23.797 50.763 1.00 67.66 399 LEU A N 1
ATOM 3115 C CA . LEU A 1 419 ? 30.148 24.389 51.496 1.00 61.16 399 LEU A CA 1
ATOM 3116 C C . LEU A 1 419 ? 31.452 24.330 50.714 1.00 52.14 399 LEU A C 1
ATOM 3117 O O . LEU A 1 419 ? 32.358 25.119 50.995 1.00 57.69 399 LEU A O 1
ATOM 3122 N N . ASP A 1 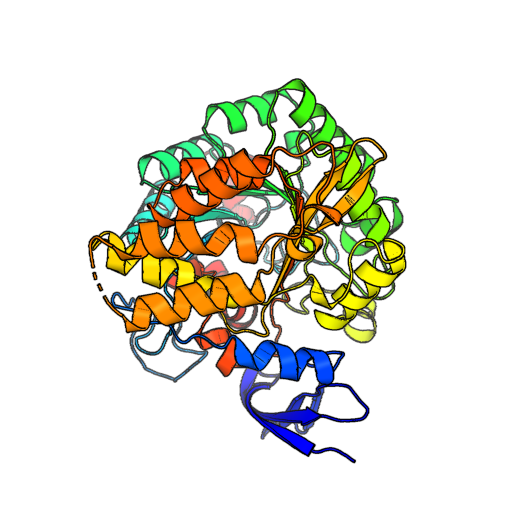420 ? 31.561 23.428 49.733 1.00 61.44 400 ASP A N 1
ATOM 3123 C CA . ASP A 1 420 ? 32.778 23.355 48.929 1.00 65.39 400 ASP A CA 1
ATOM 3124 C C . ASP A 1 420 ? 32.977 24.621 48.114 1.00 63.18 400 ASP A C 1
ATOM 3125 O O . ASP A 1 420 ? 34.089 25.158 48.053 1.00 54.53 400 ASP A O 1
ATOM 3130 N N . LYS A 1 421 ? 31.912 25.108 47.479 1.00 58.33 401 LYS A N 1
ATOM 3131 C CA . LYS A 1 421 ? 31.984 26.234 46.558 1.00 48.51 401 LYS A CA 1
ATOM 3132 C C . LYS A 1 421 ? 31.794 27.583 47.234 1.00 53.70 401 LYS A C 1
ATOM 3133 O O . LYS A 1 421 ? 31.777 28.601 46.538 1.00 56.97 401 LYS A O 1
ATOM 3139 N N . ALA A 1 422 ? 31.655 27.626 48.557 1.00 42.33 402 ALA A N 1
ATOM 3140 C CA . ALA A 1 422 ? 31.418 28.908 49.205 1.00 47.81 402 ALA A CA 1
ATOM 3141 C C . ALA A 1 422 ? 32.727 29.676 49.418 1.00 54.12 402 ALA A C 1
ATOM 3142 O O . ALA A 1 422 ? 33.780 29.075 49.645 1.00 57.43 402 ALA A O 1
ATOM 3144 N N . PRO A 1 423 ? 32.681 31.009 49.365 1.00 54.38 403 PRO A N 1
ATOM 3145 C CA . PRO A 1 423 ? 33.900 31.802 49.602 1.00 56.50 403 PRO A CA 1
ATOM 3146 C C . PRO A 1 423 ? 34.457 31.583 51.003 1.00 61.39 403 PRO A C 1
ATOM 3147 O O . PRO A 1 423 ? 33.710 31.499 51.983 1.00 48.09 403 PRO A O 1
ATOM 3151 N N . LYS A 1 424 ? 35.791 31.513 51.092 1.00 68.76 404 LYS A N 1
ATOM 3152 C CA . LYS A 1 424 ? 36.447 31.349 52.387 1.00 72.39 404 LYS A CA 1
ATOM 3153 C C . LYS A 1 424 ? 36.215 32.552 53.295 1.00 68.64 404 LYS A C 1
ATOM 3154 O O . LYS A 1 424 ? 36.191 32.406 54.524 1.00 63.15 404 LYS A O 1
ATOM 3160 N N . SER A 1 425 ? 36.030 33.736 52.714 1.00 66.38 405 SER A N 1
ATOM 3161 C CA . SER A 1 425 ? 35.861 34.976 53.457 1.00 68.80 405 SER A CA 1
ATOM 3162 C C . SER A 1 425 ? 34.415 35.235 53.873 1.00 64.60 405 SER A C 1
ATOM 3163 O O . SER A 1 425 ? 34.082 36.373 54.223 1.00 71.10 405 SER A O 1
ATOM 3166 N N . VAL A 1 426 ? 33.555 34.217 53.853 1.00 61.94 406 VAL A N 1
ATOM 3167 C CA . VAL A 1 426 ? 32.129 34.377 54.127 1.00 68.02 406 VAL A CA 1
ATOM 3168 C C . VAL A 1 426 ? 31.721 33.435 55.253 1.00 54.99 406 VAL A C 1
ATOM 3169 O O . VAL A 1 426 ? 32.006 32.232 55.202 1.00 44.84 406 VAL A O 1
ATOM 3173 N N . ASN A 1 427 ? 31.042 33.975 56.262 1.00 53.99 407 ASN A N 1
ATOM 3174 C CA . ASN A 1 427 ? 30.465 33.126 57.301 1.00 57.36 407 ASN A CA 1
ATOM 3175 C C . ASN A 1 427 ? 29.135 32.606 56.780 1.00 47.05 407 ASN A C 1
ATOM 3176 O O . ASN A 1 427 ? 28.141 33.336 56.749 1.00 41.12 407 ASN A O 1
ATOM 3181 N N . ILE A 1 428 ? 29.115 31.332 56.377 1.00 45.11 408 ILE A N 1
ATOM 3182 C CA . ILE A 1 428 ? 27.902 30.746 55.815 1.00 50.22 408 ILE A CA 1
ATOM 3183 C C . ILE A 1 428 ? 26.769 30.778 56.835 1.00 44.33 408 ILE A C 1
ATOM 3184 O O . ILE A 1 428 ? 25.610 31.026 56.476 1.00 35.01 408 ILE A O 1
ATOM 3189 N N . LYS A 1 429 ? 27.088 30.571 58.120 1.00 32.88 409 LYS A N 1
ATOM 3190 C CA . LYS A 1 429 ? 26.065 30.590 59.163 1.00 34.12 409 LYS A CA 1
ATOM 3191 C C . LYS A 1 429 ? 25.384 31.955 59.269 1.00 31.85 409 LYS A C 1
ATOM 3192 O O . LYS A 1 429 ? 24.172 32.030 59.491 1.00 30.89 409 LYS A O 1
ATOM 3198 N N . LYS A 1 430 ? 26.144 33.048 59.115 1.00 31.20 410 LYS A N 1
ATOM 3199 C CA . LYS A 1 430 ? 25.533 34.370 59.197 1.00 36.23 410 LYS A CA 1
ATOM 3200 C C . LYS A 1 430 ? 24.622 34.639 57.997 1.00 34.49 410 LYS A C 1
ATOM 3201 O O . LYS A 1 430 ? 23.527 35.196 58.155 1.00 30.27 410 LYS A O 1
ATOM 3207 N N . ILE A 1 431 ? 25.044 34.236 56.794 1.00 29.41 411 ILE A N 1
ATOM 3208 C CA . ILE A 1 431 ? 24.192 34.414 55.617 1.00 26.53 411 ILE A CA 1
ATOM 3209 C C . ILE A 1 431 ? 22.869 33.672 55.795 1.00 23.05 411 ILE A C 1
ATOM 3210 O O . ILE A 1 431 ? 21.790 34.234 55.568 1.00 25.38 411 ILE A O 1
ATOM 3215 N N . ILE A 1 432 ? 22.938 32.398 56.201 1.00 26.17 412 ILE A N 1
ATOM 3216 C CA . ILE A 1 432 ? 21.743 31.601 56.467 1.00 32.83 412 ILE A CA 1
ATOM 3217 C C . ILE A 1 432 ? 20.832 32.314 57.462 1.00 32.53 412 ILE A C 1
ATOM 3218 O O . ILE A 1 432 ? 19.610 32.394 57.275 1.00 30.95 412 ILE A O 1
ATOM 3223 N N . ASP A 1 433 ? 21.410 32.844 58.536 1.00 29.22 413 ASP A N 1
ATOM 3224 C CA . ASP A 1 433 ? 20.582 33.536 59.521 1.00 34.99 413 ASP A CA 1
ATOM 3225 C C . ASP A 1 433 ? 19.944 34.791 58.930 1.00 27.08 413 ASP A C 1
ATOM 3226 O O . ASP A 1 433 ? 18.790 35.118 59.241 1.00 29.00 413 ASP A O 1
ATOM 3231 N N . LEU A 1 434 ? 20.678 35.507 58.074 1.00 21.19 414 LEU A N 1
ATOM 3232 C CA . LEU A 1 434 ? 20.105 36.692 57.460 1.00 27.03 414 LEU A CA 1
ATOM 3233 C C . LEU A 1 434 ? 18.959 36.314 56.535 1.00 26.90 414 LEU A C 1
ATOM 3234 O O . LEU A 1 434 ? 17.918 36.982 56.527 1.00 21.70 414 LEU A O 1
ATOM 3239 N N . ILE A 1 435 ? 19.115 35.226 55.779 1.00 22.61 415 ILE A N 1
ATOM 3240 C CA . ILE A 1 435 ? 18.022 34.770 54.919 1.00 26.81 415 ILE A CA 1
ATOM 3241 C C . ILE A 1 435 ? 16.787 34.454 55.756 1.00 28.66 415 ILE A C 1
ATOM 3242 O O . ILE A 1 435 ? 15.675 34.910 55.456 1.00 25.31 415 ILE A O 1
ATOM 3247 N N . LEU A 1 436 ? 16.972 33.704 56.851 1.00 25.16 416 LEU A N 1
ATOM 3248 C CA . LEU A 1 436 ? 15.845 33.366 57.717 1.00 24.40 416 LEU A CA 1
ATOM 3249 C C . LEU A 1 436 ? 15.200 34.614 58.284 1.00 24.58 416 LEU A C 1
ATOM 3250 O O . LEU A 1 436 ? 13.971 34.687 58.408 1.00 30.62 416 LEU A O 1
ATOM 3255 N N . SER A 1 437 ? 16.012 35.625 58.618 1.00 26.59 417 SER A N 1
ATOM 3256 C CA . SER A 1 437 ? 15.462 36.860 59.169 1.00 31.62 417 SER A CA 1
ATOM 3257 C C . SER A 1 437 ? 14.659 37.631 58.134 1.00 36.33 417 SER A C 1
ATOM 3258 O O . SER A 1 437 ? 13.706 38.336 58.496 1.00 30.09 417 SER A O 1
ATOM 3261 N N . VAL A 1 438 ? 15.030 37.523 56.854 1.00 29.67 418 VAL A N 1
ATOM 3262 C CA . VAL A 1 438 ? 14.184 38.074 55.801 1.00 26.88 418 VAL A CA 1
ATOM 3263 C C . VAL A 1 438 ? 12.832 37.381 55.795 1.00 27.16 418 VAL A C 1
ATOM 3264 O O . VAL A 1 438 ? 11.793 38.030 55.624 1.00 27.52 418 VAL A O 1
ATOM 3268 N N . LEU A 1 439 ? 12.815 36.058 55.993 1.00 24.18 419 LEU A N 1
ATOM 3269 C CA . LEU A 1 439 ? 11.529 35.365 56.065 1.00 27.53 419 LEU A CA 1
ATOM 3270 C C . LEU A 1 439 ? 10.720 35.762 57.308 1.00 30.18 419 LEU A C 1
ATOM 3271 O O . LEU A 1 439 ? 9.509 35.537 57.337 1.00 26.56 419 LEU A O 1
ATOM 3276 N N . LYS A 1 440 ? 11.347 36.375 58.313 1.00 38.61 420 LYS A N 1
ATOM 3277 C CA . LYS A 1 440 ? 10.640 36.941 59.459 1.00 32.79 420 LYS A CA 1
ATOM 3278 C C . LYS A 1 440 ? 10.334 38.423 59.272 1.00 35.63 420 LYS A C 1
ATOM 3279 O O . LYS A 1 440 ? 10.051 39.121 60.249 1.00 46.31 420 LYS A O 1
ATOM 3285 N N . SER A 1 441 ? 10.422 38.914 58.038 1.00 30.16 421 SER A N 1
ATOM 3286 C CA . SER A 1 441 ? 10.115 40.302 57.670 1.00 38.91 421 SER A CA 1
ATOM 3287 C C . SER A 1 441 ? 11.028 41.313 58.372 1.00 42.84 421 SER A C 1
ATOM 3288 O O . SER A 1 441 ? 10.612 42.418 58.726 1.00 44.51 421 SER A O 1
ATOM 3291 N N . ASP A 1 442 ? 12.287 40.940 58.562 1.00 37.05 422 ASP A N 1
ATOM 3292 C CA . ASP A 1 442 ? 13.301 41.850 59.081 1.00 35.62 422 ASP A CA 1
ATOM 3293 C C . ASP A 1 442 ? 13.924 42.590 57.890 1.00 37.96 422 ASP A C 1
ATOM 3294 O O . ASP A 1 442 ? 14.819 42.074 57.210 1.00 34.02 422 ASP A O 1
ATOM 3299 N N . TYR A 1 443 ? 13.451 43.818 57.643 1.00 34.35 423 TYR A N 1
ATOM 3300 C CA . TYR A 1 443 ? 14.014 44.643 56.575 1.00 35.07 423 TYR A CA 1
ATOM 3301 C C . TYR A 1 443 ? 15.487 44.990 56.818 1.00 35.96 423 TYR A C 1
ATOM 3302 O O . TYR A 1 443 ? 16.242 45.170 55.849 1.00 38.08 423 TYR A O 1
ATOM 3311 N N . SER A 1 444 ? 15.922 45.096 58.083 1.00 37.21 424 SER A N 1
ATOM 3312 C CA . SER A 1 444 ? 17.330 45.392 58.343 1.00 39.46 424 SER A CA 1
ATOM 3313 C C . SER A 1 444 ? 18.233 44.246 57.902 1.00 34.83 424 SER A C 1
ATOM 3314 O O . SER A 1 444 ? 19.376 44.486 57.492 1.00 31.34 424 SER A O 1
ATOM 3317 N N . ALA A 1 445 ? 17.741 43.008 57.965 1.00 30.84 425 ALA A N 1
ATOM 3318 C CA . ALA A 1 445 ? 18.528 41.872 57.490 1.00 26.33 425 ALA A CA 1
ATOM 3319 C C . ALA A 1 445 ? 18.625 41.859 55.970 1.00 24.23 425 ALA A C 1
ATOM 3320 O O . ALA A 1 445 ? 19.671 41.500 55.410 1.00 27.40 425 ALA A O 1
ATOM 3322 N N . LEU A 1 446 ? 17.547 42.236 55.278 1.00 26.20 426 LEU A N 1
ATOM 3323 C CA . LEU A 1 446 ? 17.618 42.340 53.818 1.00 33.21 426 LEU A CA 1
ATOM 3324 C C . LEU A 1 446 ? 18.629 43.412 53.400 1.00 33.81 426 LEU A C 1
ATOM 3325 O O . LEU A 1 446 ? 19.362 43.249 52.411 1.00 26.40 426 LEU A O 1
ATOM 3330 N N . ALA A 1 447 ? 18.676 44.521 54.148 1.00 28.78 427 ALA A N 1
ATOM 3331 C CA . ALA A 1 447 ? 19.646 45.571 53.873 1.00 28.66 427 ALA A CA 1
ATOM 3332 C C . ALA A 1 447 ? 21.063 45.119 54.205 1.00 26.75 427 ALA A C 1
ATOM 3333 O O . ALA A 1 447 ? 21.995 45.399 53.445 1.00 29.06 427 ALA A O 1
ATOM 3335 N N . GLU A 1 448 ? 21.248 44.398 55.316 1.00 23.58 428 GLU A N 1
ATOM 3336 C CA . GLU A 1 448 ? 22.579 43.871 55.631 1.00 26.12 428 GLU A CA 1
ATOM 3337 C C . GLU A 1 448 ? 23.027 42.847 54.593 1.00 25.74 428 GLU A C 1
ATOM 3338 O O . GLU A 1 448 ? 24.193 42.832 54.174 1.00 29.92 428 GLU A O 1
ATOM 3344 N N . LEU A 1 449 ? 22.106 41.998 54.142 1.00 26.54 429 LEU A N 1
ATOM 3345 C CA . LEU A 1 449 ? 22.420 41.056 53.073 1.00 24.48 429 LEU A CA 1
ATOM 3346 C C . LEU A 1 449 ? 22.948 41.784 51.850 1.00 29.16 429 LEU A C 1
ATOM 3347 O O . LEU A 1 449 ? 23.938 41.356 51.232 1.00 26.21 429 LEU A O 1
ATOM 3352 N N . HIS A 1 450 ? 22.293 42.888 51.474 1.00 22.03 430 HIS A N 1
ATOM 3353 C CA . HIS A 1 450 ? 22.765 43.656 50.326 1.00 25.58 430 HIS A CA 1
ATOM 3354 C C . HIS A 1 450 ? 24.114 44.305 50.609 1.00 28.97 430 HIS A C 1
ATOM 3355 O O . HIS A 1 450 ? 24.909 44.503 49.684 1.00 24.18 430 HIS A O 1
ATOM 3362 N N . TYR A 1 451 ? 24.415 44.598 51.873 1.00 25.65 431 TYR A N 1
ATOM 3363 C CA . TYR A 1 451 ? 25.710 45.204 52.144 1.00 27.05 431 TYR A CA 1
ATOM 3364 C C . TYR A 1 451 ? 26.838 44.203 51.953 1.00 33.40 431 TYR A C 1
ATOM 3365 O O . TYR A 1 451 ? 27.934 44.591 51.528 1.00 35.51 431 TYR A O 1
ATOM 3374 N N . HIS A 1 452 ? 26.582 42.914 52.213 1.00 25.55 432 HIS A N 1
ATOM 3375 C CA . HIS A 1 452 ? 27.594 41.880 52.020 1.00 31.09 432 HIS A CA 1
ATOM 3376 C C . HIS A 1 452 ? 27.868 41.587 50.546 1.00 40.04 432 HIS A C 1
ATOM 3377 O O . HIS A 1 452 ? 28.902 41.003 50.215 1.00 29.39 432 HIS A O 1
ATOM 3384 N N . MET A 1 453 ? 26.965 41.940 49.649 1.00 25.91 433 MET A N 1
ATOM 3385 C CA . MET A 1 453 ? 27.061 41.425 48.291 1.00 29.62 433 MET A CA 1
ATOM 3386 C C . MET A 1 453 ? 27.119 42.554 47.270 1.00 27.49 433 MET A C 1
ATOM 3387 O O . MET A 1 453 ? 26.956 43.743 47.584 1.00 25.04 433 MET A O 1
ATOM 3392 N N . LEU A 1 454 ? 27.374 42.165 46.026 1.00 19.31 434 LEU A N 1
ATOM 3393 C CA . LEU A 1 454 ? 27.305 43.077 44.906 1.00 15.44 434 LEU A CA 1
ATOM 3394 C C . LEU A 1 454 ? 26.191 42.589 43.974 1.00 18.60 434 LEU A C 1
ATOM 3395 O O . LEU A 1 454 ? 26.256 41.480 43.414 1.00 14.56 434 LEU A O 1
ATOM 3400 N N . MET A 1 455 ? 25.147 43.393 43.829 1.00 16.82 435 MET A N 1
ATOM 3401 C CA . MET A 1 455 ? 24.051 42.987 42.955 1.00 15.18 435 MET A CA 1
ATOM 3402 C C . MET A 1 455 ? 24.404 43.298 41.508 1.00 19.18 435 MET A C 1
ATOM 3403 O O . MET A 1 455 ? 24.983 44.342 41.209 1.00 17.86 435 MET A O 1
ATOM 3408 N N . ILE A 1 456 ? 24.103 42.382 40.591 1.00 13.73 436 ILE A N 1
ATOM 3409 C CA . ILE A 1 456 ? 24.375 42.649 39.176 1.00 11.73 436 ILE A CA 1
ATOM 3410 C C . ILE A 1 456 ? 23.089 42.369 38.413 1.00 13.12 436 ILE A C 1
ATOM 3411 O O . ILE A 1 456 ? 22.670 41.213 38.311 1.00 13.96 436 ILE A O 1
ATOM 3416 N N . SER A 1 457 ? 22.457 43.412 37.882 1.00 9.28 437 SER A N 1
ATOM 3417 C CA . SER A 1 457 ? 21.115 43.252 37.336 1.00 13.70 437 SER A CA 1
ATOM 3418 C C . SER A 1 457 ? 21.021 43.963 35.998 1.00 14.48 437 SER A C 1
ATOM 3419 O O . SER A 1 457 ? 21.936 44.663 35.570 1.00 11.32 437 SER A O 1
ATOM 3422 N N . CYS A 1 458 ? 19.944 43.684 35.292 1.00 9.03 438 CYS A N 1
ATOM 3423 C CA . CYS A 1 458 ? 19.714 44.254 33.971 1.00 9.37 438 CYS A CA 1
ATOM 3424 C C . CYS A 1 458 ? 18.205 44.396 33.794 1.00 14.21 438 CYS A C 1
ATOM 3425 O O . CYS A 1 458 ? 17.473 43.425 33.990 1.00 17.08 438 CYS A O 1
ATOM 3428 N N . MET A 1 459 ? 17.734 45.602 33.476 1.00 9.79 439 MET A N 1
ATOM 3429 C CA . MET A 1 459 ? 16.300 45.841 33.312 1.00 13.63 439 MET A CA 1
ATOM 3430 C C . MET A 1 459 ? 16.114 46.516 31.974 1.00 9.96 439 MET A C 1
ATOM 3431 O O . MET A 1 459 ? 16.798 47.508 31.705 1.00 9.83 439 MET A O 1
ATOM 3436 N N . HIS A 1 460 ? 15.263 45.941 31.102 1.00 10.16 440 HIS A N 1
ATOM 3437 C CA . HIS A 1 460 ? 15.196 46.419 29.719 1.00 11.54 440 HIS A CA 1
ATOM 3438 C C . HIS A 1 460 ? 13.849 47.096 29.495 1.00 11.75 440 HIS A C 1
ATOM 3439 O O . HIS A 1 460 ? 12.856 46.439 29.137 1.00 9.84 440 HIS A O 1
ATOM 3446 N N . PHE A 1 461 ? 13.835 48.412 29.721 1.00 10.23 441 PHE A N 1
ATOM 3447 C CA . PHE A 1 461 ? 12.638 49.211 29.528 1.00 13.12 441 PHE A CA 1
ATOM 3448 C C . PHE A 1 461 ? 12.219 49.182 28.069 1.00 15.25 441 PHE A C 1
ATOM 3449 O O . PHE A 1 461 ? 13.049 49.306 27.168 1.00 15.79 441 PHE A O 1
ATOM 3457 N N . MET A 1 462 ? 10.917 49.031 27.843 1.00 11.16 442 MET A N 1
ATOM 3458 C CA . MET A 1 462 ? 10.384 48.895 26.496 1.00 12.91 442 MET A CA 1
ATOM 3459 C C . MET A 1 462 ? 10.311 50.236 25.755 1.00 14.08 442 MET A C 1
ATOM 3460 O O . MET A 1 462 ? 10.353 51.323 26.346 1.00 14.82 442 MET A O 1
ATOM 3465 N N . ASP A 1 463 ? 10.274 50.139 24.432 1.00 10.58 443 ASP A N 1
ATOM 3466 C CA . ASP A 1 463 ? 9.991 51.285 23.573 1.00 13.18 443 ASP A CA 1
ATOM 3467 C C . ASP A 1 463 ? 8.878 50.901 22.602 1.00 14.45 443 ASP A C 1
ATOM 3468 O O . ASP A 1 463 ? 8.289 49.821 22.724 1.00 12.35 443 ASP A O 1
ATOM 3473 N N . ALA A 1 464 ? 8.543 51.782 21.664 1.00 13.14 444 ALA A N 1
ATOM 3474 C CA . ALA A 1 464 ? 7.487 51.440 20.733 1.00 15.42 444 ALA A CA 1
ATOM 3475 C C . ALA A 1 464 ? 7.875 50.317 19.790 1.00 17.53 444 ALA A C 1
ATOM 3476 O O . ALA A 1 464 ? 6.983 49.672 19.229 1.00 19.77 444 ALA A O 1
ATOM 3478 N N . TYR A 1 465 ? 9.162 50.061 19.600 1.00 11.99 445 TYR A N 1
ATOM 3479 C CA . TYR A 1 465 ? 9.554 48.963 18.712 1.00 16.85 445 TYR A CA 1
ATOM 3480 C C . TYR A 1 465 ? 9.353 47.592 19.364 1.00 18.29 445 TYR A C 1
ATOM 3481 O O . TYR A 1 465 ? 8.957 46.650 18.680 1.00 21.24 445 TYR A O 1
ATOM 3490 N N . ASN A 1 466 ? 9.614 47.429 20.666 1.00 10.90 446 ASN A N 1
ATOM 3491 C CA . ASN A 1 466 ? 9.464 46.100 21.266 1.00 11.95 446 ASN A CA 1
ATOM 3492 C C . ASN A 1 466 ? 8.328 46.034 22.276 1.00 13.33 446 ASN A C 1
ATOM 3493 O O . ASN A 1 466 ? 8.277 45.096 23.084 1.00 12.25 446 ASN A O 1
ATOM 3498 N N . PHE A 1 467 ? 7.386 46.963 22.209 1.00 10.55 447 PHE A N 1
ATOM 3499 C CA . PHE A 1 467 ? 6.392 47.078 23.272 1.00 10.64 447 PHE A CA 1
ATOM 3500 C C . PHE A 1 467 ? 5.547 45.807 23.375 1.00 10.68 447 PHE A C 1
ATOM 3501 O O . PHE A 1 467 ? 5.153 45.221 22.368 1.00 13.00 447 PHE A O 1
ATOM 3509 N N . ASP A 1 468 ? 5.265 45.383 24.607 1.00 9.58 448 ASP A N 1
ATOM 3510 C CA . ASP A 1 468 ? 4.493 44.157 24.847 1.00 15.34 448 ASP A CA 1
ATOM 3511 C C . ASP A 1 468 ? 3.513 44.463 25.956 1.00 10.13 448 ASP A C 1
ATOM 3512 O O . ASP A 1 468 ? 3.940 44.686 27.099 1.00 11.62 448 ASP A O 1
ATOM 3517 N N . VAL A 1 469 ? 2.220 44.520 25.618 1.00 8.78 449 VAL A N 1
ATOM 3518 C CA . VAL A 1 469 ? 1.199 44.854 26.604 1.00 8.68 449 VAL A CA 1
ATOM 3519 C C . VAL A 1 469 ? 1.169 43.826 27.734 1.00 15.44 449 VAL A C 1
ATOM 3520 O O . VAL A 1 469 ? 0.939 44.177 28.892 1.00 11.95 449 VAL A O 1
ATOM 3524 N N . LYS A 1 470 ? 1.442 42.547 27.428 1.00 14.65 450 LYS A N 1
ATOM 3525 C CA . LYS A 1 470 ? 1.449 41.537 28.489 1.00 18.17 450 LYS A CA 1
ATOM 3526 C C . LYS A 1 470 ? 2.555 41.782 29.514 1.00 13.86 450 LYS A C 1
ATOM 3527 O O . LYS A 1 470 ? 2.384 41.459 30.699 1.00 12.09 450 LYS A O 1
ATOM 3533 N N . ARG A 1 471 ? 3.678 42.379 29.101 1.00 9.02 451 ARG A N 1
ATOM 3534 C CA . ARG A 1 471 ? 4.681 42.805 30.075 1.00 10.30 451 ARG A CA 1
ATOM 3535 C C . ARG A 1 471 ? 4.190 44.004 30.883 1.00 9.72 451 ARG A C 1
ATOM 3536 O O . ARG A 1 471 ? 4.306 44.019 32.116 1.00 9.69 451 ARG A O 1
ATOM 3544 N N . VAL A 1 472 ? 3.703 45.049 30.204 1.00 7.31 452 VAL A N 1
ATOM 3545 C CA . VAL A 1 472 ? 3.482 46.300 30.936 1.00 9.51 452 VAL A CA 1
ATOM 3546 C C . VAL A 1 472 ? 2.360 46.178 31.981 1.00 8.61 452 VAL A C 1
ATOM 3547 O O . VAL A 1 472 ? 2.372 46.891 33.003 1.00 9.81 452 VAL A O 1
ATOM 3551 N N . MET A 1 473 ? 1.416 45.248 31.778 1.00 10.74 453 MET A N 1
ATOM 3552 C CA . MET A 1 473 ? 0.343 45.069 32.755 1.00 12.84 453 MET A CA 1
ATOM 3553 C C . MET A 1 473 ? 0.860 44.624 34.115 1.00 6.36 453 MET A C 1
ATOM 3554 O O . MET A 1 473 ? 0.157 44.803 35.118 1.00 11.24 453 MET A O 1
ATOM 3559 N N . ARG A 1 474 ? 2.047 44.013 34.170 1.00 9.19 454 ARG A N 1
ATOM 3560 C CA . ARG A 1 474 ? 2.635 43.582 35.435 1.00 9.64 454 ARG A CA 1
ATOM 3561 C C . ARG A 1 474 ? 3.665 44.557 35.974 1.00 8.37 454 ARG A C 1
ATOM 3562 O O . ARG A 1 474 ? 4.296 44.265 37.000 1.00 10.65 454 ARG A O 1
ATOM 3570 N N . CYS A 1 475 ? 3.851 45.706 35.315 1.00 9.44 455 CYS A N 1
ATOM 3571 C CA . CYS A 1 475 ? 4.931 46.620 35.699 1.00 11.73 455 CYS A CA 1
ATOM 3572 C C . CYS A 1 475 ? 4.819 47.037 37.163 1.00 11.09 455 CYS A C 1
ATOM 3573 O O . CYS A 1 475 ? 3.723 47.309 37.661 1.00 10.24 455 CYS A O 1
ATOM 3576 N N . CYS A 1 476 ? 5.961 47.050 37.863 1.00 9.46 456 CYS A N 1
ATOM 3577 C CA A CYS A 1 476 ? 6.067 47.403 39.274 0.59 11.18 456 CYS A CA 1
ATOM 3578 C CA B CYS A 1 476 ? 5.932 47.481 39.257 0.41 11.05 456 CYS A CA 1
ATOM 3579 C C . CYS A 1 476 ? 6.765 48.733 39.514 1.00 11.42 456 CYS A C 1
ATOM 3580 O O . CYS A 1 476 ? 6.960 49.121 40.681 1.00 9.81 456 CYS A O 1
ATOM 3585 N N . ILE A 1 477 ? 7.220 49.419 38.466 1.00 7.60 457 ILE A N 1
ATOM 3586 C CA A ILE A 1 477 ? 7.933 50.693 38.599 0.51 9.35 457 ILE A CA 1
ATOM 3587 C CA B ILE A 1 477 ? 7.942 50.686 38.580 0.49 9.36 457 ILE A CA 1
ATOM 3588 C C . ILE A 1 477 ? 7.049 51.772 37.993 1.00 11.31 457 ILE A C 1
ATOM 3589 O O . ILE A 1 477 ? 6.818 51.784 36.787 1.00 9.92 457 ILE A O 1
ATOM 3598 N N . HIS A 1 478 ? 6.583 52.715 38.817 1.00 7.29 458 HIS A N 1
ATOM 3599 C CA . HIS A 1 478 ? 5.536 53.627 38.395 1.00 7.30 458 HIS A CA 1
ATOM 3600 C C . HIS A 1 478 ? 5.912 55.067 38.682 1.00 10.02 458 HIS A C 1
ATOM 3601 O O . HIS A 1 478 ? 6.552 55.349 39.697 1.00 12.44 458 HIS A O 1
ATOM 3608 N N . TYR A 1 479 ? 5.499 55.983 37.781 1.00 10.03 459 TYR A N 1
ATOM 3609 C CA . TYR A 1 479 ? 5.574 57.423 38.044 1.00 9.25 459 TYR A CA 1
ATOM 3610 C C . TYR A 1 479 ? 4.314 57.881 38.759 1.00 12.85 459 TYR A C 1
ATOM 3611 O O . TYR A 1 479 ? 3.209 57.577 38.307 1.00 13.17 459 TYR A O 1
ATOM 3620 N N . ALA A 1 480 ? 4.477 58.655 39.828 1.00 8.67 460 ALA A N 1
ATOM 3621 C CA . ALA A 1 480 ? 3.344 59.392 40.382 1.00 13.41 460 ALA A CA 1
ATOM 3622 C C . ALA A 1 480 ? 3.284 60.726 39.657 1.00 16.51 460 ALA A C 1
ATOM 3623 O O . ALA A 1 480 ? 4.329 61.348 39.426 1.00 15.20 460 ALA A O 1
ATOM 3625 N N . THR A 1 481 ? 2.084 61.133 39.237 1.00 6.86 461 THR A N 1
ATOM 3626 C CA . THR A 1 481 ? 1.952 62.353 38.451 1.00 9.39 461 THR A CA 1
ATOM 3627 C C . THR A 1 481 ? 1.158 63.407 39.215 1.00 13.10 461 THR A C 1
ATOM 3628 O O . THR A 1 481 ? 0.417 63.093 40.156 1.00 14.81 461 THR A O 1
ATOM 3632 N N . PRO A 1 482 ? 1.280 64.667 38.818 1.00 16.29 462 PRO A N 1
ATOM 3633 C CA . PRO A 1 482 ? 0.550 65.737 39.515 1.00 19.55 462 PRO A CA 1
ATOM 3634 C C . PRO A 1 482 ? -0.937 65.725 39.257 1.00 18.49 462 PRO A C 1
ATOM 3635 O O . PRO A 1 482 ? -1.668 66.423 39.971 1.00 20.67 462 PRO A O 1
ATOM 3639 N N . ASP A 1 483 ? -1.432 64.988 38.263 1.00 16.73 463 ASP A N 1
ATOM 3640 C CA . ASP A 1 483 ? -2.877 64.860 38.117 1.00 15.66 463 ASP A CA 1
ATOM 3641 C C . ASP A 1 483 ? -3.419 63.622 38.837 1.00 23.33 463 ASP A C 1
ATOM 3642 O O . ASP A 1 483 ? -4.484 63.091 38.476 1.00 19.45 463 ASP A O 1
ATOM 3647 N N . ASP A 1 484 ? -2.705 63.176 39.869 1.00 14.43 464 ASP A N 1
ATOM 3648 C CA . ASP A 1 484 ? -3.113 62.077 40.753 1.00 15.52 464 ASP A CA 1
ATOM 3649 C C . ASP A 1 484 ? -3.176 60.746 40.031 1.00 18.15 464 ASP A C 1
ATOM 3650 O O . ASP A 1 484 ? -4.037 59.922 40.326 1.00 19.10 464 ASP A O 1
ATOM 3655 N N . ARG A 1 485 ? -2.299 60.520 39.067 1.00 14.09 465 ARG A N 1
ATOM 3656 C CA . ARG A 1 485 ? -2.205 59.189 38.494 1.00 13.55 465 ARG A CA 1
ATOM 3657 C C . ARG A 1 485 ? -0.910 58.536 38.941 1.00 10.01 465 ARG A C 1
ATOM 3658 O O . ARG A 1 485 ? -0.004 59.174 39.492 1.00 15.33 465 ARG A O 1
ATOM 3666 N N . ILE A 1 486 ? -0.865 57.238 38.703 1.00 11.01 466 ILE A N 1
ATOM 3667 C CA . ILE A 1 486 ? 0.273 56.389 38.973 1.00 8.13 466 ILE A CA 1
ATOM 3668 C C . ILE A 1 486 ? 0.469 55.563 37.700 1.00 12.46 466 ILE A C 1
ATOM 3669 O O . ILE A 1 486 ? -0.388 54.751 37.354 1.00 11.84 466 ILE A O 1
ATOM 3674 N N . ILE A 1 487 ? 1.549 55.819 36.970 1.00 10.38 467 ILE A N 1
ATOM 3675 C CA . ILE A 1 487 ? 1.685 55.384 35.581 1.00 12.49 467 ILE A CA 1
ATOM 3676 C C . ILE A 1 487 ? 2.920 54.497 35.425 1.00 8.33 467 ILE A C 1
ATOM 3677 O O . ILE A 1 487 ? 4.041 54.944 35.706 1.00 10.93 467 ILE A O 1
ATOM 3682 N N . PRO A 1 488 ? 2.768 53.263 34.927 1.00 7.64 468 PRO A N 1
ATOM 3683 C CA . PRO A 1 488 ? 3.935 52.399 34.675 1.00 8.22 468 PRO A CA 1
ATOM 3684 C C . PRO A 1 488 ? 5.042 53.104 33.892 1.00 8.37 468 PRO A C 1
ATOM 3685 O O . PRO A 1 488 ? 4.788 53.837 32.930 1.00 9.66 468 PRO A O 1
ATOM 3689 N N . PHE A 1 489 ? 6.274 52.842 34.301 1.00 8.49 469 PHE A N 1
ATOM 3690 C CA . PHE A 1 489 ? 7.428 53.518 33.693 1.00 9.96 469 PHE A CA 1
ATOM 3691 C C . PHE A 1 489 ? 7.401 53.347 32.177 1.00 8.47 469 PHE A C 1
ATOM 3692 O O . PHE A 1 489 ? 7.678 54.288 31.416 1.00 8.84 469 PHE A O 1
ATOM 3700 N N . CYS A 1 490 ? 7.081 52.151 31.716 1.00 9.64 470 CYS A N 1
ATOM 3701 C CA . CYS A 1 490 ? 7.192 51.919 30.281 1.00 9.92 470 CYS A CA 1
ATOM 3702 C C . CYS A 1 490 ? 6.032 52.525 29.495 1.00 12.03 470 CYS A C 1
ATOM 3703 O O . CYS A 1 490 ? 6.199 52.820 28.321 1.00 14.18 470 CYS A O 1
ATOM 3706 N N . THR A 1 491 ? 4.855 52.736 30.086 1.00 7.92 471 THR A N 1
ATOM 3707 C CA . THR A 1 491 ? 3.898 53.535 29.326 1.00 7.39 471 THR A CA 1
ATOM 3708 C C . THR A 1 491 ? 4.143 55.034 29.508 1.00 10.51 471 THR A C 1
ATOM 3709 O O . THR A 1 491 ? 3.882 55.805 28.584 1.00 12.43 471 THR A O 1
ATOM 3713 N N . TYR A 1 492 ? 4.671 55.460 30.664 1.00 8.23 472 TYR A N 1
ATOM 3714 C CA . TYR A 1 492 ? 4.946 56.879 30.860 1.00 8.98 472 TYR A CA 1
ATOM 3715 C C . TYR A 1 492 ? 5.906 57.403 29.795 1.00 15.33 472 TYR A C 1
ATOM 3716 O O . TYR A 1 492 ? 5.645 58.419 29.128 1.00 10.87 472 TYR A O 1
ATOM 3725 N N . ASN A 1 493 ? 7.000 56.683 29.579 1.00 10.83 473 ASN A N 1
ATOM 3726 C CA . ASN A 1 493 ? 8.006 57.241 28.695 1.00 13.77 473 ASN A CA 1
ATOM 3727 C C . ASN A 1 493 ? 7.723 57.000 27.218 1.00 22.70 473 ASN A C 1
ATOM 3728 O O . ASN A 1 493 ? 8.345 57.660 26.398 1.00 20.86 473 ASN A O 1
ATOM 3733 N N . THR A 1 494 ? 6.776 56.127 26.855 1.00 17.06 474 THR A N 1
ATOM 3734 C CA . THR A 1 494 ? 6.374 56.031 25.452 1.00 17.11 474 THR A CA 1
ATOM 3735 C C . THR A 1 494 ? 5.110 56.810 25.114 1.00 19.74 474 THR A C 1
ATOM 3736 O O . THR A 1 494 ? 4.974 57.271 23.977 1.00 23.07 474 THR A O 1
ATOM 3740 N N . LEU A 1 495 ? 4.181 56.982 26.050 1.00 13.40 475 LEU A N 1
ATOM 3741 C CA . LEU A 1 495 ? 2.867 57.533 25.735 1.00 20.56 475 LEU A CA 1
ATOM 3742 C C . LEU A 1 495 ? 2.485 58.773 26.530 1.00 21.63 475 LEU A C 1
ATOM 3743 O O . LEU A 1 495 ? 1.722 59.590 26.024 1.00 20.59 475 LEU A O 1
ATOM 3748 N N . HIS A 1 496 ? 2.944 58.928 27.770 1.00 13.58 476 HIS A N 1
ATOM 3749 C CA . HIS A 1 496 ? 2.354 59.956 28.626 1.00 20.57 476 HIS A CA 1
ATOM 3750 C C . HIS A 1 496 ? 3.252 61.115 28.991 1.00 26.61 476 HIS A C 1
ATOM 3751 O O . HIS A 1 496 ? 2.725 62.158 29.386 1.00 25.08 476 HIS A O 1
ATOM 3758 N N . ARG A 1 497 ? 4.576 60.971 28.890 1.00 18.23 477 ARG A N 1
ATOM 3759 C CA . ARG A 1 497 ? 5.454 62.005 29.425 1.00 20.35 477 ARG A CA 1
ATOM 3760 C C . ARG A 1 497 ? 5.180 63.378 28.802 1.00 27.88 477 ARG A C 1
ATOM 3761 O O . ARG A 1 497 ? 5.096 64.384 29.514 1.00 20.07 477 ARG A O 1
ATOM 3769 N N . GLN A 1 498 ? 5.086 63.457 27.471 1.00 23.97 478 GLN A N 1
ATOM 3770 C CA . GLN A 1 498 ? 4.919 64.775 26.854 1.00 23.36 478 GLN A CA 1
ATOM 3771 C C . GLN A 1 498 ? 3.598 65.424 27.271 1.00 18.87 478 GLN A C 1
ATOM 3772 O O . GLN A 1 498 ? 3.556 66.629 27.574 1.00 21.54 478 GLN A O 1
ATOM 3778 N N . GLU A 1 499 ? 2.513 64.643 27.279 1.00 20.97 479 GLU A N 1
ATOM 3779 C CA . GLU A 1 499 ? 1.196 65.145 27.674 1.00 23.34 479 GLU A CA 1
ATOM 3780 C C . GLU A 1 499 ? 1.234 65.752 29.069 1.00 22.26 479 GLU A C 1
ATOM 3781 O O . GLU A 1 499 ? 0.794 66.888 29.274 1.00 17.36 479 GLU A O 1
ATOM 3787 N N . VAL A 1 500 ? 1.778 65.002 30.039 1.00 17.87 480 VAL A N 1
ATOM 3788 C CA . VAL A 1 500 ? 1.832 65.470 31.421 1.00 16.19 480 VAL A CA 1
ATOM 3789 C C . VAL A 1 500 ? 2.730 66.687 31.528 1.00 20.59 480 VAL A C 1
ATOM 3790 O O . VAL A 1 500 ? 2.400 67.667 32.205 1.00 14.96 480 VAL A O 1
ATOM 3794 N N . GLU A 1 501 ? 3.902 66.634 30.894 1.00 14.78 481 GLU A N 1
ATOM 3795 C CA . GLU A 1 501 ? 4.847 67.716 31.098 1.00 20.45 481 GLU A CA 1
ATOM 3796 C C . GLU A 1 501 ? 4.307 68.996 30.494 1.00 19.74 481 GLU A C 1
ATOM 3797 O O . GLU A 1 501 ? 4.416 70.071 31.092 1.00 18.47 481 GLU A O 1
ATOM 3803 N N . GLU A 1 502 ? 3.637 68.876 29.358 1.00 21.11 482 GLU A N 1
ATOM 3804 C CA . GLU A 1 502 ? 3.041 70.040 28.708 1.00 27.20 482 GLU A CA 1
ATOM 3805 C C . GLU A 1 502 ? 1.935 70.682 29.559 1.00 23.14 482 GLU A C 1
ATOM 3806 O O . GLU A 1 502 ? 1.836 71.912 29.617 1.00 25.86 482 GLU A O 1
ATOM 3812 N N . LYS A 1 503 ? 1.067 69.874 30.175 1.00 17.99 483 LYS A N 1
ATOM 3813 C CA . LYS A 1 503 ? 0.017 70.411 31.052 1.00 17.62 483 LYS A CA 1
ATOM 3814 C C . LYS A 1 503 ? 0.613 71.231 32.199 1.00 18.65 483 LYS A C 1
ATOM 3815 O O . LYS A 1 503 ? 0.083 72.291 32.561 1.00 18.20 483 LYS A O 1
ATOM 3821 N N . PHE A 1 504 ? 1.695 70.744 32.805 1.00 14.96 484 PHE A N 1
ATOM 3822 C CA . PHE A 1 504 ? 2.170 71.292 34.067 1.00 15.93 484 PHE A CA 1
ATOM 3823 C C . PHE A 1 504 ? 3.448 72.093 33.914 1.00 20.41 484 PHE A C 1
ATOM 3824 O O . PHE A 1 504 ? 4.127 72.350 34.912 1.00 26.20 484 PHE A O 1
ATOM 3832 N N . SER A 1 505 ? 3.818 72.472 32.697 1.00 15.02 485 SER A N 1
ATOM 3833 C CA A SER A 1 505 ? 5.004 73.290 32.518 0.57 14.47 485 SER A CA 1
ATOM 3834 C CA B SER A 1 505 ? 5.005 73.288 32.482 0.43 14.53 485 SER A CA 1
ATOM 3835 C C . SER A 1 505 ? 4.620 74.743 32.236 1.00 24.09 485 SER A C 1
ATOM 3836 O O . SER A 1 505 ? 3.496 75.058 31.842 1.00 20.39 485 SER A O 1
ATOM 3841 N N . ILE A 1 506 ? 5.572 75.635 32.473 1.00 18.65 486 ILE A N 1
ATOM 3842 C CA . ILE A 1 506 ? 5.396 77.032 32.059 1.00 19.73 486 ILE A CA 1
ATOM 3843 C C . ILE A 1 506 ? 6.572 77.353 31.148 1.00 22.89 486 ILE A C 1
ATOM 3844 O O . ILE A 1 506 ? 7.640 76.746 31.309 1.00 22.40 486 ILE A O 1
ATOM 3849 N N . PRO A 1 507 ? 6.433 78.280 30.182 1.00 25.34 487 PRO A N 1
ATOM 3850 C CA . PRO A 1 507 ? 7.534 78.533 29.246 1.00 23.62 487 PRO A CA 1
ATOM 3851 C C . PRO A 1 507 ? 8.795 78.968 29.980 1.00 35.66 487 PRO A C 1
ATOM 3852 O O . PRO A 1 507 ? 8.742 79.631 31.027 1.00 22.91 487 PRO A O 1
ATOM 3856 N N . LEU A 1 508 ? 9.945 78.534 29.448 1.00 26.38 488 LEU A N 1
ATOM 3857 C CA . LEU A 1 508 ? 11.200 78.813 30.130 1.00 31.38 488 LEU A CA 1
ATOM 3858 C C . LEU A 1 508 ? 11.407 80.312 30.259 1.00 32.80 488 LEU A C 1
ATOM 3859 O O . LEU A 1 508 ? 11.875 80.800 31.301 1.00 28.44 488 LEU A O 1
ATOM 3864 N N . GLU A 1 509 ? 11.026 81.060 29.218 1.00 26.96 489 GLU A N 1
ATOM 3865 C CA . GLU A 1 509 ? 11.235 82.503 29.234 1.00 28.08 489 GLU A CA 1
ATOM 3866 C C . GLU A 1 509 ? 10.642 83.115 30.492 1.00 36.93 489 GLU A C 1
ATOM 3867 O O . GLU A 1 509 ? 11.326 83.836 31.229 1.00 31.57 489 GLU A O 1
ATOM 3873 N N . GLU A 1 510 ? 9.378 82.797 30.784 1.00 22.91 490 GLU A N 1
ATOM 3874 C CA . GLU A 1 510 ? 8.770 83.339 31.986 1.00 24.53 490 GLU A CA 1
ATOM 3875 C C . GLU A 1 510 ? 9.268 82.640 33.258 1.00 24.65 490 GLU A C 1
ATOM 3876 O O . GLU A 1 510 ? 9.372 83.288 34.305 1.00 24.00 490 GLU A O 1
ATOM 3882 N N . TRP A 1 511 ? 9.541 81.327 33.205 1.00 24.37 491 TRP A N 1
ATOM 3883 C CA . TRP A 1 511 ? 10.017 80.634 34.401 1.00 26.78 491 TRP A CA 1
ATOM 3884 C C . TRP A 1 511 ? 11.327 81.234 34.902 1.00 24.87 491 TRP A C 1
ATOM 3885 O O . TRP A 1 511 ? 11.488 81.464 36.107 1.00 24.59 491 TRP A O 1
ATOM 3896 N N . LYS A 1 512 ? 12.277 81.505 33.997 1.00 23.82 492 LYS A N 1
ATOM 3897 C CA . LYS A 1 512 ? 13.544 82.078 34.458 1.00 39.74 492 LYS A CA 1
ATOM 3898 C C . LYS A 1 512 ? 13.367 83.452 35.108 1.00 36.01 492 LYS A C 1
ATOM 3899 O O . LYS A 1 512 ? 14.108 83.799 36.034 1.00 35.01 492 LYS A O 1
ATOM 3905 N N . ARG A 1 513 ? 12.405 84.247 34.651 1.00 26.47 493 ARG A N 1
ATOM 3906 C CA . ARG A 1 513 ? 12.253 85.587 35.209 1.00 25.31 493 ARG A CA 1
ATOM 3907 C C . ARG A 1 513 ? 11.570 85.574 36.552 1.00 31.29 493 ARG A C 1
ATOM 3908 O O . ARG A 1 513 ? 11.519 86.614 37.209 1.00 32.64 493 ARG A O 1
ATOM 3916 N N . MET A 1 514 ? 11.006 84.437 36.947 1.00 27.40 494 MET A N 1
ATOM 3917 C CA . MET A 1 514 ? 10.231 84.341 38.162 1.00 24.99 494 MET A CA 1
ATOM 3918 C C . MET A 1 514 ? 10.926 83.515 39.217 1.00 36.40 494 MET A C 1
ATOM 3919 O O . MET A 1 514 ? 10.418 83.428 40.336 1.00 39.95 494 MET A O 1
ATOM 3924 N N . HIS A 1 515 ? 12.079 82.923 38.887 1.00 37.85 495 HIS A N 1
ATOM 3925 C CA . HIS A 1 515 ? 12.811 82.018 39.768 1.00 48.80 495 HIS A CA 1
ATOM 3926 C C . HIS A 1 515 ? 14.294 82.362 39.725 1.00 54.76 495 HIS A C 1
ATOM 3927 O O . HIS A 1 515 ? 14.728 83.259 38.993 1.00 56.08 495 HIS A O 1
ATOM 3934 N N . LYS A 1 516 ? 15.068 81.641 40.535 1.00 75.28 496 LYS A N 1
ATOM 3935 C CA . LYS A 1 516 ? 16.522 81.578 40.463 1.00 77.37 496 LYS A CA 1
ATOM 3936 C C . LYS A 1 516 ? 16.922 80.204 39.925 1.00 71.00 496 LYS A C 1
ATOM 3937 O O . LYS A 1 516 ? 16.075 79.326 39.734 1.00 65.18 496 LYS A O 1
ATOM 3943 N N . ILE A 1 517 ? 18.228 80.011 39.697 1.00 48.02 497 ILE A N 1
ATOM 3944 C CA . ILE A 1 517 ? 18.688 78.797 39.018 1.00 61.22 497 ILE A CA 1
ATOM 3945 C C . ILE A 1 517 ? 18.371 77.527 39.817 1.00 55.93 497 ILE A C 1
ATOM 3946 O O . ILE A 1 517 ? 18.221 76.446 39.230 1.00 55.90 497 ILE A O 1
ATOM 3951 N N . GLY A 1 518 ? 18.250 77.625 41.149 1.00 48.09 498 GLY A N 1
ATOM 3952 C CA . GLY A 1 518 ? 17.885 76.472 41.973 1.00 47.34 498 GLY A CA 1
ATOM 3953 C C . GLY A 1 518 ? 16.394 76.169 42.047 1.00 61.34 498 GLY A C 1
ATOM 3954 O O . GLY A 1 518 ? 15.985 75.168 42.660 1.00 36.36 498 GLY A O 1
ATOM 3955 N N . GLY A 1 519 ? 15.567 77.020 41.433 1.00 64.93 499 GLY A N 1
ATOM 3956 C CA . GLY A 1 519 ? 14.131 76.847 41.434 1.00 65.52 499 GLY A CA 1
ATOM 3957 C C . GLY A 1 519 ? 13.393 77.637 42.495 1.00 58.64 499 GLY A C 1
ATOM 3958 O O . GLY A 1 519 ? 12.158 77.593 42.516 1.00 55.89 499 GLY A O 1
ATOM 3959 N N . GLU A 1 520 ? 14.106 78.342 43.374 1.00 69.06 500 GLU A N 1
ATOM 3960 C CA . GLU A 1 520 ? 13.471 79.209 44.360 1.00 85.44 500 GLU A CA 1
ATOM 3961 C C . GLU A 1 520 ? 12.903 80.460 43.693 1.00 81.11 500 GLU A C 1
ATOM 3962 O O . GLU A 1 520 ? 13.451 80.971 42.712 1.00 78.23 500 GLU A O 1
ATOM 3968 N N . ASP A 1 521 ? 11.803 80.965 44.252 1.00 72.55 501 ASP A N 1
ATOM 3969 C CA . ASP A 1 521 ? 11.143 82.162 43.722 1.00 78.97 501 ASP A CA 1
ATOM 3970 C C . ASP A 1 521 ? 12.090 83.362 43.658 1.00 70.00 501 ASP A C 1
ATOM 3971 O O . ASP A 1 521 ? 12.070 84.132 42.697 1.00 63.35 501 ASP A O 1
#

InterPro domains:
  IPR007197 Radical SAM [PF04055] (94-254)
  IPR007197 Radical SAM [PS51918] (82-300)
  IPR007197 Radical SAM [SFLDS00029] (2-496)
  IPR013785 Aldolase-type TIM barrel [G3DSA:3.20.20.70] (89-385)
  IPR034471 GDGT/MA synthase [NF045702] (4-487)
  IPR034471 GDGT/MA synthase [SFLDF00385] (2-496)
  IPR034474 Methyltransferase, class D [PTHR43306] (2-503)
  IPR034474 Methyltransferase, class D [SFLDG01100] (2-496)
  IPR056488 HMPTM, N-terminal zinc ribbon domain [PF23545] (2-45)
  IPR058240 Radical SAM superfamily [SSF102114] (77-377)

Organism: Methanocaldococcus jannaschii (strain ATCC 43067 / DSM 2661 / JAL-1 / JCM 10045 / NBRC 100440) (NCBI:txid243232)